Protein 3W0T (pdb70)

Radius of gyration: 29.98 Å; Cα contacts (8 Å, |Δi|>4): 1644; chains: 4; bounding box: 52×79×79 Å

Secondary st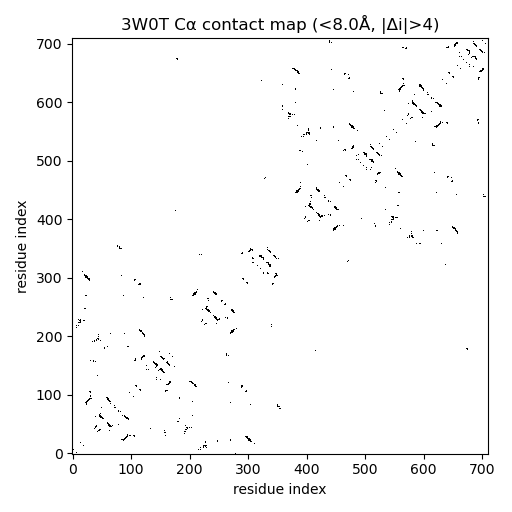ructure (DSSP, 8-state):
----HHHHHHT--PPPGGGTT-EEEEEEEE-S-HHHHHHIIIIIT--EEEEEEEEGGGTEEEEEEES--GGGS-SSHHHHHHHHTTSSSEEEEEEETTGGG-TT---B-SSSSSPBEEEEEEE-S-HHHHHHHHHHTT--EEE-TTSSSSTT-EEEE-TT--EEEEE-GGGSGGG-/-PPPP--S--HHHHHHT--PPPGGGTT-EEEEEEEE-S-HHHHHHIIIIIT--EEEEEEEETTTTEEEEEEES--GGGS-SSHHHHHHHHTTSSSEEEEEEETTGGG-TT---B-SSSSSPBEEEEEEE-S-HHHHHHHHHHTT--EEE-TTSSSSTT-EEEE-TT--EEEEE-GGGSGGG-/-PPPHHHHHHT--PPPGGGTT-EEEEEEEE-S-HHHHHHIIIIIT--EEEEEEEEGGGTEEEEEEES--GGGS-SSHHHHHHHHTTSSSEEEEEEETTGGG-TT-----SSSSSPBEEEEEEE-S-HHHHHHHHHHTT-EEEE-TTSSSSTT-EEEE-TT--EEEEE-GGGSGGG-/----HHHHHHT--PPPGGGTT-EEEEEEEE-S-HHHHHHIIIIIT--EEEEEEEETTTTEEEEEEES--GGGS-SSHHHHHHHHTTSSSEEEEEEETTGGG-TT---B-SSSSSP-EEEEEEE-S-HHHHHHHHHHTT--EEE-TTSSSSTT-EEEE-TT--EEEEE-GGGSGGG-

Organism: Homo sapiens (NCBI:txid9606)

GO terms:
  GO:0008270 zinc ion binding (F, IDA)
  GO:0004462 lactoylglutathione lyase activity (F, IDA)
  GO:0004462 lactoylglutathione lyase activity (F, TAS)
  GO:0005829 cytosol (C, IDA)
  GO:0005829 cytosol (C, TAS)
  GO:0005515 protein binding (F, IPI)
  GO:0005654 nucleoplasm (C, IDA)
  GO:0005886 plasma membrane (C, IDA)
  GO:0043066 negative regulation of apoptotic process (P, IDA)
  GO:0005737 cytoplasm (C, TAS)
  GO:0043066 negative regulation of apoptotic process (P, TAS)
  GO:0070062 extracellular exosome (C, HDA)
  GO:0043066 negative regulation of apoptotic process (P, IMP)

Nearest PDB structures (foldseek):
  7wsz-assembly1_B  TM=1.000E+00  e=6.003E-38  Homo sapiens
  7wsz-assembly1_A  TM=9.994E-01  e=1.479E-37  Homo sapiens
  1bh5-assembly1_B  TM=9.667E-01  e=7.282E-38  Homo sapiens
  4kyh-assembly1_A  TM=9.873E-01  e=1.256E-35  Mus musculus
  4x2a-assembly1_A  TM=9.880E-01  e=4.127E-33  Mus musculus

Foldseek 3Di:
DDDDPVRVVVVDDDDDPVCVPPAAQEDEDEDLDVVQQVCCCCVLVNWDFQDKADDVVQQKIKTKTGNDDNVVQDDDDVVSCVVNRPDHDIYIYMYRPPSNVDVVDADDQQPDPPHDDAAAEDADQALVVSVVVCVVVVWAWPARQCPPDHHRKTWTAGPRGHIYIYHHVVRVVVSD/DDDPDDDDDDPVRVVVPDDPDDVVCVLPAAQEDEDEDLDVVQQVCCCCVLVNWDFQDKADDVVQQKIKTKTGRDDPVPQDPDPVVSVVVNRSDHDIYIYMYRPPSNVDPPDADDQQPDPVHDDAAAEDADQALVVSVVSCVVVVWAWPARQCPDLHHQKTWTAGPRGHIYIYHHVVPRVVSD/DDDDPVRVVVVDDDDDPVCVPPAAQEDEDEDLDVVQQVCCCCVLVNWDFQDKAADVPQQKIKTKTGNDDPVPQDDDDVVSVVVNRPDHDIYIYMYRPPSNVDPVDADDQQPDPPHDDAAAEDADQALVVSVVVCVVVVWAWPARQCPPDHHRKTWTAGPRGHTYIYHHVVRVVVSD/DDDDPVRVVVPDDDDDVVCVLPAAQEDEDEDLDVVQQVCCCCVLVNWDFQDKADDVVQQKIKTKTGNDDPVPQDDDDVVSVVVNRPDHDIYIYMYRPPSNVDPVDADDQQPDVVHDDAAAEDADQALQVSVVVCVVVVWAWPARQCDDLNHQKTWTAGPRRHIYIYHHVVPRVVSD

B-factor: mean 21.92, std 10.99, range [8.89, 92.95]

CATH classification: 3.10.180.10

Structure (mmCIF, N/CA/C/O backbone):
data_3W0T
#
_entry.id   3W0T
#
_cell.length_a   66.570
_cell.length_b   81.030
_cell.length_c   68.620
_cell.angle_alpha   90.000
_cell.angle_beta   90.130
_cell.angle_gamma   90.000
#
_symmetry.space_group_name_H-M   'P 1 21 1'
#
loop_
_entity.id
_entity.type
_entity.pdbx_description
1 polymer 'Lactoylglutathione lyase'
2 non-polymer 'ZINC ION'
3 non-polymer N-[3-(1-hydroxy-6-oxo-4-phenyl-1,6-dihydropyridin-2-yl)phenyl]methanesulfonamide
4 non-polymer '4-(2-HYDROXYETHYL)-1-PIPERAZINE ETHANESULFONIC ACID'
5 water water
#
loop_
_atom_site.group_PDB
_atom_site.id
_atom_site.type_symbol
_atom_site.label_atom_id
_atom_site.label_alt_id
_atom_site.label_comp_id
_atom_site.label_asym_id
_atom_site.label_entity_id
_atom_site.label_seq_id
_atom_site.pdbx_PDB_ins_code
_atom_site.Cartn_x
_atom_site.Cartn_y
_atom_site.Cartn_z
_atom_site.occupancy
_atom_site.B_iso_or_equiv
_atom_site.auth_seq_id
_atom_site.auth_comp_id
_atom_site.auth_asym_id
_atom_site.auth_atom_id
_atom_site.pdbx_PDB_model_num
ATOM 1 N N . GLY A 1 12 ? 20.136 -4.689 57.569 1.00 34.01 8 GLY A N 1
ATOM 2 C CA . GLY A 1 12 ? 20.393 -3.314 57.162 1.00 32.14 8 GLY A CA 1
ATOM 3 C C . GLY A 1 12 ? 21.121 -3.218 55.841 1.00 33.11 8 GLY A C 1
ATOM 4 O O . GLY A 1 12 ? 21.417 -4.229 55.202 1.00 35.32 8 GLY A O 1
ATOM 5 N N . GLY A 1 13 ? 21.408 -2.012 55.420 1.00 25.56 9 GLY A N 1
ATOM 6 C CA . GLY A 1 13 ? 22.098 -1.832 54.149 1.00 23.21 9 GLY A CA 1
ATOM 7 C C . GLY A 1 13 ? 23.598 -1.750 54.330 1.00 24.93 9 GLY A C 1
ATOM 8 O O . GLY A 1 13 ? 24.106 -1.820 55.455 1.00 26.07 9 GLY A O 1
ATOM 9 N N . LEU A 1 14 ? 24.321 -1.581 53.236 1.00 17.45 10 LEU A N 1
ATOM 10 C CA . LEU A 1 14 ? 25.777 -1.405 53.353 1.00 15.53 10 LEU A CA 1
ATOM 11 C C . LEU A 1 14 ? 26.082 0.000 53.803 1.00 16.80 10 LEU A C 1
ATOM 12 O O . LEU A 1 14 ? 25.378 0.934 53.409 1.00 17.31 10 LEU A O 1
ATOM 17 N N . THR A 1 15 ? 27.189 0.193 54.552 1.00 14.44 11 THR A N 1
ATOM 18 C CA . THR A 1 15 ? 27.648 1.538 54.864 1.00 14.61 11 THR A CA 1
ATOM 19 C C . THR A 1 15 ? 28.354 2.061 53.596 1.00 17.67 11 THR A C 1
ATOM 20 O O . THR A 1 15 ? 28.685 1.270 52.681 1.00 15.78 11 THR A O 1
ATOM 24 N N . ASP A 1 16 ? 28.589 3.368 53.530 1.00 15.98 12 ASP A N 1
ATOM 25 C CA . ASP A 1 16 ? 29.280 3.925 52.360 1.00 17.11 12 ASP A CA 1
ATOM 26 C C . ASP A 1 16 ? 30.666 3.279 52.210 1.00 18.89 12 ASP A C 1
ATOM 27 O O . ASP A 1 16 ? 31.063 2.941 51.106 1.00 18.61 12 ASP A O 1
ATOM 32 N N . GLU A 1 17 ? 31.379 3.080 53.332 1.00 16.50 13 GLU A N 1
ATOM 33 C CA . GLU A 1 17 ? 32.705 2.463 53.313 1.00 16.74 13 GLU A CA 1
ATOM 34 C C . GLU A 1 17 ? 32.651 1.012 52.884 1.00 16.46 13 GLU A C 1
ATOM 35 O O . GLU A 1 17 ? 33.548 0.572 52.150 1.00 15.33 13 GLU A O 1
ATOM 41 N N . ALA A 1 18 ? 31.652 0.240 53.341 1.00 14.81 14 ALA A N 1
ATOM 42 C CA . ALA A 1 18 ? 31.559 -1.173 52.974 1.00 14.12 14 ALA A CA 1
ATOM 43 C C . ALA A 1 18 ? 31.316 -1.329 51.457 1.00 16.22 14 ALA A C 1
ATOM 44 O O . ALA A 1 18 ? 31.878 -2.238 50.818 1.00 15.88 14 ALA A O 1
ATOM 46 N N . ALA A 1 19 ? 30.488 -0.428 50.893 1.00 14.51 15 ALA A N 1
ATOM 47 C CA . ALA A 1 19 ? 30.204 -0.437 49.456 1.00 13.82 15 ALA A CA 1
ATOM 48 C C . ALA A 1 19 ? 31.476 -0.064 48.692 1.00 14.70 15 ALA A C 1
ATOM 49 O O . ALA A 1 19 ? 31.826 -0.758 47.724 1.00 14.55 15 ALA A O 1
ATOM 51 N N . LEU A 1 20 ? 32.201 1.006 49.125 1.00 13.80 16 LEU A N 1
ATOM 52 C CA A LEU A 1 20 ? 33.424 1.427 48.441 0.50 14.54 16 LEU A CA 1
ATOM 53 C CA B LEU A 1 20 ? 33.406 1.420 48.424 0.50 14.11 16 LEU A CA 1
ATOM 54 C C . LEU A 1 20 ? 34.460 0.308 48.426 1.00 15.82 16 LEU A C 1
ATOM 55 O O . LEU A 1 20 ? 35.155 0.116 47.418 1.00 15.85 16 LEU A O 1
ATOM 64 N N . SER A 1 21 ? 34.532 -0.478 49.506 1.00 14.01 17 SER A N 1
ATOM 65 C CA . SER A 1 21 ? 35.491 -1.594 49.589 1.00 13.37 17 SER A CA 1
ATOM 66 C C . SER A 1 21 ? 35.219 -2.704 48.594 1.00 17.38 17 SER A C 1
ATOM 67 O O . SER A 1 21 ? 36.126 -3.493 48.274 1.00 17.37 17 SER A O 1
ATOM 70 N N . CYS A 1 22 ? 33.991 -2.756 48.066 1.00 13.37 18 CYS A N 1
ATOM 71 C CA . CYS A 1 22 ? 33.610 -3.751 47.072 1.00 13.97 18 CYS A CA 1
ATOM 72 C C . CYS A 1 22 ? 33.913 -3.302 45.654 1.00 17.17 18 CYS A C 1
ATOM 73 O O . CYS A 1 22 ? 33.765 -4.106 44.729 1.00 17.88 18 CYS A O 1
ATOM 76 N N . CYS A 1 23 ? 34.247 -2.030 45.480 1.00 14.31 19 CYS A N 1
ATOM 77 C CA . CYS A 1 23 ? 34.538 -1.419 44.178 1.00 14.64 19 CYS A CA 1
ATOM 78 C C . CYS A 1 23 ? 36.003 -1.504 43.845 1.00 17.82 19 CYS A C 1
ATOM 79 O O . CYS A 1 23 ? 36.867 -1.334 44.718 1.00 19.59 19 CYS A O 1
ATOM 82 N N . SER A 1 24 ? 36.288 -1.725 42.576 1.00 15.30 20 SER A N 1
ATOM 83 C CA . SER A 1 24 ? 37.641 -1.714 42.022 1.00 14.96 20 SER A CA 1
ATOM 84 C C . SER A 1 24 ? 37.787 -0.625 40.986 1.00 18.12 20 SER A C 1
ATOM 85 O O . SER A 1 24 ? 36.820 -0.253 40.315 1.00 16.17 20 SER A O 1
ATOM 88 N N . ASP A 1 25 ? 39.011 -0.150 40.815 1.00 16.49 21 ASP A N 1
ATOM 89 C CA . ASP A 1 25 ? 39.366 0.804 39.782 1.00 16.77 21 ASP A CA 1
ATOM 90 C C . ASP A 1 25 ? 39.208 0.128 38.427 1.00 18.47 21 ASP A C 1
ATOM 91 O O . ASP A 1 25 ? 39.258 -1.107 38.329 1.00 17.23 21 ASP A O 1
ATOM 96 N N . ALA A 1 26 ? 38.947 0.942 37.392 1.00 18.67 22 ALA A N 1
ATOM 97 C CA . ALA A 1 26 ? 38.721 0.415 36.050 1.00 18.01 22 ALA A CA 1
ATOM 98 C C . ALA A 1 26 ? 39.986 -0.115 35.406 1.00 19.73 22 ALA A C 1
ATOM 99 O O . ALA A 1 26 ? 40.965 0.634 35.242 1.00 20.81 22 ALA A O 1
ATOM 101 N N . ASP A 1 27 ? 39.956 -1.367 35.003 1.00 16.32 23 ASP A N 1
ATOM 102 C CA . ASP A 1 27 ? 41.076 -1.991 34.297 1.00 15.64 23 ASP A CA 1
ATOM 103 C C . ASP A 1 27 ? 41.295 -1.232 32.975 1.00 19.19 23 ASP A C 1
ATOM 104 O O . ASP A 1 27 ? 40.310 -0.874 32.324 1.00 18.09 23 ASP A O 1
ATOM 109 N N . PRO A 1 28 ? 42.549 -0.940 32.552 1.00 17.33 24 PRO A N 1
ATOM 110 C CA . PRO A 1 28 ? 42.751 -0.143 31.331 1.00 17.66 24 PRO A CA 1
ATOM 111 C C . PRO A 1 28 ? 42.127 -0.732 30.073 1.00 20.71 24 PRO A C 1
ATOM 112 O O . PRO A 1 28 ? 41.778 0.038 29.160 1.00 21.21 24 PRO A O 1
ATOM 116 N N . SER A 1 29 ? 41.951 -2.066 30.032 1.00 17.14 25 SER A N 1
ATOM 117 C CA . SER A 1 29 ? 41.333 -2.755 28.886 1.00 18.26 25 SER A CA 1
ATOM 118 C C . SER A 1 29 ? 39.847 -2.379 28.736 1.00 20.70 25 SER A C 1
ATOM 119 O O . SER A 1 29 ? 39.269 -2.624 27.673 1.00 19.08 25 SER A O 1
ATOM 122 N N . THR A 1 30 ? 39.236 -1.792 29.790 1.00 16.13 26 THR A N 1
ATOM 123 C CA . THR A 1 30 ? 37.816 -1.385 29.708 1.00 14.79 26 THR A CA 1
ATOM 124 C C . THR A 1 30 ? 37.628 0.130 29.487 1.00 17.80 26 THR A C 1
ATOM 125 O O . THR A 1 30 ? 36.496 0.613 29.509 1.00 16.62 26 THR A O 1
ATOM 129 N N . LYS A 1 31 ? 38.710 0.898 29.315 1.00 17.37 27 LYS A N 1
ATOM 130 C CA . LYS A 1 31 ? 38.640 2.364 29.268 1.00 16.26 27 LYS A CA 1
ATOM 131 C C . LYS A 1 31 ? 37.721 3.013 28.225 1.00 20.34 27 LYS A C 1
ATOM 132 O O . LYS A 1 31 ? 37.307 4.156 28.424 1.00 20.40 27 LYS A O 1
ATOM 138 N N . ASP A 1 32 ? 37.421 2.283 27.123 1.00 15.47 28 ASP A N 1
ATOM 139 C CA . ASP A 1 32 ? 36.549 2.792 26.052 1.00 16.63 28 ASP A CA 1
ATOM 140 C C . ASP A 1 32 ? 35.183 2.105 26.005 1.00 16.07 28 ASP A C 1
ATOM 141 O O . ASP A 1 32 ? 34.377 2.351 25.083 1.00 15.75 28 ASP A O 1
ATOM 146 N N . PHE A 1 33 ? 34.915 1.223 26.977 1.00 13.31 29 PHE A N 1
ATOM 147 C CA . PHE A 1 33 ? 33.613 0.549 27.028 1.00 11.46 29 PHE A CA 1
ATOM 148 C C . PHE A 1 33 ? 32.535 1.602 27.276 1.00 12.65 29 PHE A C 1
ATOM 149 O O . PHE A 1 33 ? 32.739 2.600 27.965 1.00 12.72 29 PHE A O 1
ATOM 157 N N . LEU A 1 34 ? 31.362 1.353 26.683 1.00 11.62 30 LEU A N 1
ATOM 158 C CA . LEU A 1 34 ? 30.239 2.254 26.919 1.00 13.15 30 LEU A CA 1
ATOM 159 C C . LEU A 1 34 ? 28.934 1.468 27.067 1.00 12.20 30 LEU A C 1
ATOM 160 O O . LEU A 1 34 ? 28.803 0.386 26.480 1.00 11.63 30 LEU A O 1
ATOM 165 N N . LEU A 1 35 ? 28.006 2.008 27.871 1.00 11.24 31 LEU A N 1
ATOM 166 C CA . LEU A 1 35 ? 26.708 1.389 28.068 1.00 10.87 31 LEU A CA 1
ATOM 167 C C . LEU A 1 35 ? 25.831 1.829 26.890 1.00 13.31 31 LEU A C 1
ATOM 168 O O . LEU A 1 35 ? 25.361 2.975 26.802 1.00 13.93 31 LEU A O 1
ATOM 173 N N . GLN A 1 36 ? 25.640 0.894 25.968 1.00 11.09 32 GLN A N 1
ATOM 174 C CA . GLN A 1 36 ? 25.072 1.168 24.673 1.00 10.61 32 GLN A CA 1
ATOM 175 C C . GLN A 1 36 ? 23.585 0.987 24.548 1.00 12.19 32 GLN A C 1
ATOM 176 O O . GLN A 1 36 ? 22.936 1.743 23.804 1.00 11.61 32 GLN A O 1
ATOM 182 N N . GLN A 1 37 ? 23.039 -0.043 25.203 1.00 10.42 33 GLN A N 1
ATOM 183 C CA . GLN A 1 37 ? 21.638 -0.349 24.989 1.00 10.48 33 GLN A CA 1
ATOM 184 C C . GLN A 1 37 ? 20.991 -1.015 26.199 1.00 12.80 33 GLN A C 1
ATOM 185 O O . GLN A 1 37 ? 21.681 -1.613 27.050 1.00 10.72 33 GLN A O 1
ATOM 191 N N . THR A 1 38 ? 19.670 -0.844 26.273 1.00 11.16 34 THR A N 1
ATOM 192 C CA . THR A 1 38 ? 18.788 -1.571 27.179 1.00 9.76 34 THR A CA 1
ATOM 193 C C . THR A 1 38 ? 17.754 -2.213 26.255 1.00 11.13 34 THR A C 1
ATOM 194 O O . THR A 1 38 ? 17.128 -1.491 25.469 1.00 11.66 34 THR A O 1
ATOM 198 N N . MET A 1 39 ? 17.558 -3.546 26.355 1.00 10.26 35 MET A N 1
ATOM 199 C CA . MET A 1 39 ? 16.618 -4.247 25.484 1.00 10.19 35 MET A CA 1
ATOM 200 C C . MET A 1 39 ? 15.319 -4.605 26.215 1.00 12.18 35 MET A C 1
ATOM 201 O O . MET A 1 39 ? 15.369 -5.221 27.293 1.00 11.88 35 MET A O 1
ATOM 206 N N . LEU A 1 40 ? 14.174 -4.285 25.574 1.00 10.76 36 LEU A N 1
ATOM 207 C CA . LEU A 1 40 ? 12.856 -4.654 26.082 1.00 10.95 36 LEU A CA 1
ATOM 208 C C . LEU A 1 40 ? 12.124 -5.326 24.926 1.00 12.14 36 LEU A C 1
ATOM 209 O O . LEU A 1 40 ? 12.168 -4.838 23.785 1.00 11.40 36 LEU A O 1
ATOM 214 N N . ARG A 1 41 ? 11.395 -6.409 25.230 1.00 11.83 37 ARG A N 1
ATOM 215 C CA . ARG A 1 41 ? 10.586 -7.032 24.192 1.00 11.79 37 ARG A CA 1
ATOM 216 C C . ARG A 1 41 ? 9.251 -6.313 24.091 1.00 13.47 37 ARG A C 1
ATOM 217 O O . ARG A 1 41 ? 8.617 -5.997 25.113 1.00 12.82 37 ARG A O 1
ATOM 225 N N . VAL A 1 42 ? 8.792 -6.067 22.850 1.00 12.54 38 VAL A N 1
ATOM 226 C CA . VAL A 1 42 ? 7.550 -5.357 22.604 1.00 11.48 38 VAL A CA 1
ATOM 227 C C . VAL A 1 42 ? 6.554 -6.218 21.818 1.00 14.62 38 VAL A C 1
ATOM 228 O O . VAL A 1 42 ? 6.944 -6.850 20.830 1.00 14.61 38 VAL A O 1
ATOM 232 N N . LYS A 1 43 ? 5.311 -6.247 22.271 1.00 13.33 39 LYS A N 1
ATOM 233 C CA . LYS A 1 43 ? 4.284 -7.071 21.622 1.00 14.60 39 LYS A CA 1
ATOM 234 C C . LYS A 1 43 ? 3.952 -6.543 20.213 1.00 17.51 39 LYS A C 1
ATOM 235 O O . LYS A 1 43 ? 3.792 -7.343 19.285 1.00 16.96 39 LYS A O 1
ATOM 241 N N . ASP A 1 44 ? 3.812 -5.220 20.068 1.00 15.18 40 ASP A N 1
ATOM 242 C CA . ASP A 1 44 ? 3.417 -4.614 18.804 1.00 16.65 40 ASP A CA 1
ATOM 243 C C . ASP A 1 44 ? 4.296 -3.409 18.542 1.00 16.70 40 ASP A C 1
ATOM 244 O O . ASP A 1 44 ? 4.132 -2.377 19.183 1.00 15.90 40 ASP A O 1
ATOM 249 N N . PRO A 1 45 ? 5.145 -3.495 17.525 1.00 14.92 41 PRO A N 1
ATOM 250 C CA . PRO A 1 45 ? 6.076 -2.390 17.280 1.00 15.06 41 PRO A CA 1
ATOM 251 C C . PRO A 1 45 ? 5.390 -1.125 16.788 1.00 16.52 41 PRO A C 1
ATOM 252 O O . PRO A 1 45 ? 5.907 -0.037 16.986 1.00 14.95 41 PRO A O 1
ATOM 256 N N . LYS A 1 46 ? 4.221 -1.252 16.144 1.00 14.17 42 LYS A N 1
ATOM 257 C CA . LYS A 1 46 ? 3.522 -0.057 15.686 1.00 12.49 42 LYS A CA 1
ATOM 258 C C . LYS A 1 46 ? 3.164 0.856 16.873 1.00 14.96 42 LYS A C 1
ATOM 259 O O . LYS A 1 46 ? 3.382 2.070 16.813 1.00 15.34 42 LYS A O 1
ATOM 265 N N . LYS A 1 47 ? 2.633 0.263 17.947 1.00 13.52 43 LYS A N 1
ATOM 266 C CA . LYS A 1 47 ? 2.233 1.008 19.143 1.00 13.35 43 LYS A CA 1
ATOM 267 C C . LYS A 1 47 ? 3.472 1.564 19.852 1.00 13.12 43 LYS A C 1
ATOM 268 O O . LYS A 1 47 ? 3.468 2.706 20.316 1.00 12.59 43 LYS A O 1
ATOM 274 N N . SER A 1 48 ? 4.515 0.715 19.972 1.00 12.17 44 SER A N 1
ATOM 275 C CA . SER A 1 48 ? 5.730 1.105 20.697 1.00 11.15 44 SER A CA 1
ATOM 276 C C . SER A 1 48 ? 6.449 2.227 19.968 1.00 13.20 44 SER A C 1
ATOM 277 O O . SER A 1 48 ? 6.887 3.181 20.604 1.00 12.53 44 SER A O 1
ATOM 280 N N . LEU A 1 49 ? 6.572 2.135 18.614 1.00 11.72 45 LEU A N 1
ATOM 281 C CA . LEU A 1 49 ? 7.264 3.198 17.872 1.00 12.13 45 LEU A CA 1
ATOM 282 C C . LEU A 1 49 ? 6.514 4.532 18.041 1.00 12.70 45 LEU A C 1
ATOM 283 O O . LEU A 1 49 ? 7.133 5.593 18.214 1.00 11.87 45 LEU A O 1
ATOM 288 N N . ASP A 1 50 ? 5.173 4.498 17.961 1.00 11.41 46 ASP A N 1
ATOM 289 C CA . ASP A 1 50 ? 4.420 5.725 18.147 1.00 11.19 46 ASP A CA 1
ATOM 290 C C . ASP A 1 50 ? 4.665 6.320 19.551 1.00 12.71 46 ASP A C 1
ATOM 291 O O . ASP A 1 50 ? 4.908 7.521 19.706 1.00 12.49 46 ASP A O 1
ATOM 296 N N . PHE A 1 51 ? 4.651 5.455 20.586 1.00 11.78 47 PHE A N 1
ATOM 297 C CA . PHE A 1 51 ? 4.863 5.971 21.939 1.00 10.95 47 PHE A CA 1
ATOM 298 C C . PHE A 1 51 ? 6.253 6.590 22.115 1.00 12.34 47 PHE A C 1
ATOM 299 O O . PHE A 1 51 ? 6.380 7.741 22.562 1.00 11.79 47 PHE A O 1
ATOM 307 N N . TYR A 1 52 ? 7.294 5.819 21.781 1.00 10.82 48 TYR A N 1
ATOM 308 C CA . TYR A 1 52 ? 8.663 6.325 21.997 1.00 9.86 48 TYR A CA 1
ATOM 309 C C . TYR A 1 52 ? 9.026 7.540 21.183 1.00 11.88 48 TYR A C 1
ATOM 310 O O . TYR A 1 52 ? 9.809 8.358 21.651 1.00 12.54 48 TYR A O 1
ATOM 319 N N . THR A 1 53 ? 8.465 7.680 19.974 1.00 10.58 49 THR A N 1
ATOM 320 C CA . THR A 1 53 ? 8.782 8.838 19.123 1.00 10.73 49 THR A CA 1
ATOM 321 C C . THR A 1 53 ? 7.845 10.023 19.397 1.00 13.75 49 THR A C 1
ATOM 322 O O . THR A 1 53 ? 8.303 11.107 19.771 1.00 14.32 49 THR A O 1
ATOM 326 N N . ARG A 1 54 ? 6.536 9.818 19.255 1.00 13.53 50 ARG A N 1
ATOM 327 C CA . ARG A 1 54 ? 5.599 10.912 19.427 1.00 13.70 50 ARG A CA 1
ATOM 328 C C . ARG A 1 54 ? 5.458 11.356 20.853 1.00 14.16 50 ARG A C 1
ATOM 329 O O . ARG A 1 54 ? 5.420 12.561 21.104 1.00 15.15 50 ARG A O 1
ATOM 337 N N . VAL A 1 55 ? 5.313 10.411 21.795 1.00 12.98 51 VAL A N 1
ATOM 338 C CA . VAL A 1 55 ? 5.135 10.822 23.177 1.00 12.88 51 VAL A CA 1
ATOM 339 C C . VAL A 1 55 ? 6.473 11.216 23.835 1.00 13.71 51 VAL A C 1
ATOM 340 O O . VAL A 1 55 ? 6.589 12.317 24.400 1.00 13.71 51 VAL A O 1
ATOM 344 N N . LEU A 1 56 ? 7.490 10.331 23.758 1.00 12.05 52 LEU A N 1
ATOM 345 C CA . LEU A 1 56 ? 8.761 10.590 24.461 1.00 12.00 52 LEU A CA 1
ATOM 346 C C . LEU A 1 56 ? 9.810 11.376 23.707 1.00 14.32 52 LEU A C 1
ATOM 347 O O . LEU A 1 56 ? 10.792 11.808 24.315 1.00 13.91 52 LEU A O 1
ATOM 352 N N . GLY A 1 57 ? 9.640 11.543 22.415 1.00 12.18 53 GLY A N 1
ATOM 353 C CA . GLY A 1 57 ? 10.601 12.344 21.670 1.00 12.17 53 GLY A CA 1
ATOM 354 C C . GLY A 1 57 ? 11.888 11.662 21.248 1.00 12.49 53 GLY A C 1
ATOM 355 O O . GLY A 1 57 ? 12.851 12.344 20.873 1.00 11.96 53 GLY A O 1
ATOM 356 N N . MET A 1 58 ? 11.924 10.330 21.313 1.00 10.97 54 MET A N 1
ATOM 357 C CA . MET A 1 58 ? 13.074 9.608 20.830 1.00 9.59 54 MET A CA 1
ATOM 358 C C . MET A 1 58 ? 13.011 9.485 19.302 1.00 11.80 54 MET A C 1
ATOM 359 O O . MET A 1 58 ? 11.973 9.753 18.693 1.00 12.36 54 MET A O 1
ATOM 364 N N . THR A 1 59 ? 14.110 9.057 18.704 1.00 10.77 55 THR A N 1
ATOM 365 C CA . THR A 1 59 ? 14.220 8.891 17.253 1.00 10.50 55 THR A CA 1
ATOM 366 C C . THR A 1 59 ? 14.547 7.423 16.950 1.00 10.85 55 THR A C 1
ATOM 367 O O . THR A 1 59 ? 15.382 6.811 17.625 1.00 11.01 55 THR A O 1
ATOM 371 N N . LEU A 1 60 ? 13.893 6.860 15.937 1.00 10.47 56 LEU A N 1
ATOM 372 C CA . LEU A 1 60 ? 14.226 5.535 15.471 1.00 10.48 56 LEU A CA 1
ATOM 373 C C . LEU A 1 60 ? 15.509 5.705 14.654 1.00 14.02 56 LEU A C 1
ATOM 374 O O . LEU A 1 60 ? 15.489 6.296 13.566 1.00 14.56 56 LEU A O 1
ATOM 379 N N . ILE A 1 61 ? 16.625 5.225 15.217 1.00 11.39 57 ILE A N 1
ATOM 380 C CA . ILE A 1 61 ? 17.937 5.404 14.569 1.00 11.85 57 ILE A CA 1
ATOM 381 C C . ILE A 1 61 ? 18.382 4.195 13.747 1.00 14.07 57 ILE A C 1
ATOM 382 O O . ILE A 1 61 ? 19.279 4.336 12.908 1.00 15.62 57 ILE A O 1
ATOM 387 N N . GLN A 1 62 ? 17.785 3.018 13.967 1.00 11.87 58 GLN A N 1
ATOM 388 C CA . GLN A 1 62 ? 18.152 1.819 13.214 1.00 13.22 58 GLN A CA 1
ATOM 389 C C . GLN A 1 62 ? 17.096 0.776 13.395 1.00 14.39 58 GLN A C 1
ATOM 390 O O . GLN A 1 62 ? 16.620 0.560 14.505 1.00 13.45 58 GLN A O 1
ATOM 396 N N . LYS A 1 63 ? 16.807 0.046 12.338 1.00 12.92 59 LYS A N 1
ATOM 397 C CA . LYS A 1 63 ? 15.895 -1.073 12.305 1.00 12.80 59 LYS A CA 1
ATOM 398 C C . LYS A 1 63 ? 16.644 -2.218 11.643 1.00 16.60 59 LYS A C 1
ATOM 399 O O . LYS A 1 63 ? 17.272 -2.015 10.595 1.00 16.65 59 LYS A O 1
ATOM 405 N N . CYS A 1 64 ? 16.621 -3.391 12.282 1.00 14.89 60 CYS A N 1
ATOM 406 C CA . CYS A 1 64 ? 17.352 -4.585 11.801 1.00 17.07 60 CYS A CA 1
ATOM 407 C C . CYS A 1 64 ? 16.407 -5.747 11.759 1.00 19.43 60 CYS A C 1
ATOM 408 O O . CYS A 1 64 ? 15.827 -6.100 12.790 1.00 19.20 60 CYS A O 1
ATOM 411 N N . ASP A 1 65 ? 16.229 -6.349 10.571 1.00 17.45 61 ASP A N 1
ATOM 412 C CA . ASP A 1 65 ? 15.330 -7.488 10.452 1.00 17.58 61 ASP A CA 1
ATOM 413 C C . ASP A 1 65 ? 16.138 -8.773 10.332 1.00 19.66 61 ASP A C 1
ATOM 414 O O . ASP A 1 65 ? 17.134 -8.794 9.622 1.00 19.70 61 ASP A O 1
ATOM 419 N N . PHE A 1 66 ? 15.705 -9.822 11.020 1.00 17.43 62 PHE A N 1
ATOM 420 C CA . PHE A 1 66 ? 16.430 -11.090 10.988 1.00 17.49 62 PHE A CA 1
ATOM 421 C C . PHE A 1 66 ? 15.446 -12.167 10.552 1.00 20.44 62 PHE A C 1
ATOM 422 O O . PHE A 1 66 ? 14.889 -12.855 11.401 1.00 19.67 62 PHE A O 1
ATOM 430 N N . PRO A 1 67 ? 15.139 -12.250 9.227 1.00 21.41 63 PRO A N 1
ATOM 431 C CA . PRO A 1 67 ? 14.128 -13.222 8.774 1.00 22.80 63 PRO A CA 1
ATOM 432 C C . PRO A 1 67 ? 14.406 -14.673 9.159 1.00 29.09 63 PRO A C 1
ATOM 433 O O . PRO A 1 67 ? 13.493 -15.343 9.624 1.00 29.47 63 PRO A O 1
ATOM 437 N N . ILE A 1 68 ? 15.679 -15.103 9.096 1.00 27.85 64 ILE A N 1
ATOM 438 C CA . ILE A 1 68 ? 16.087 -16.469 9.473 1.00 28.48 64 ILE A CA 1
ATOM 439 C C . ILE A 1 68 ? 15.668 -16.782 10.927 1.00 32.83 64 ILE A C 1
ATOM 440 O O . ILE A 1 68 ? 15.224 -17.894 11.211 1.00 36.38 64 ILE A O 1
ATOM 445 N N . MET A 1 69 ? 15.706 -15.771 11.812 1.00 26.00 65 MET A N 1
ATOM 446 C CA . MET A 1 69 ? 15.359 -15.921 13.225 1.00 25.14 65 MET A CA 1
ATOM 447 C C . MET A 1 69 ? 13.995 -15.346 13.649 1.00 27.15 65 MET A C 1
ATOM 448 O O . MET A 1 69 ? 13.650 -15.409 14.825 1.00 26.56 65 MET A O 1
ATOM 453 N N . LYS A 1 70 ? 13.212 -14.819 12.683 1.00 21.35 66 LYS A N 1
ATOM 454 C CA . LYS A 1 70 ? 11.857 -14.298 12.887 1.00 20.87 66 LYS A CA 1
ATOM 455 C C . LYS A 1 70 ? 11.712 -13.195 13.956 1.00 20.80 66 LYS A C 1
ATOM 456 O O . LYS A 1 70 ? 10.799 -13.205 14.778 1.00 18.76 66 LYS A O 1
ATOM 462 N N . PHE A 1 71 ? 12.621 -12.215 13.910 1.00 18.09 67 PHE A N 1
ATOM 463 C CA . PHE A 1 71 ? 12.504 -11.054 14.784 1.00 17.47 67 PHE A CA 1
ATOM 464 C C . PHE A 1 71 ? 13.046 -9.818 14.109 1.00 16.90 67 PHE A C 1
ATOM 465 O O . PHE A 1 71 ? 13.852 -9.910 13.176 1.00 16.27 67 PHE A O 1
ATOM 473 N N . SER A 1 72 ? 12.664 -8.659 14.668 1.00 14.09 68 SER A N 1
ATOM 474 C CA . SER A 1 72 ? 13.180 -7.375 14.252 1.00 14.16 68 SER A CA 1
ATOM 475 C C . SER A 1 72 ? 13.636 -6.654 15.501 1.00 14.66 68 SER A C 1
ATOM 476 O O . SER A 1 72 ? 13.042 -6.811 16.584 1.00 15.09 68 SER A O 1
ATOM 479 N N . LEU A 1 73 ? 14.667 -5.837 15.338 1.00 12.85 69 LEU A N 1
ATOM 480 C CA . LEU A 1 73 ? 15.175 -4.965 16.393 1.00 12.16 69 LEU A CA 1
ATOM 481 C C . LEU A 1 73 ? 14.964 -3.522 15.989 1.00 12.92 69 LEU A C 1
ATOM 482 O O . LEU A 1 73 ? 15.304 -3.151 14.872 1.00 13.32 69 LEU A O 1
ATOM 487 N N . TYR A 1 74 ? 14.437 -2.698 16.923 1.00 12.10 70 TYR A N 1
ATOM 488 C CA . TYR A 1 74 ? 14.250 -1.266 16.708 1.00 11.46 70 TYR A CA 1
ATOM 489 C C . TYR A 1 74 ? 15.115 -0.529 17.719 1.00 11.00 70 TYR A C 1
ATOM 490 O O . TYR A 1 74 ? 14.912 -0.729 18.919 1.00 12.47 70 TYR A O 1
ATOM 499 N N . PHE A 1 75 ? 16.031 0.328 17.247 1.00 10.39 71 PHE A N 1
ATOM 500 C CA . PHE A 1 75 ? 16.909 1.095 18.131 1.00 10.44 71 PHE A CA 1
ATOM 501 C C . PHE A 1 75 ? 16.406 2.526 18.208 1.00 11.72 71 PHE A C 1
ATOM 502 O O . PHE A 1 75 ? 16.338 3.214 17.187 1.00 12.52 71 PHE A O 1
ATOM 510 N N . LEU A 1 76 ? 16.015 2.927 19.406 1.00 11.59 72 LEU A N 1
ATOM 511 C CA . LEU A 1 76 ? 15.475 4.261 19.695 1.00 11.43 72 LEU A CA 1
ATOM 512 C C . LEU A 1 76 ? 16.509 5.021 20.509 1.00 13.47 72 LEU A C 1
ATOM 513 O O . LEU A 1 76 ? 17.149 4.442 21.401 1.00 12.68 72 LEU A O 1
ATOM 518 N N . ALA A 1 77 ? 16.688 6.328 20.219 1.00 11.36 73 ALA A N 1
ATOM 519 C CA . ALA A 1 77 ? 17.664 7.110 20.996 1.00 10.80 73 ALA A CA 1
ATOM 520 C C . ALA A 1 77 ? 17.309 8.573 20.964 1.00 11.79 73 ALA A C 1
ATOM 521 O O . ALA A 1 77 ? 16.592 9.025 20.054 1.00 11.66 73 ALA A O 1
ATOM 523 N N . TYR A 1 78 ? 17.845 9.329 21.924 1.00 11.15 74 TYR A N 1
ATOM 524 C CA . TYR A 1 78 ? 17.708 10.778 21.863 1.00 11.02 74 TYR A CA 1
ATOM 525 C C . TYR A 1 78 ? 18.889 11.278 21.023 1.00 13.99 74 TYR A C 1
ATOM 526 O O . TYR A 1 78 ? 19.968 11.594 21.541 1.00 13.64 74 TYR A O 1
ATOM 535 N N . GLU A 1 79 ? 18.685 11.253 19.719 1.00 11.76 75 GLU A N 1
ATOM 536 C CA . GLU A 1 79 ? 19.633 11.687 18.699 1.00 13.01 75 GLU A CA 1
ATOM 537 C C . GLU A 1 79 ? 18.883 12.526 17.674 1.00 16.45 75 GLU A C 1
ATOM 538 O O . GLU A 1 79 ? 17.677 12.336 17.449 1.00 17.50 75 GLU A O 1
ATOM 544 N N . ASP A 1 80 ? 19.624 13.386 16.970 1.00 15.93 76 ASP A N 1
ATOM 545 C CA . ASP A 1 80 ? 19.038 14.188 15.908 1.00 16.09 76 ASP A CA 1
ATOM 546 C C . ASP A 1 80 ? 18.887 13.292 14.685 1.00 19.42 76 ASP A C 1
ATOM 547 O O . ASP A 1 80 ? 19.879 12.679 14.239 1.00 18.43 76 ASP A O 1
ATOM 552 N N . LYS A 1 81 ? 17.664 13.222 14.124 1.00 19.53 77 LYS A N 1
ATOM 553 C CA . LYS A 1 81 ? 17.381 12.408 12.946 1.00 19.74 77 LYS A CA 1
ATOM 554 C C . LYS A 1 81 ? 18.321 12.731 11.770 1.00 23.24 77 LYS A C 1
ATOM 555 O O . LYS A 1 81 ? 18.639 11.846 10.977 1.00 21.78 77 LYS A O 1
ATOM 561 N N . ASN A 1 82 ? 18.801 13.988 11.694 1.00 19.79 78 ASN A N 1
ATOM 562 C CA . ASN A 1 82 ? 19.714 14.410 10.633 1.00 20.22 78 ASN A CA 1
ATOM 563 C C . ASN A 1 82 ? 21.146 13.859 10.785 1.00 24.43 78 ASN A C 1
ATOM 564 O O . ASN A 1 82 ? 21.950 13.981 9.856 1.00 24.11 78 ASN A O 1
ATOM 569 N N . ASP A 1 83 ? 21.466 13.234 11.934 1.00 20.94 79 ASP A N 1
ATOM 570 C CA . ASP A 1 83 ? 22.787 12.642 12.156 1.00 20.41 79 ASP A CA 1
ATOM 571 C C . ASP A 1 83 ? 22.791 11.180 11.709 1.00 22.71 79 ASP A C 1
ATOM 572 O O . ASP A 1 83 ? 23.856 10.548 11.698 1.00 24.41 79 ASP A O 1
ATOM 577 N N . ILE A 1 84 ? 21.616 10.624 11.363 1.00 19.05 80 ILE A N 1
ATOM 578 C CA . ILE A 1 84 ? 21.548 9.230 10.927 1.00 17.83 80 ILE A CA 1
ATOM 579 C C . ILE A 1 84 ? 22.236 9.122 9.553 1.00 22.81 80 ILE A C 1
ATOM 580 O O . ILE A 1 84 ? 21.790 9.796 8.622 1.00 22.30 80 ILE A O 1
ATOM 585 N N . PRO A 1 85 ? 23.272 8.270 9.391 1.00 19.27 81 PRO A N 1
ATOM 586 C CA . PRO A 1 85 ? 23.919 8.145 8.063 1.00 20.14 81 PRO A CA 1
ATOM 587 C C . PRO A 1 85 ? 22.990 7.636 6.973 1.00 26.62 81 PRO A C 1
ATOM 588 O O . PRO A 1 85 ? 21.997 6.959 7.248 1.00 24.39 81 PRO A O 1
ATOM 592 N N . LYS A 1 86 ? 23.334 7.941 5.715 1.00 29.53 82 LYS A N 1
ATOM 593 C CA . LYS A 1 86 ? 22.548 7.488 4.564 1.00 31.30 82 LYS A CA 1
ATOM 594 C C . LYS A 1 86 ? 22.836 6.014 4.210 1.00 37.16 82 LYS A C 1
ATOM 595 O O . LYS A 1 86 ? 21.898 5.247 3.984 1.00 37.54 82 LYS A O 1
ATOM 598 N N . GLU A 1 87 ? 24.127 5.618 4.181 1.00 33.41 83 GLU A N 1
ATOM 599 C CA . GLU A 1 87 ? 24.560 4.272 3.802 1.00 33.13 83 GLU A CA 1
ATOM 600 C C . GLU A 1 87 ? 24.316 3.209 4.891 1.00 36.63 83 GLU A C 1
ATOM 601 O O . GLU A 1 87 ? 24.591 3.469 6.059 1.00 35.18 83 GLU A O 1
ATOM 607 N N . LYS A 1 88 ? 23.843 2.002 4.476 1.00 32.47 84 LYS A N 1
ATOM 608 C CA . LYS A 1 88 ? 23.485 0.824 5.286 1.00 32.35 84 LYS A CA 1
ATOM 609 C C . LYS A 1 88 ? 24.461 0.400 6.392 1.00 34.15 84 LYS A C 1
ATOM 610 O O . LYS A 1 88 ? 24.069 0.310 7.562 1.00 32.38 84 LYS A O 1
ATOM 616 N N . ASP A 1 89 ? 25.697 0.028 6.008 1.00 30.00 85 ASP A N 1
ATOM 617 C CA . ASP A 1 89 ? 26.744 -0.443 6.917 1.00 28.77 85 ASP A CA 1
ATOM 618 C C . ASP A 1 89 ? 27.219 0.674 7.846 1.00 29.80 85 ASP A C 1
ATOM 619 O O . ASP A 1 89 ? 27.448 0.430 9.061 1.00 27.05 85 ASP A O 1
ATOM 624 N N . GLU A 1 90 ? 27.327 1.912 7.283 1.00 26.19 86 GLU A N 1
ATOM 625 C CA . GLU A 1 90 ? 27.689 3.121 8.031 1.00 23.96 86 GLU A CA 1
ATOM 626 C C . GLU A 1 90 ? 26.602 3.389 9.074 1.00 21.30 86 GLU A C 1
ATOM 627 O O . GLU A 1 90 ? 26.911 3.839 10.177 1.00 18.94 86 GLU A O 1
ATOM 633 N N . LYS A 1 91 ? 25.333 3.098 8.715 1.00 19.01 87 LYS A N 1
ATOM 634 C CA . LYS A 1 91 ? 24.201 3.285 9.627 1.00 18.21 87 LYS A CA 1
ATOM 635 C C . LYS A 1 91 ? 24.351 2.440 10.881 1.00 18.70 87 LYS A C 1
ATOM 636 O O . LYS A 1 91 ? 24.184 2.962 11.982 1.00 16.67 87 LYS A O 1
ATOM 642 N N . ILE A 1 92 ? 24.598 1.135 10.722 1.00 16.79 88 ILE A N 1
ATOM 643 C CA . ILE A 1 92 ? 24.710 0.197 11.847 1.00 17.25 88 ILE A CA 1
ATOM 644 C C . ILE A 1 92 ? 25.860 0.583 12.764 1.00 18.74 88 ILE A C 1
ATOM 645 O O . ILE A 1 92 ? 25.668 0.655 13.976 1.00 16.68 88 ILE A O 1
ATOM 650 N N . ALA A 1 93 ? 27.047 0.873 12.205 1.00 16.10 89 ALA A N 1
ATOM 651 C CA . ALA A 1 93 ? 28.204 1.257 13.005 1.00 16.41 89 ALA A CA 1
ATOM 652 C C . ALA A 1 93 ? 27.938 2.503 13.855 1.00 18.30 89 ALA A C 1
ATOM 653 O O . ALA A 1 93 ? 28.380 2.566 15.001 1.00 19.51 89 ALA A O 1
ATOM 655 N N . TRP A 1 94 ? 27.214 3.494 13.293 1.00 14.76 90 TRP A N 1
ATOM 656 C CA . TRP A 1 94 ? 26.895 4.728 14.003 1.00 14.16 90 TRP A CA 1
ATOM 657 C C . TRP A 1 94 ? 25.829 4.452 15.078 1.00 14.28 90 TRP A C 1
ATOM 658 O O . TRP A 1 94 ? 26.025 4.821 16.249 1.00 14.61 90 TRP A O 1
ATOM 669 N N . ALA A 1 95 ? 24.740 3.759 14.693 1.00 12.88 91 ALA A N 1
ATOM 670 C CA . ALA A 1 95 ? 23.642 3.540 15.634 1.00 13.45 91 ALA A CA 1
ATOM 671 C C . ALA A 1 95 ? 24.071 2.682 16.821 1.00 15.12 91 ALA A C 1
ATOM 672 O O . ALA A 1 95 ? 23.777 3.035 17.965 1.00 14.35 91 ALA A O 1
ATOM 674 N N . LEU A 1 96 ? 24.856 1.616 16.556 1.00 12.90 92 LEU A N 1
ATOM 675 C CA . LEU A 1 96 ? 25.280 0.712 17.601 1.00 13.21 92 LEU A CA 1
ATOM 676 C C . LEU A 1 96 ? 26.457 1.238 18.433 1.00 14.50 92 LEU A C 1
ATOM 677 O O . LEU A 1 96 ? 26.907 0.550 19.370 1.00 13.52 92 LEU A O 1
ATOM 682 N N . SER A 1 97 ? 26.946 2.455 18.107 1.00 13.62 93 SER A N 1
ATOM 683 C CA . SER A 1 97 ? 27.960 3.128 18.893 1.00 13.39 93 SER A CA 1
ATOM 684 C C . SER A 1 97 ? 27.383 4.334 19.650 1.00 15.56 93 SER A C 1
ATOM 685 O O . SER A 1 97 ? 28.139 5.073 20.289 1.00 16.41 93 SER A O 1
ATOM 688 N N . ARG A 1 98 ? 26.037 4.545 19.570 1.00 14.06 94 ARG A N 1
ATOM 689 C CA . ARG A 1 98 ? 25.443 5.629 20.363 1.00 13.53 94 ARG A CA 1
ATOM 690 C C . ARG A 1 98 ? 25.266 5.119 21.775 1.00 15.68 94 ARG A C 1
ATOM 691 O O . ARG A 1 98 ? 24.913 3.950 21.957 1.00 14.35 94 ARG A O 1
ATOM 699 N N . LYS A 1 99 ? 25.514 5.983 22.771 1.00 13.56 95 LYS A N 1
ATOM 700 C CA . LYS A 1 99 ? 25.288 5.636 24.171 1.00 13.55 95 LYS A CA 1
ATOM 701 C C . LYS A 1 99 ? 23.784 5.714 24.439 1.00 13.99 95 LYS A C 1
ATOM 702 O O . LYS A 1 99 ? 23.052 6.475 23.780 1.00 13.38 95 LYS A O 1
ATOM 708 N N . ALA A 1 100 ? 23.318 4.977 25.438 1.00 12.99 96 ALA A N 1
ATOM 709 C CA . ALA A 1 100 ? 21.965 5.163 25.926 1.00 12.27 96 ALA A CA 1
ATOM 710 C C . ALA A 1 100 ? 20.854 4.919 24.910 1.00 13.15 96 ALA A C 1
ATOM 711 O O . ALA A 1 100 ? 19.894 5.708 24.817 1.00 12.76 96 ALA A O 1
ATOM 713 N N . THR A 1 101 ? 20.951 3.814 24.180 1.00 10.64 97 THR A N 1
ATOM 714 C CA . THR A 1 101 ? 19.850 3.515 23.244 1.00 10.27 97 THR A CA 1
ATOM 715 C C . THR A 1 101 ? 18.876 2.537 23.895 1.00 12.17 97 THR A C 1
ATOM 716 O O . THR A 1 101 ? 19.220 1.823 24.859 1.00 11.00 97 THR A O 1
ATOM 720 N N . LEU A 1 102 ? 17.676 2.498 23.328 1.00 10.63 98 LEU A N 1
ATOM 721 C CA . LEU A 1 102 ? 16.675 1.563 23.777 1.00 11.23 98 LEU A CA 1
ATOM 722 C C . LEU A 1 102 ? 16.427 0.624 22.609 1.00 13.39 98 LEU A C 1
ATOM 723 O O . LEU A 1 102 ? 16.079 1.078 21.501 1.00 14.86 98 LEU A O 1
ATOM 728 N N . GLU A 1 103 ? 16.643 -0.666 22.842 1.00 11.96 99 GLU A N 1
ATOM 729 C CA . GLU A 1 103 ? 16.464 -1.694 21.827 1.00 12.01 99 GLU A CA 1
ATOM 730 C C . GLU A 1 103 ? 15.111 -2.371 22.072 1.00 13.35 99 GLU A C 1
ATOM 731 O O . GLU A 1 103 ? 14.905 -2.970 23.133 1.00 13.92 99 GLU A O 1
ATOM 737 N N . LEU A 1 104 ? 14.200 -2.246 21.118 1.00 10.99 100 LEU A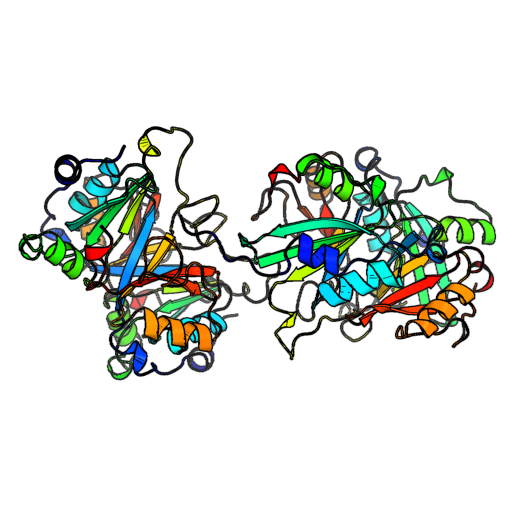 N 1
ATOM 738 C CA . LEU A 1 104 ? 12.893 -2.878 21.203 1.00 11.15 100 LEU A CA 1
ATOM 739 C C . LEU A 1 104 ? 12.891 -4.117 20.311 1.00 14.27 100 LEU A C 1
ATOM 740 O O . LEU A 1 104 ? 13.170 -4.012 19.127 1.00 13.15 100 LEU A O 1
ATOM 745 N N . THR A 1 105 ? 12.675 -5.280 20.921 1.00 12.41 101 THR A N 1
ATOM 746 C CA . THR A 1 105 ? 12.671 -6.549 20.197 1.00 12.53 101 THR A CA 1
ATOM 747 C C . THR A 1 105 ? 11.250 -6.965 19.859 1.00 14.05 101 THR A C 1
ATOM 748 O O . THR A 1 105 ? 10.426 -7.149 20.768 1.00 13.88 101 THR A O 1
ATOM 752 N N . HIS A 1 106 ? 10.983 -7.133 18.559 1.00 14.45 102 HIS A N 1
ATOM 753 C CA . HIS A 1 106 ? 9.697 -7.620 18.097 1.00 14.70 102 HIS A CA 1
ATOM 754 C C . HIS A 1 106 ? 9.907 -9.069 17.608 1.00 15.59 102 HIS A C 1
ATOM 755 O O . HIS A 1 106 ? 10.521 -9.296 16.574 1.00 15.94 102 HIS A O 1
ATOM 762 N N . ASN A 1 107 ? 9.393 -10.041 18.366 1.00 15.41 103 ASN A N 1
ATOM 763 C CA . ASN A 1 107 ? 9.362 -11.445 17.946 1.00 15.50 103 ASN A CA 1
ATOM 764 C C . ASN A 1 107 ? 8.099 -11.539 17.090 1.00 19.56 103 ASN A C 1
ATOM 765 O O . ASN A 1 107 ? 6.984 -11.331 17.566 1.00 19.05 103 ASN A O 1
ATOM 770 N N . TRP A 1 108 ? 8.292 -11.797 15.794 1.00 18.73 104 TRP A N 1
ATOM 771 C CA . TRP A 1 108 ? 7.176 -11.772 14.850 1.00 19.18 104 TRP A CA 1
ATOM 772 C C . TRP A 1 108 ? 6.012 -12.637 15.277 1.00 22.83 104 TRP A C 1
ATOM 773 O O . TRP A 1 108 ? 6.236 -13.768 15.731 1.00 23.55 104 TRP A O 1
ATOM 784 N N . GLY A 1 109 ? 4.809 -12.083 15.143 1.00 21.29 105 GLY A N 1
ATOM 785 C CA . GLY A 1 109 ? 3.565 -12.777 15.462 1.00 21.96 105 GLY A CA 1
ATOM 786 C C . GLY A 1 109 ? 2.973 -12.512 16.837 1.00 26.52 105 GLY A C 1
ATOM 787 O O . GLY A 1 109 ? 1.807 -12.853 17.066 1.00 26.36 105 GLY A O 1
ATOM 788 N N . THR A 1 110 ? 3.739 -11.890 17.781 1.00 21.60 106 THR A N 1
ATOM 789 C CA . THR A 1 110 ? 3.169 -11.607 19.109 1.00 19.82 106 THR A CA 1
ATOM 790 C C . THR A 1 110 ? 1.939 -10.685 19.046 1.00 23.07 106 THR A C 1
ATOM 791 O O . THR A 1 110 ? 1.034 -10.827 19.874 1.00 23.76 106 THR A O 1
ATOM 795 N N . GLU A 1 111 ? 1.911 -9.750 18.068 1.00 21.49 107 GLU A N 1
ATOM 796 C CA . GLU A 1 111 ? 0.830 -8.772 17.894 1.00 22.30 107 GLU A CA 1
ATOM 797 C C . GLU A 1 111 ? -0.503 -9.438 17.513 1.00 30.55 107 GLU A C 1
ATOM 798 O O . GLU A 1 111 ? -1.561 -8.859 17.730 1.00 31.91 107 GLU A O 1
ATOM 804 N N . ASP A 1 112 ? -0.432 -10.672 16.998 1.00 28.76 108 ASP A N 1
ATOM 805 C CA . ASP A 1 112 ? -1.615 -11.430 16.584 1.00 30.27 108 ASP A CA 1
ATOM 806 C C . ASP A 1 112 ? -2.043 -12.508 17.588 1.00 35.93 108 ASP A C 1
ATOM 807 O O . ASP A 1 112 ? -3.052 -13.182 17.366 1.00 35.57 108 ASP A O 1
ATOM 812 N N . ASP A 1 113 ? -1.297 -12.653 18.700 1.00 31.57 109 ASP A N 1
ATOM 813 C CA . ASP A 1 113 ? -1.608 -13.628 19.743 1.00 31.02 109 ASP A CA 1
ATOM 814 C C . ASP A 1 113 ? -2.309 -12.891 20.888 1.00 33.59 109 ASP A C 1
ATOM 815 O O . ASP A 1 113 ? -1.635 -12.282 21.719 1.00 30.87 109 ASP A O 1
ATOM 820 N N . GLU A 1 114 ? -3.668 -12.934 20.930 1.00 31.58 110 GLU A N 1
ATOM 821 C CA . GLU A 1 114 ? -4.462 -12.208 21.937 1.00 31.97 110 GLU A CA 1
ATOM 822 C C . GLU A 1 114 ? -4.218 -12.547 23.419 1.00 35.62 110 GLU A C 1
ATOM 823 O O . GLU A 1 114 ? -4.565 -11.746 24.290 1.00 37.64 110 GLU A O 1
ATOM 829 N N . THR A 1 115 ? -3.627 -13.710 23.698 1.00 31.29 111 THR A N 1
ATOM 830 C CA . THR A 1 115 ? -3.341 -14.122 25.073 1.00 31.05 111 THR A CA 1
ATOM 831 C C . THR A 1 115 ? -1.928 -13.730 25.521 1.00 32.70 111 THR A C 1
ATOM 832 O O . THR A 1 115 ? -1.661 -13.727 26.723 1.00 31.79 111 THR A O 1
ATOM 836 N N . GLN A 1 116 ? -1.039 -13.418 24.552 1.00 26.45 112 GLN A N 1
ATOM 837 C CA . GLN A 1 116 ? 0.355 -13.054 24.792 1.00 24.75 112 GLN A CA 1
ATOM 838 C C . GLN A 1 116 ? 0.496 -11.638 25.329 1.00 23.87 112 GLN A C 1
ATOM 839 O O . GLN A 1 116 ? -0.166 -10.711 24.867 1.00 23.13 112 GLN A O 1
ATOM 845 N N . SER A 1 117 ? 1.426 -11.481 26.280 1.00 21.65 113 SER A N 1
ATOM 846 C CA . SER A 1 117 ? 1.846 -10.180 26.817 1.00 20.64 113 SER A CA 1
ATOM 847 C C . SER A 1 117 ? 3.186 -10.354 27.507 1.00 22.87 113 SER A C 1
ATOM 848 O O . SER A 1 117 ? 3.509 -11.451 27.986 1.00 23.31 113 SER A O 1
ATOM 851 N N . TYR A 1 118 ? 3.989 -9.278 27.538 1.00 16.36 114 TYR A N 1
ATOM 852 C CA . TYR A 1 118 ? 5.271 -9.357 28.213 1.00 14.67 114 TYR A CA 1
ATOM 853 C C . TYR A 1 118 ? 5.106 -8.898 29.642 1.00 17.21 114 TYR A C 1
ATOM 854 O O . TYR A 1 118 ? 4.084 -8.308 30.001 1.00 18.76 114 TYR A O 1
ATOM 863 N N . HIS A 1 119 ? 6.090 -9.249 30.479 1.00 15.19 115 HIS A N 1
ATOM 864 C CA . HIS A 1 119 ? 6.045 -8.951 31.905 1.00 14.86 115 HIS A CA 1
ATOM 865 C C . HIS A 1 119 ? 6.960 -7.765 32.203 1.00 16.34 115 HIS A C 1
ATOM 866 O O . HIS A 1 119 ? 8.101 -7.759 31.736 1.00 16.96 115 HIS A O 1
ATOM 873 N N . ASN A 1 120 ? 6.462 -6.773 32.968 1.00 13.68 116 ASN A N 1
ATOM 874 C CA . ASN A 1 120 ? 7.233 -5.542 33.225 1.00 13.16 116 ASN A CA 1
ATOM 875 C C . ASN A 1 120 ? 8.245 -5.614 34.360 1.00 15.30 116 ASN A C 1
ATOM 876 O O . ASN A 1 120 ? 8.970 -4.641 34.591 1.00 13.42 116 ASN A O 1
ATOM 881 N N . GLY A 1 121 ? 8.327 -6.753 35.053 1.00 13.83 117 GLY A N 1
ATOM 882 C CA . GLY A 1 121 ? 9.312 -6.906 36.123 1.00 13.45 117 GLY A CA 1
ATOM 883 C C . GLY A 1 121 ? 8.923 -6.327 37.473 1.00 15.04 117 GLY A C 1
ATOM 884 O O . GLY A 1 121 ? 9.679 -6.496 38.435 1.00 15.24 117 GLY A O 1
ATOM 885 N N . ASN A 1 122 ? 7.756 -5.649 37.582 1.00 14.34 118 ASN A N 1
ATOM 886 C CA . ASN A 1 122 ? 7.299 -4.991 38.805 1.00 14.88 118 ASN A CA 1
ATOM 887 C C . ASN A 1 122 ? 6.273 -5.744 39.642 1.00 20.57 118 ASN A C 1
ATOM 888 O O . ASN A 1 122 ? 5.739 -5.185 40.600 1.00 21.56 118 ASN A O 1
ATOM 893 N N . SER A 1 123 ? 5.996 -6.988 39.257 1.00 17.38 119 SER A N 1
ATOM 894 C CA . SER A 1 123 ? 5.173 -7.914 40.033 1.00 16.14 119 SER A CA 1
ATOM 895 C C . SER A 1 123 ? 5.891 -9.275 39.967 1.00 19.28 119 SER A C 1
ATOM 896 O O . SER A 1 123 ? 6.820 -9.458 39.171 1.00 18.13 119 SER A O 1
ATOM 899 N N . ASP A 1 124 ? 5.485 -10.244 40.798 1.00 18.37 120 ASP A N 1
ATOM 900 C CA . ASP A 1 124 ? 6.154 -11.543 40.828 1.00 18.98 120 ASP A CA 1
ATOM 901 C C . ASP A 1 124 ? 6.169 -12.218 39.451 1.00 20.89 120 ASP A C 1
ATOM 902 O O . ASP A 1 124 ? 5.111 -12.321 38.832 1.00 22.28 120 ASP A O 1
ATOM 907 N N . PRO A 1 125 ? 7.329 -12.671 38.927 1.00 18.34 121 PRO A N 1
ATOM 908 C CA . PRO A 1 125 ? 8.683 -12.557 39.481 1.00 18.26 121 PRO A CA 1
ATOM 909 C C . PRO A 1 125 ? 9.348 -11.225 39.076 1.00 19.24 121 PRO A C 1
ATOM 910 O O . PRO A 1 125 ? 9.338 -10.826 37.898 1.00 18.95 121 PRO A O 1
ATOM 914 N N . ARG A 1 126 ? 9.885 -10.522 40.073 1.00 14.92 122 ARG A N 1
ATOM 915 C CA . ARG A 1 126 ? 10.516 -9.212 39.859 1.00 14.65 122 ARG A CA 1
ATOM 916 C C . ARG A 1 126 ? 11.982 -9.336 39.405 1.00 15.72 122 ARG A C 1
ATOM 917 O O . ARG A 1 126 ? 12.650 -10.330 39.671 1.00 15.42 122 ARG A O 1
ATOM 925 N N . GLY A 1 127 ? 12.466 -8.305 38.717 1.00 14.32 123 GLY A N 1
ATOM 926 C CA . GLY A 1 127 ? 13.860 -8.218 38.304 1.00 13.73 123 GLY A CA 1
ATOM 927 C C . GLY A 1 127 ? 14.112 -6.819 37.802 1.00 13.81 123 GLY A C 1
ATOM 928 O O . GLY A 1 127 ? 14.305 -5.890 38.589 1.00 13.26 123 GLY A O 1
ATOM 929 N N . PHE A 1 128 ? 14.063 -6.648 36.475 1.00 12.68 124 PHE A N 1
ATOM 930 C CA . PHE A 1 128 ? 14.123 -5.322 35.877 1.00 12.82 124 PHE A CA 1
ATOM 931 C C . PHE A 1 128 ? 12.990 -4.470 36.472 1.00 13.42 124 PHE A C 1
ATOM 932 O O . PHE A 1 128 ? 11.887 -4.979 36.730 1.00 13.95 124 PHE A O 1
ATOM 940 N N . GLY A 1 129 ? 13.225 -3.181 36.638 1.00 12.36 125 GLY A N 1
ATOM 941 C CA . GLY A 1 129 ? 12.184 -2.312 37.168 1.00 13.02 125 GLY A CA 1
ATOM 942 C C . GLY A 1 129 ? 11.695 -1.257 36.196 1.00 13.92 125 GLY A C 1
ATOM 943 O O . GLY A 1 129 ? 10.490 -1.085 36.004 1.00 14.13 125 GLY A O 1
ATOM 944 N N . HIS A 1 130 ? 12.621 -0.472 35.652 1.00 11.02 126 HIS A N 1
ATOM 945 C CA . HIS A 1 130 ? 12.228 0.624 34.773 1.00 10.56 126 HIS A CA 1
ATOM 946 C C . HIS A 1 130 ? 13.399 1.173 34.000 1.00 12.07 126 HIS A C 1
ATOM 947 O O . HIS A 1 130 ? 14.557 0.897 34.355 1.00 12.42 126 HIS A O 1
ATOM 954 N N . ILE A 1 131 ? 13.085 1.992 32.997 1.00 10.22 127 ILE A N 1
ATOM 955 C CA . ILE A 1 131 ? 14.053 2.898 32.428 1.00 9.98 127 ILE A CA 1
ATOM 956 C C . ILE A 1 131 ? 13.640 4.275 32.978 1.00 11.69 127 ILE A C 1
ATOM 957 O O . ILE A 1 131 ? 12.537 4.433 33.523 1.00 13.00 127 ILE A O 1
ATOM 962 N N . GLY A 1 132 ? 14.550 5.249 32.918 1.00 10.05 128 GLY A N 1
ATOM 963 C CA . GLY A 1 132 ? 14.264 6.593 33.411 1.00 10.08 128 GLY A CA 1
ATOM 964 C C . GLY A 1 132 ? 14.762 7.672 32.479 1.00 10.39 128 GLY A C 1
ATOM 965 O O . GLY A 1 132 ? 15.844 7.545 31.895 1.00 11.08 128 GLY A O 1
ATOM 966 N N . ILE A 1 133 ? 13.925 8.697 32.296 1.00 9.43 129 ILE A N 1
ATOM 967 C CA . ILE A 1 133 ? 14.231 9.844 31.451 1.00 9.77 129 ILE A CA 1
ATOM 968 C C . ILE A 1 133 ? 14.398 11.057 32.340 1.00 12.02 129 ILE A C 1
ATOM 969 O O . ILE A 1 133 ? 13.510 11.354 33.159 1.00 12.16 129 ILE A O 1
ATOM 974 N N . ALA A 1 134 ? 15.539 11.736 32.172 1.00 11.21 130 ALA A N 1
ATOM 975 C CA . ALA A 1 134 ? 15.810 12.993 32.871 1.00 11.46 130 ALA A CA 1
ATOM 976 C C . ALA A 1 134 ? 15.252 14.115 32.004 1.00 11.65 130 ALA A C 1
ATOM 977 O O . ALA A 1 134 ? 15.525 14.203 30.786 1.00 12.27 130 ALA A O 1
ATOM 979 N N . VAL A 1 135 ? 14.468 14.986 32.651 1.00 10.87 131 VAL A N 1
ATOM 980 C CA . VAL A 1 135 ? 13.775 16.082 31.968 1.00 11.99 131 VAL A CA 1
ATOM 981 C C . VAL A 1 135 ? 14.017 17.403 32.710 1.00 15.85 131 VAL A C 1
ATOM 982 O O . VAL A 1 135 ? 14.289 17.386 33.897 1.00 15.88 131 VAL A O 1
ATOM 986 N N . PRO A 1 136 ? 13.883 18.557 32.020 1.00 14.56 132 PRO A N 1
ATOM 987 C CA . PRO A 1 136 ? 14.099 19.834 32.736 1.00 15.49 132 PRO A CA 1
ATOM 988 C C . PRO A 1 136 ? 12.953 20.246 33.656 1.00 18.30 132 PRO A C 1
ATOM 989 O O . PRO A 1 136 ? 13.168 21.069 34.558 1.00 17.83 132 PRO A O 1
ATOM 993 N N . ASP A 1 137 ? 11.738 19.715 33.426 1.00 14.84 133 ASP A N 1
ATOM 994 C CA . ASP A 1 137 ? 10.587 20.084 34.253 1.00 15.50 133 ASP A CA 1
ATOM 995 C C . ASP A 1 137 ? 9.616 18.909 34.266 1.00 14.93 133 ASP A C 1
ATOM 996 O O . ASP A 1 137 ? 8.913 18.667 33.271 1.00 15.20 133 ASP A O 1
ATOM 1001 N N . VAL A 1 138 ? 9.571 18.202 35.401 1.00 14.23 134 VAL A N 1
ATOM 1002 C CA . VAL A 1 138 ? 8.714 17.015 35.519 1.00 13.17 134 VAL A CA 1
ATOM 1003 C C . VAL A 1 138 ? 7.254 17.383 35.368 1.00 15.63 134 VAL A C 1
ATOM 1004 O O . VAL A 1 138 ? 6.463 16.630 34.790 1.00 13.32 134 VAL A O 1
ATOM 1008 N N . TYR A 1 139 ? 6.872 18.540 35.946 1.00 13.96 135 TYR A N 1
ATOM 1009 C CA . TYR A 1 139 ? 5.458 18.918 35.909 1.00 14.30 135 TYR A CA 1
ATOM 1010 C C . TYR A 1 139 ? 4.949 19.273 34.521 1.00 16.87 135 TYR A C 1
ATOM 1011 O O . TYR A 1 139 ? 3.862 18.816 34.158 1.00 17.37 135 TYR A O 1
ATOM 1020 N N . SER A 1 140 ? 5.740 20.011 33.719 1.00 14.91 136 SER A N 1
ATOM 1021 C CA . SER A 1 140 ? 5.270 20.361 32.388 1.00 15.13 136 SER A CA 1
ATOM 1022 C C . SER A 1 140 ? 5.328 19.150 31.487 1.00 16.32 136 SER A C 1
ATOM 1023 O O . SER A 1 140 ? 4.442 18.976 30.659 1.00 16.74 136 SER A O 1
ATOM 1026 N N . ALA A 1 141 ? 6.349 18.277 31.692 1.00 14.10 137 ALA A N 1
ATOM 1027 C CA . ALA A 1 141 ? 6.393 17.059 30.880 1.00 14.11 137 ALA A CA 1
ATOM 1028 C C . ALA A 1 141 ? 5.162 16.194 31.140 1.00 15.36 137 ALA A C 1
ATOM 1029 O O . ALA A 1 141 ? 4.551 15.686 30.199 1.00 14.61 137 ALA A O 1
ATOM 1031 N N . CYS A 1 142 ? 4.804 16.029 32.427 1.00 14.63 138 CYS A N 1
ATOM 1032 C CA . CYS A 1 142 ? 3.659 15.212 32.795 1.00 13.66 138 CYS A CA 1
ATOM 1033 C C . CYS A 1 142 ? 2.318 15.851 32.433 1.00 15.78 138 CYS A C 1
ATOM 1034 O O . CYS A 1 142 ? 1.382 15.117 32.106 1.00 15.54 138 CYS A O 1
ATOM 1037 N N . LYS A 1 143 ? 2.241 17.199 32.403 1.00 14.31 139 LYS A N 1
ATOM 1038 C CA . LYS A 1 143 ? 1.007 17.854 31.933 1.00 15.35 139 LYS A CA 1
ATOM 1039 C C . LYS A 1 143 ? 0.785 17.473 30.450 1.00 17.39 139 LYS A C 1
ATOM 1040 O O . LYS A 1 143 ? -0.324 17.084 30.070 1.00 17.58 139 LYS A O 1
ATOM 1046 N N . ARG A 1 144 ? 1.878 17.474 29.654 1.00 15.69 140 ARG A N 1
ATOM 1047 C CA . ARG A 1 144 ? 1.769 17.075 28.252 1.00 15.26 140 ARG A CA 1
ATOM 1048 C C . ARG A 1 144 ? 1.415 15.578 28.135 1.00 16.09 140 ARG A C 1
ATOM 1049 O O . ARG A 1 144 ? 0.534 15.207 27.360 1.00 15.35 140 ARG A O 1
ATOM 1057 N N . PHE A 1 145 ? 2.040 14.717 28.959 1.00 13.78 141 PHE A N 1
ATOM 1058 C CA . PHE A 1 145 ? 1.693 13.291 28.899 1.00 13.38 141 PHE A CA 1
ATOM 1059 C C . PHE A 1 145 ? 0.216 13.061 29.197 1.00 15.99 141 PHE A C 1
ATOM 1060 O O . PHE A 1 145 ? -0.408 12.245 28.534 1.00 16.20 141 PHE A O 1
ATOM 1068 N N . GLU A 1 146 ? -0.336 13.780 30.199 1.00 17.24 142 GLU A N 1
ATOM 1069 C CA . GLU A 1 146 ? -1.766 13.669 30.550 1.00 17.55 142 GLU A CA 1
ATOM 1070 C C . GLU A 1 146 ? -2.644 14.024 29.337 1.00 19.85 142 GLU A C 1
ATOM 1071 O O . GLU A 1 146 ? -3.537 13.250 28.966 1.00 20.36 142 GLU A O 1
ATOM 1077 N N . GLU A 1 147 ? -2.323 15.153 28.681 1.00 17.38 143 GLU A N 1
ATOM 1078 C CA . GLU A 1 147 ? -3.032 15.621 27.47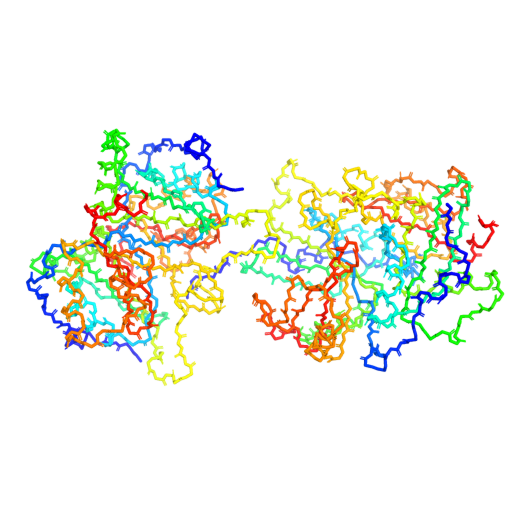0 1.00 18.03 143 GLU A CA 1
ATOM 1079 C C . GLU A 1 147 ? -2.987 14.573 26.378 1.00 21.21 143 GLU A C 1
ATOM 1080 O O . GLU A 1 147 ? -3.960 14.413 25.638 1.00 21.81 143 GLU A O 1
ATOM 1086 N N . LEU A 1 148 ? -1.882 13.808 26.315 1.00 15.68 144 LEU A N 1
ATOM 1087 C CA . LEU A 1 148 ? -1.743 12.746 25.329 1.00 14.93 144 LEU A CA 1
ATOM 1088 C C . LEU A 1 148 ? -2.361 11.410 25.712 1.00 16.33 144 LEU A C 1
ATOM 1089 O O . LEU A 1 148 ? -2.300 10.466 24.928 1.00 17.85 144 LEU A O 1
ATOM 1094 N N . GLY A 1 149 ? -2.959 11.336 26.902 1.00 16.22 145 GLY A N 1
ATOM 1095 C CA . GLY A 1 149 ? -3.611 10.112 27.362 1.00 16.17 145 GLY A CA 1
ATOM 1096 C C . GLY A 1 149 ? -2.681 9.022 27.868 1.00 17.85 145 GLY A C 1
ATOM 1097 O O . GLY A 1 149 ? -3.065 7.848 27.932 1.00 18.74 145 GLY A O 1
ATOM 1098 N N . VAL A 1 150 ? -1.448 9.404 28.263 1.00 14.68 146 VAL A N 1
ATOM 1099 C CA . VAL A 1 150 ? -0.480 8.444 28.776 1.00 14.08 146 VAL A CA 1
ATOM 1100 C C . VAL A 1 150 ? -0.956 7.863 30.117 1.00 14.70 146 VAL A C 1
ATOM 1101 O O . VAL A 1 150 ? -1.528 8.592 30.946 1.00 14.75 146 VAL A O 1
ATOM 1105 N N . LYS A 1 151 ? -0.691 6.571 30.328 1.00 13.52 147 LYS A N 1
ATOM 1106 C CA . LYS A 1 151 ? -1.040 5.904 31.578 1.00 12.90 147 LYS A CA 1
ATOM 1107 C C . LYS A 1 151 ? 0.047 6.172 32.638 1.00 14.45 147 LYS A C 1
ATOM 1108 O O . LYS A 1 151 ? 1.245 6.013 32.368 1.00 13.38 147 LYS A O 1
ATOM 1114 N N . PHE A 1 152 ? -0.389 6.559 33.849 1.00 13.20 148 PHE A N 1
ATOM 1115 C CA . PHE A 1 152 ? 0.539 6.833 34.925 1.00 12.43 148 PHE A CA 1
ATOM 1116 C C . PHE A 1 152 ? 0.498 5.782 35.993 1.00 14.61 148 PHE A C 1
ATOM 1117 O O . PHE A 1 152 ? -0.587 5.418 36.471 1.00 14.69 148 PHE A O 1
ATOM 1125 N N . VAL A 1 153 ? 1.683 5.336 36.428 1.00 11.16 149 VAL A N 1
ATOM 1126 C CA . VAL A 1 153 ? 1.843 4.517 37.631 1.00 12.01 149 VAL A CA 1
ATOM 1127 C C . VAL A 1 153 ? 1.907 5.450 38.862 1.00 13.71 149 VAL A C 1
ATOM 1128 O O . VAL A 1 153 ? 1.385 5.094 39.936 1.00 14.06 149 VAL A O 1
ATOM 1132 N N . LYS A 1 154 ? 2.558 6.626 38.721 1.00 11.31 150 LYS A N 1
ATOM 1133 C CA . LYS A 1 154 ? 2.709 7.600 39.785 1.00 11.78 150 LYS A CA 1
ATOM 1134 C C . LYS A 1 154 ? 2.739 8.971 39.168 1.00 14.46 150 LYS A C 1
ATOM 1135 O O . LYS A 1 154 ? 3.612 9.279 38.333 1.00 13.23 150 LYS A O 1
ATOM 1141 N N . LYS A 1 155 ? 1.784 9.823 39.570 1.00 13.37 151 LYS A N 1
ATOM 1142 C CA . LYS A 1 155 ? 1.803 11.215 39.130 1.00 12.86 151 LYS A CA 1
ATOM 1143 C C . LYS A 1 155 ? 2.849 11.978 39.963 1.00 14.36 151 LYS A C 1
ATOM 1144 O O . LYS A 1 155 ? 3.212 11.513 41.052 1.00 14.98 151 LYS A O 1
ATOM 1150 N N . PRO A 1 156 ? 3.397 13.113 39.454 1.00 13.47 152 PRO A N 1
ATOM 1151 C CA . PRO A 1 156 ? 4.488 13.799 40.175 1.00 14.20 152 PRO A CA 1
ATOM 1152 C C . PRO A 1 156 ? 4.251 14.033 41.645 1.00 18.13 152 PRO A C 1
ATOM 1153 O O . PRO A 1 156 ? 5.179 13.809 42.405 1.00 19.99 152 PRO A O 1
ATOM 1157 N N . ASP A 1 157 ? 3.028 14.429 42.041 1.00 17.23 153 ASP A N 1
ATOM 1158 C CA . ASP A 1 157 ? 2.769 14.722 43.447 1.00 18.26 153 ASP A CA 1
ATOM 1159 C C . ASP A 1 157 ? 2.003 13.649 44.184 1.00 21.17 153 ASP A C 1
ATOM 1160 O O . ASP A 1 157 ? 1.503 13.890 45.296 1.00 21.41 153 ASP A O 1
ATOM 1165 N N . ASP A 1 158 ? 1.953 12.437 43.616 1.00 16.92 154 ASP A N 1
ATOM 1166 C CA . ASP A 1 158 ? 1.328 11.328 44.328 1.00 15.38 154 ASP A CA 1
ATOM 1167 C C . ASP A 1 158 ? 2.332 10.679 45.278 1.00 18.37 154 ASP A C 1
ATOM 1168 O O . ASP A 1 158 ? 3.496 10.421 44.921 1.00 18.27 154 ASP A O 1
ATOM 1173 N N . GLY A 1 159 ? 1.870 10.340 46.468 1.00 16.71 155 GLY A N 1
ATOM 1174 C CA . GLY A 1 159 ? 2.759 9.650 47.392 1.00 16.89 155 GLY A CA 1
ATOM 1175 C C . GLY A 1 159 ? 3.833 10.509 48.029 1.00 19.40 155 GLY A C 1
ATOM 1176 O O . GLY A 1 159 ? 3.764 11.732 48.041 1.00 19.00 155 GLY A O 1
ATOM 1177 N N . LYS A 1 160 ? 4.848 9.851 48.557 1.00 16.82 156 LYS A N 1
ATOM 1178 C CA . LYS A 1 160 ? 5.865 10.523 49.356 1.00 17.68 156 LYS A CA 1
ATOM 1179 C C . LYS A 1 160 ? 6.790 11.457 48.583 1.00 21.41 156 LYS A C 1
ATOM 1180 O O . LYS A 1 160 ? 7.049 12.584 49.022 1.00 21.09 156 LYS A O 1
ATOM 1186 N N . MET A 1 161 ? 7.308 10.977 47.450 1.00 18.51 157 MET A N 1
ATOM 1187 C CA . MET A 1 161 ? 8.306 11.729 46.693 1.00 17.50 157 MET A CA 1
ATOM 1188 C C . MET A 1 161 ? 7.699 12.663 45.670 1.00 20.08 157 MET A C 1
ATOM 1189 O O . MET A 1 161 ? 7.259 12.226 44.604 1.00 19.21 157 MET A O 1
ATOM 1194 N N . LYS A 1 162 ? 7.657 13.956 46.007 1.00 18.07 158 LYS A N 1
ATOM 1195 C CA . LYS A 1 162 ? 7.077 14.963 45.137 1.00 17.99 158 LYS A CA 1
ATOM 1196 C C . LYS A 1 162 ? 8.006 15.331 44.007 1.00 22.07 158 LYS A C 1
ATOM 1197 O O . LYS A 1 162 ? 9.218 15.439 44.203 1.00 25.19 158 LYS A O 1
ATOM 1203 N N . GLY A 1 163 ? 7.434 15.537 42.832 1.00 17.28 159 GLY A N 1
ATOM 1204 C CA . GLY A 1 163 ? 8.221 15.939 41.672 1.00 15.94 159 GLY A CA 1
ATOM 1205 C C . GLY A 1 163 ? 8.921 14.825 40.920 1.00 18.08 159 GLY A C 1
ATOM 1206 O O . GLY A 1 163 ? 9.856 15.097 40.158 1.00 17.43 159 GLY A O 1
ATOM 1207 N N . LEU A 1 164 ? 8.432 13.583 41.074 1.00 16.33 160 LEU A N 1
ATOM 1208 C CA . LEU A 1 164 ? 8.985 12.373 40.449 1.00 16.34 160 LEU A CA 1
ATOM 1209 C C . LEU A 1 164 ? 7.812 11.551 39.956 1.00 16.65 160 LEU A C 1
ATOM 1210 O O . LEU A 1 164 ? 6.863 11.340 40.715 1.00 16.21 160 LEU A O 1
ATOM 1215 N N . ALA A 1 165 ? 7.841 11.095 38.688 1.00 12.81 161 ALA A N 1
ATOM 1216 C CA . ALA A 1 165 ? 6.698 10.359 38.153 1.00 12.52 161 ALA A CA 1
ATOM 1217 C C . ALA A 1 165 ? 7.100 9.043 37.511 1.00 13.74 161 ALA A C 1
ATOM 1218 O O . ALA A 1 165 ? 8.280 8.845 37.190 1.00 12.42 161 ALA A O 1
ATOM 1220 N N . PHE A 1 166 ? 6.108 8.139 37.330 1.00 11.13 162 PHE A N 1
ATOM 1221 C CA . PHE A 1 166 ? 6.294 6.903 36.592 1.00 11.05 162 PHE A CA 1
ATOM 1222 C C . PHE A 1 166 ? 5.150 6.813 35.619 1.00 13.80 162 PHE A C 1
ATOM 1223 O O . PHE A 1 166 ? 3.970 6.921 36.029 1.00 12.23 162 PHE A O 1
ATOM 1231 N N . ILE A 1 167 ? 5.482 6.667 34.333 1.00 11.01 163 ILE A N 1
ATOM 1232 C CA . ILE A 1 167 ? 4.478 6.447 33.288 1.00 10.47 163 ILE A CA 1
ATOM 1233 C C . ILE A 1 167 ? 4.697 5.050 32.765 1.00 11.84 163 ILE A C 1
ATOM 1234 O O . ILE A 1 167 ? 5.646 4.363 33.178 1.00 12.70 163 ILE A O 1
ATOM 1239 N N . GLN A 1 168 ? 3.808 4.592 31.885 1.00 11.77 164 GLN A N 1
ATOM 1240 C CA . GLN A 1 168 ? 3.981 3.288 31.261 1.00 13.21 164 GLN A CA 1
ATOM 1241 C C . GLN A 1 168 ? 3.954 3.395 29.765 1.00 13.49 164 GLN A C 1
ATOM 1242 O O . GLN A 1 168 ? 3.218 4.213 29.221 1.00 14.20 164 GLN A O 1
ATOM 1248 N N . ASP A 1 169 ? 4.709 2.533 29.099 1.00 11.89 165 ASP A N 1
ATOM 1249 C CA . ASP A 1 169 ? 4.672 2.417 27.660 1.00 11.52 165 ASP A CA 1
ATOM 1250 C C . ASP A 1 169 ? 3.541 1.415 27.268 1.00 14.06 165 ASP A C 1
ATOM 1251 O O . ASP A 1 169 ? 2.851 0.865 28.141 1.00 13.98 165 ASP A O 1
ATOM 1256 N N . PRO A 1 170 ? 3.343 1.160 25.968 1.00 12.54 166 PRO A N 1
ATOM 1257 C CA . PRO A 1 170 ? 2.229 0.273 25.556 1.00 12.82 166 PRO A CA 1
ATOM 1258 C C . PRO A 1 170 ? 2.287 -1.157 26.072 1.00 16.66 166 PRO A C 1
ATOM 1259 O O . PRO A 1 170 ? 1.220 -1.774 26.202 1.00 19.62 166 PRO A O 1
ATOM 1263 N N . ASP A 1 171 ? 3.487 -1.697 26.367 1.00 13.06 167 ASP A N 1
ATOM 1264 C CA . ASP A 1 171 ? 3.624 -3.024 26.951 1.00 13.07 167 ASP A CA 1
ATOM 1265 C C . ASP A 1 171 ? 3.491 -3.000 28.483 1.00 15.61 167 ASP A C 1
ATOM 1266 O O . ASP A 1 171 ? 3.489 -4.057 29.108 1.00 16.81 167 ASP A O 1
ATOM 1271 N N . GLY A 1 172 ? 3.391 -1.801 29.067 1.00 11.36 168 GLY A N 1
ATOM 1272 C CA . GLY A 1 172 ? 3.269 -1.677 30.513 1.00 12.41 168 GLY A CA 1
ATOM 1273 C C . GLY A 1 172 ? 4.603 -1.505 31.206 1.00 13.78 168 GLY A C 1
ATOM 1274 O O . GLY A 1 172 ? 4.640 -1.521 32.441 1.00 12.69 168 GLY A O 1
ATOM 1275 N N . TYR A 1 173 ? 5.718 -1.371 30.439 1.00 10.94 169 TYR A N 1
ATOM 1276 C CA . TYR A 1 173 ? 7.005 -1.128 31.113 1.00 10.96 169 TYR A CA 1
ATOM 1277 C C . TYR A 1 173 ? 6.947 0.243 31.780 1.00 11.91 169 TYR A C 1
ATOM 1278 O O . TYR A 1 173 ? 6.395 1.189 31.236 1.00 12.34 169 TYR A O 1
ATOM 1287 N N . TRP A 1 174 ? 7.521 0.329 32.966 1.00 10.42 170 TRP A N 1
ATOM 1288 C CA . TRP A 1 174 ? 7.552 1.577 33.725 1.00 11.27 170 TRP A CA 1
ATOM 1289 C C . TRP A 1 174 ? 8.705 2.454 33.256 1.00 12.39 170 TRP A C 1
ATOM 1290 O O . TRP A 1 174 ? 9.830 1.978 32.997 1.00 11.68 170 TRP A O 1
ATOM 1301 N N . ILE A 1 175 ? 8.397 3.755 33.165 1.00 10.81 171 ILE A N 1
ATOM 1302 C CA . ILE A 1 175 ? 9.363 4.779 32.754 1.00 10.15 171 ILE A CA 1
ATOM 1303 C C . ILE A 1 175 ? 9.331 5.879 33.804 1.00 12.04 171 ILE A C 1
ATOM 1304 O O . ILE A 1 175 ? 8.315 6.563 33.973 1.00 11.10 171 ILE A O 1
ATOM 1309 N N . GLU A 1 176 ? 10.468 6.041 34.492 1.00 10.30 172 GLU A N 1
ATOM 1310 C CA . GLU A 1 176 ? 10.570 7.113 35.462 1.00 10.16 172 GLU A CA 1
ATOM 1311 C C . GLU A 1 176 ? 10.799 8.442 34.764 1.00 10.64 172 GLU A C 1
ATOM 1312 O O . GLU A 1 176 ? 11.530 8.499 33.757 1.00 10.65 172 GLU A O 1
ATOM 1318 N N . ILE A 1 177 ? 10.196 9.517 35.303 1.00 10.36 173 ILE A N 1
ATOM 1319 C CA . ILE A 1 177 ? 10.345 10.871 34.769 1.00 10.87 173 ILE A CA 1
ATOM 1320 C C . ILE A 1 177 ? 10.914 11.672 35.926 1.00 12.51 173 ILE A C 1
ATOM 1321 O O . ILE A 1 177 ? 10.240 11.828 36.942 1.00 11.96 173 ILE A O 1
ATOM 1326 N N . LEU A 1 178 ? 12.158 12.114 35.796 1.00 12.20 174 LEU A N 1
ATOM 1327 C CA . LEU A 1 178 ? 12.857 12.758 36.900 1.00 12.53 174 LEU A CA 1
ATOM 1328 C C . LEU A 1 178 ? 13.560 13.997 36.447 1.00 12.27 174 LEU A C 1
ATOM 1329 O O . LEU A 1 178 ? 13.974 14.099 35.300 1.00 11.97 174 LEU A O 1
ATOM 1334 N N . ASN A 1 179 ? 13.720 14.942 37.378 1.00 13.36 175 ASN A N 1
ATOM 1335 C CA . ASN A 1 179 ? 14.507 16.146 37.140 1.00 11.91 175 ASN A CA 1
ATOM 1336 C C . ASN A 1 179 ? 15.733 16.022 38.074 1.00 15.22 175 ASN A C 1
ATOM 1337 O O . ASN A 1 179 ? 15.568 16.084 39.311 1.00 14.94 175 ASN A O 1
ATOM 1342 N N . PRO A 1 180 ? 16.943 15.815 37.503 1.00 13.74 176 PRO A N 1
ATOM 1343 C CA . PRO A 1 180 ? 18.137 15.643 38.352 1.00 14.43 176 PRO A CA 1
ATOM 1344 C C . PRO A 1 180 ? 18.408 16.741 39.379 1.00 18.51 176 PRO A C 1
ATOM 1345 O O . PRO A 1 180 ? 19.042 16.464 40.391 1.00 17.06 176 PRO A O 1
ATOM 1349 N N . ASN A 1 181 ? 17.900 17.944 39.134 1.00 16.33 177 ASN A N 1
ATOM 1350 C CA . ASN A 1 181 ? 18.138 19.092 40.032 1.00 18.13 177 ASN A CA 1
ATOM 1351 C C . ASN A 1 181 ? 17.167 19.152 41.190 1.00 23.12 177 ASN A C 1
ATOM 1352 O O . ASN A 1 181 ? 17.332 20.015 42.068 1.00 23.38 177 ASN A O 1
ATOM 1357 N N . LYS A 1 182 ? 16.133 18.283 41.189 1.00 19.50 178 LYS A N 1
ATOM 1358 C CA . LYS A 1 182 ? 15.094 18.248 42.234 1.00 19.29 178 LYS A CA 1
ATOM 1359 C C . LYS A 1 182 ? 15.083 16.937 43.028 1.00 23.69 178 LYS A C 1
ATOM 1360 O O . LYS A 1 182 ? 14.139 16.655 43.783 1.00 24.45 178 LYS A O 1
ATOM 1366 N N . MET A 1 183 ? 16.137 16.145 42.885 1.00 20.11 179 MET A N 1
ATOM 1367 C CA . MET A 1 183 ? 16.249 14.847 43.536 1.00 19.96 179 MET A CA 1
ATOM 1368 C C . MET A 1 183 ? 16.889 14.900 44.927 1.00 25.26 179 MET A C 1
ATOM 1369 O O . MET A 1 183 ? 16.436 14.182 45.813 1.00 23.92 179 MET A O 1
ATOM 1374 N N . ALA A 1 184 ? 17.909 15.766 45.139 1.00 25.32 180 ALA A N 1
ATOM 1375 C CA . ALA A 1 184 ? 18.616 15.874 46.424 1.00 26.01 180 ALA A CA 1
ATOM 1376 C C . ALA A 1 184 ? 17.702 16.162 47.609 1.00 32.07 180 ALA A C 1
ATOM 1377 O O . ALA A 1 184 ? 17.939 15.633 48.700 1.00 32.54 180 ALA A O 1
ATOM 1379 N N . THR A 1 185 ? 16.647 16.966 47.386 1.00 29.00 181 THR A N 1
ATOM 1380 C CA . THR A 1 185 ? 15.658 17.304 48.409 1.00 30.05 181 THR A CA 1
ATOM 1381 C C . THR A 1 185 ? 14.868 16.079 48.930 1.00 34.38 181 THR A C 1
ATOM 1382 O O . THR A 1 185 ? 14.372 16.129 50.058 1.00 34.49 181 THR A O 1
ATOM 1386 N N . LEU A 1 186 ? 14.767 14.991 48.119 1.00 30.27 182 LEU A N 1
ATOM 1387 C CA . LEU A 1 186 ? 14.056 13.757 48.482 1.00 30.46 182 LEU A CA 1
ATOM 1388 C C . LEU A 1 186 ? 14.817 12.887 49.495 1.00 37.86 182 LEU A C 1
ATOM 1389 O O . LEU A 1 186 ? 14.265 11.905 50.001 1.00 37.25 182 LEU A O 1
ATOM 1394 N N . MET A 1 187 ? 16.071 13.267 49.804 1.00 36.98 183 MET A N 1
ATOM 1395 C CA . MET A 1 187 ? 16.942 12.593 50.769 1.00 44.57 183 MET A CA 1
ATOM 1396 C C . MET A 1 187 ? 16.820 13.268 52.144 1.00 64.01 183 MET A C 1
ATOM 1397 O O . MET A 1 187 ? 16.904 14.518 52.214 1.00 65.03 183 MET A O 1
ATOM 1403 N N . GLU B 1 6 ? 16.484 -19.723 -5.603 1.00 39.94 2 GLU B N 1
ATOM 1404 C CA . GLU B 1 6 ? 15.958 -20.432 -4.443 1.00 38.66 2 GLU B CA 1
ATOM 1405 C C . GLU B 1 6 ? 14.860 -19.616 -3.735 1.00 39.92 2 GLU B C 1
ATOM 1406 O O . GLU B 1 6 ? 14.980 -18.387 -3.670 1.00 39.58 2 GLU B O 1
ATOM 1408 N N . PRO B 1 7 ? 13.798 -20.260 -3.177 1.00 33.48 3 PRO B N 1
ATOM 1409 C CA . PRO B 1 7 ? 12.777 -19.484 -2.447 1.00 32.58 3 PRO B CA 1
ATOM 1410 C C . PRO B 1 7 ? 13.422 -18.828 -1.231 1.00 35.78 3 PRO B C 1
ATOM 1411 O O . PRO B 1 7 ? 14.411 -19.349 -0.710 1.00 33.49 3 PRO B O 1
ATOM 1415 N N . GLN B 1 8 ? 12.922 -17.653 -0.838 1.00 34.84 4 GLN B N 1
ATOM 1416 C CA . GLN B 1 8 ? 13.495 -16.891 0.275 1.00 35.47 4 GLN B CA 1
ATOM 1417 C C . GLN B 1 8 ? 12.737 -17.108 1.591 1.00 38.75 4 GLN B C 1
ATOM 1418 O O . GLN B 1 8 ? 11.535 -17.348 1.535 1.00 38.48 4 GLN B O 1
ATOM 1424 N N . PRO B 1 9 ? 13.382 -16.993 2.786 1.00 35.72 5 PRO B N 1
ATOM 1425 C CA . PRO B 1 9 ? 12.622 -17.154 4.040 1.00 35.65 5 PRO B CA 1
ATOM 1426 C C . PRO B 1 9 ? 11.492 -16.118 4.156 1.00 38.28 5 PRO B C 1
ATOM 1427 O O . PRO B 1 9 ? 11.637 -15.008 3.625 1.00 37.25 5 PRO B O 1
ATOM 1431 N N . PRO B 1 10 ? 10.354 -16.481 4.800 1.00 34.41 6 PRO B N 1
ATOM 1432 C CA . PRO B 1 10 ? 9.222 -15.531 4.924 1.00 34.35 6 PRO B CA 1
ATOM 1433 C C . PRO B 1 10 ? 9.585 -14.171 5.540 1.00 37.15 6 PRO B C 1
ATOM 1434 O O . PRO B 1 10 ? 10.476 -14.108 6.389 1.00 35.14 6 PRO B O 1
ATOM 1438 N N . SER B 1 11 ? 8.902 -13.088 5.100 1.00 34.53 7 SER B N 1
ATOM 1439 C CA . SER B 1 11 ? 9.134 -11.721 5.593 1.00 35.02 7 SER B CA 1
ATOM 1440 C C . SER B 1 11 ? 7.977 -11.149 6.457 1.00 37.80 7 SER B C 1
ATOM 1441 O O . SER B 1 11 ? 7.085 -10.459 5.950 1.00 39.71 7 SER B O 1
ATOM 1444 N N . GLY B 1 12 ? 8.020 -11.449 7.748 1.00 30.92 8 GLY B N 1
ATOM 1445 C CA . GLY B 1 12 ? 7.056 -10.993 8.739 1.00 28.73 8 GLY B CA 1
ATOM 1446 C C . GLY B 1 12 ? 7.454 -9.649 9.322 1.00 29.16 8 GLY B C 1
ATOM 1447 O O . GLY B 1 12 ? 8.341 -8.965 8.795 1.00 28.60 8 GLY B O 1
ATOM 1448 N N . GLY B 1 13 ? 6.774 -9.260 10.386 1.00 25.11 9 GLY B N 1
ATOM 1449 C CA . GLY B 1 13 ? 7.034 -7.979 11.034 1.00 24.20 9 GLY B CA 1
ATOM 1450 C C . GLY B 1 13 ? 6.760 -6.793 10.130 1.00 25.64 9 GLY B C 1
ATOM 1451 O O . GLY B 1 13 ? 5.970 -6.887 9.178 1.00 26.64 9 GLY B O 1
ATOM 1452 N N . LEU B 1 14 ? 7.419 -5.662 10.402 1.00 18.13 10 LEU B N 1
ATOM 1453 C CA . LEU B 1 14 ? 7.166 -4.448 9.626 1.00 16.49 10 LEU B CA 1
ATOM 1454 C C . LEU B 1 14 ? 8.237 -4.225 8.588 1.00 18.46 10 LEU B C 1
ATOM 1455 O O . LEU B 1 14 ? 9.406 -4.558 8.821 1.00 18.31 10 LEU B O 1
ATOM 1460 N N . THR B 1 15 ? 7.874 -3.557 7.473 1.00 17.34 11 THR B N 1
ATOM 1461 C CA . THR B 1 15 ? 8.858 -3.112 6.494 1.00 17.16 11 THR B CA 1
ATOM 1462 C C . THR B 1 15 ? 9.485 -1.841 7.095 1.00 21.02 11 THR B C 1
ATOM 1463 O O . THR B 1 15 ? 8.912 -1.262 8.039 1.00 18.73 11 THR B O 1
ATOM 1467 N N . ASP B 1 16 ? 10.616 -1.385 6.549 1.00 19.71 12 ASP B N 1
ATOM 1468 C CA . ASP B 1 16 ? 11.270 -0.164 7.035 1.00 19.76 12 ASP B CA 1
ATOM 1469 C C . ASP B 1 16 ? 10.324 1.027 6.884 1.00 22.71 12 ASP B C 1
ATOM 1470 O O . ASP B 1 16 ? 10.219 1.848 7.794 1.00 20.16 12 ASP B O 1
ATOM 1475 N N . GLU B 1 17 ? 9.614 1.107 5.739 1.00 19.64 13 GLU B N 1
ATOM 1476 C CA . GLU B 1 17 ? 8.685 2.203 5.458 1.00 19.14 13 GLU B CA 1
ATOM 1477 C C . GLU B 1 17 ? 7.462 2.166 6.410 1.00 20.25 13 GLU B C 1
ATOM 1478 O O . GLU B 1 17 ? 7.019 3.232 6.855 1.00 18.65 13 GLU B O 1
ATOM 1484 N N . ALA B 1 18 ? 6.945 0.967 6.747 1.00 18.00 14 ALA B N 1
ATOM 1485 C CA . ALA B 1 18 ? 5.798 0.848 7.663 1.00 17.31 14 ALA B CA 1
ATOM 1486 C C . ALA B 1 18 ? 6.221 1.256 9.080 1.00 16.60 14 ALA B C 1
ATOM 1487 O O . ALA B 1 18 ? 5.467 1.900 9.802 1.00 15.38 14 ALA B O 1
ATOM 1489 N N . ALA B 1 19 ? 7.441 0.908 9.460 1.00 14.61 15 ALA B N 1
ATOM 1490 C CA . ALA B 1 19 ? 7.933 1.315 10.765 1.00 13.96 15 ALA B CA 1
ATOM 1491 C C . ALA B 1 19 ? 8.039 2.850 10.801 1.00 15.17 15 ALA B C 1
ATOM 1492 O O . ALA B 1 19 ? 7.583 3.461 11.767 1.00 13.54 15 ALA B O 1
ATOM 1494 N N . LEU B 1 20 ? 8.575 3.481 9.751 1.00 14.47 16 LEU B N 1
ATOM 1495 C CA . LEU B 1 20 ? 8.693 4.928 9.724 1.00 14.76 16 LEU B CA 1
ATOM 1496 C C . LEU B 1 20 ? 7.311 5.601 9.691 1.00 15.33 16 LEU B C 1
ATOM 1497 O O . LEU B 1 20 ? 7.172 6.700 10.246 1.00 14.74 16 LEU B O 1
ATOM 1502 N N . SER B 1 21 ? 6.269 4.907 9.145 1.00 14.18 17 SER B N 1
ATOM 1503 C CA . SER B 1 21 ? 4.904 5.460 9.149 1.00 13.78 17 SER B CA 1
ATOM 1504 C C . SER B 1 21 ? 4.346 5.597 10.555 1.00 14.22 17 SER B C 1
ATOM 1505 O O . SER B 1 21 ? 3.397 6.352 10.758 1.00 13.84 17 SER B O 1
ATOM 1508 N N . CYS B 1 22 ? 4.952 4.885 11.529 1.00 13.62 18 CYS B N 1
ATOM 1509 C CA . CYS B 1 22 ? 4.539 4.955 12.933 1.00 11.92 18 CYS B CA 1
ATOM 1510 C C . CYS B 1 22 ? 5.383 5.939 13.729 1.00 14.03 18 CYS B C 1
ATOM 1511 O O . CYS B 1 22 ? 5.125 6.085 14.934 1.00 14.62 18 CYS B O 1
ATOM 1514 N N . CYS B 1 23 ? 6.395 6.566 13.097 1.00 12.03 19 CYS B N 1
ATOM 1515 C CA . CYS B 1 23 ? 7.302 7.452 13.823 1.00 12.81 19 CYS B CA 1
ATOM 1516 C C . CYS B 1 23 ? 6.940 8.891 13.594 1.00 14.86 19 CYS B C 1
ATOM 1517 O O . CYS B 1 23 ? 6.682 9.286 12.444 1.00 15.64 19 CYS B O 1
ATOM 1520 N N . SER B 1 24 ? 6.921 9.676 14.665 1.00 12.81 20 SER B N 1
ATOM 1521 C CA . SER B 1 24 ? 6.675 11.109 14.573 1.00 12.38 20 SER B CA 1
ATOM 1522 C C . SER B 1 24 ? 7.951 11.866 14.967 1.00 15.66 20 SER B C 1
ATOM 1523 O O . SER B 1 24 ? 8.715 11.407 15.828 1.00 16.68 20 SER B O 1
ATOM 1526 N N . ASP B 1 25 ? 8.170 13.038 14.377 1.00 15.50 21 ASP B N 1
ATOM 1527 C CA . ASP B 1 25 ? 9.306 13.896 14.730 1.00 16.07 21 ASP B CA 1
ATOM 1528 C C . ASP B 1 25 ? 9.227 14.254 16.203 1.00 17.95 21 ASP B C 1
ATOM 1529 O O . ASP B 1 25 ? 8.129 14.356 16.772 1.00 18.68 21 ASP B O 1
ATOM 1534 N N . ALA B 1 26 ? 10.398 14.388 16.825 1.00 18.74 22 ALA B N 1
ATOM 1535 C CA . ALA B 1 26 ? 10.482 14.708 18.235 1.00 19.95 22 ALA B CA 1
ATOM 1536 C C . ALA B 1 26 ? 9.860 16.082 18.508 1.00 22.93 22 ALA B C 1
ATOM 1537 O O . ALA B 1 26 ? 10.243 17.065 17.860 1.00 22.04 22 ALA B O 1
ATOM 1539 N N . ASP B 1 27 ? 8.883 16.139 19.418 1.00 18.09 23 ASP B N 1
ATOM 1540 C CA . ASP B 1 27 ? 8.224 17.383 19.825 1.00 17.31 23 ASP B CA 1
ATOM 1541 C C . ASP B 1 27 ? 9.282 18.305 20.465 1.00 19.77 23 ASP B C 1
ATOM 1542 O O . ASP B 1 27 ? 10.084 17.863 21.280 1.00 17.96 23 ASP B O 1
ATOM 1547 N N . PRO B 1 28 ? 9.329 19.586 20.083 1.00 17.90 24 PRO B N 1
ATOM 1548 C CA . PRO B 1 28 ? 10.346 20.487 20.644 1.00 18.05 24 PRO B CA 1
ATOM 1549 C C . PRO B 1 28 ? 10.391 20.590 22.175 1.00 20.03 24 PRO B C 1
ATOM 1550 O O . PRO B 1 28 ? 11.449 20.902 22.737 1.00 20.91 24 PRO B O 1
ATOM 1554 N N . SER B 1 29 ? 9.273 20.299 22.881 1.00 16.65 25 SER B N 1
ATOM 1555 C CA . SER B 1 29 ? 9.300 20.360 24.343 1.00 17.22 25 SER B CA 1
ATOM 1556 C C . SER B 1 29 ? 10.138 19.224 24.957 1.00 20.78 25 SER B C 1
ATOM 1557 O O . SER B 1 29 ? 10.461 19.255 26.150 1.00 20.57 25 SER B O 1
ATOM 1560 N N . THR B 1 30 ? 10.458 18.205 24.140 1.00 16.29 26 THR B N 1
ATOM 1561 C CA . THR B 1 30 ? 11.270 17.077 24.611 1.00 15.18 26 THR B CA 1
ATOM 1562 C C . THR B 1 30 ? 12.754 17.217 24.237 1.00 16.34 26 THR B C 1
ATOM 1563 O O . THR B 1 30 ? 13.514 16.275 24.471 1.00 15.77 26 THR B O 1
ATOM 1567 N N . LYS B 1 31 ? 13.178 18.378 23.657 1.00 14.36 27 LYS B N 1
ATOM 1568 C CA . LYS B 1 31 ? 14.545 18.605 23.126 1.00 16.07 27 LYS B CA 1
ATOM 1569 C C . LYS B 1 31 ? 15.726 18.321 24.065 1.00 19.59 27 LYS B C 1
ATOM 1570 O O . LYS B 1 31 ? 16.829 18.030 23.570 1.00 19.27 27 LYS B O 1
ATOM 1576 N N . ASP B 1 32 ? 15.516 18.447 25.395 1.00 15.02 28 ASP B N 1
ATOM 1577 C CA . ASP B 1 32 ? 16.573 18.213 26.384 1.00 16.39 28 ASP B CA 1
ATOM 1578 C C . ASP B 1 32 ? 16.417 16.896 27.150 1.00 15.93 28 ASP B C 1
ATOM 1579 O O . ASP B 1 32 ? 17.185 16.620 28.069 1.00 16.31 28 ASP B O 1
ATOM 1584 N N . PHE B 1 33 ? 15.447 16.072 26.760 1.00 12.79 29 PHE B N 1
ATOM 1585 C CA . PHE B 1 33 ? 15.252 14.784 27.430 1.00 11.51 29 PHE B CA 1
ATOM 1586 C C . PHE B 1 33 ? 16.430 13.865 27.167 1.00 12.08 29 PHE B C 1
ATOM 1587 O O . PHE B 1 33 ? 17.018 13.891 26.070 1.00 12.88 29 PHE B O 1
ATOM 1595 N N . LEU B 1 34 ? 16.769 13.044 28.154 1.00 11.56 30 LEU B N 1
ATOM 1596 C CA . LEU B 1 34 ? 17.822 12.057 27.974 1.00 13.14 30 LEU B CA 1
ATOM 1597 C C . LEU B 1 34 ? 17.482 10.775 28.668 1.00 12.56 30 LEU B C 1
ATOM 1598 O O . LEU B 1 34 ? 16.765 10.775 29.673 1.00 11.19 30 LEU B O 1
ATOM 1603 N N . LEU B 1 35 ? 18.012 9.666 28.117 1.00 11.42 31 LEU B N 1
ATOM 1604 C CA . LEU B 1 35 ? 17.773 8.337 28.663 1.00 12.42 31 LEU B CA 1
ATOM 1605 C C . LEU B 1 35 ? 18.857 8.140 29.731 1.00 13.23 31 LEU B C 1
ATOM 1606 O O . LEU B 1 35 ? 20.038 7.862 29.438 1.00 12.92 31 LEU B O 1
ATOM 1611 N N . GLN B 1 36 ? 18.429 8.304 30.984 1.00 10.75 32 GLN B N 1
ATOM 1612 C CA . GLN B 1 36 ? 19.331 8.432 32.110 1.00 10.68 32 GLN B CA 1
ATOM 1613 C C . GLN B 1 36 ? 19.687 7.139 32.818 1.00 12.67 32 GLN B C 1
ATOM 1614 O O . GLN B 1 36 ? 20.829 6.988 33.306 1.00 12.06 32 GLN B O 1
ATOM 1620 N N . GLN B 1 37 ? 18.709 6.222 32.962 1.00 10.66 33 GLN B N 1
ATOM 1621 C CA . GLN B 1 37 ? 18.943 5.037 33.784 1.00 10.68 33 GLN B CA 1
ATOM 1622 C C . GLN B 1 37 ? 18.146 3.835 33.325 1.00 11.30 33 GLN B C 1
ATOM 1623 O O . GLN B 1 37 ? 17.098 3.965 32.673 1.00 10.75 33 GLN B O 1
ATOM 1629 N N . THR B 1 38 ? 18.659 2.667 33.696 1.00 10.22 34 THR B N 1
ATOM 1630 C CA . THR B 1 38 ? 18.011 1.372 33.566 1.00 8.89 34 THR B CA 1
ATOM 1631 C C . THR B 1 38 ? 18.117 0.769 34.965 1.00 11.07 34 THR B C 1
ATOM 1632 O O . THR B 1 38 ? 19.228 0.682 35.498 1.00 10.78 34 THR B O 1
ATOM 1636 N N . MET B 1 39 ? 16.985 0.379 35.575 1.00 10.37 35 MET B N 1
ATOM 1637 C CA . MET B 1 39 ? 16.974 -0.144 36.936 1.00 10.25 35 MET B CA 1
ATOM 1638 C C . MET B 1 39 ? 16.857 -1.652 36.947 1.00 10.4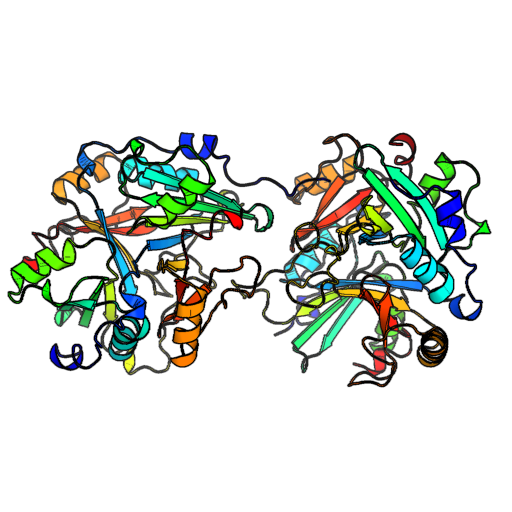3 35 MET B C 1
ATOM 1639 O O . MET B 1 39 ? 15.959 -2.203 36.294 1.00 12.03 35 MET B O 1
ATOM 1644 N N . LEU B 1 40 ? 17.737 -2.296 37.750 1.00 11.38 36 LEU B N 1
ATOM 1645 C CA . LEU B 1 40 ? 17.720 -3.749 37.940 1.00 11.66 36 LEU B CA 1
ATOM 1646 C C . LEU B 1 40 ? 17.778 -4.011 39.425 1.00 12.72 36 LEU B C 1
ATOM 1647 O O . LEU B 1 40 ? 18.588 -3.408 40.125 1.00 12.19 36 LEU B O 1
ATOM 1652 N N . ARG B 1 41 ? 16.969 -4.965 39.903 1.00 11.06 37 ARG B N 1
ATOM 1653 C CA . ARG B 1 41 ? 17.070 -5.334 41.322 1.00 11.54 37 ARG B CA 1
ATOM 1654 C C . ARG B 1 41 ? 18.217 -6.337 41.502 1.00 12.20 37 ARG B C 1
ATOM 1655 O O . ARG B 1 41 ? 18.344 -7.280 40.717 1.00 12.03 37 ARG B O 1
ATOM 1663 N N . VAL B 1 42 ? 19.034 -6.150 42.559 1.00 12.18 38 VAL B N 1
ATOM 1664 C CA . VAL B 1 42 ? 20.168 -7.022 42.810 1.00 12.29 38 VAL B CA 1
ATOM 1665 C C . VAL B 1 42 ? 20.059 -7.664 44.208 1.00 14.54 38 VAL B C 1
ATOM 1666 O O . VAL B 1 42 ? 19.726 -6.982 45.173 1.00 13.60 38 VAL B O 1
ATOM 1670 N N . LYS B 1 43 ? 20.335 -8.966 44.279 1.00 13.50 39 LYS B N 1
ATOM 1671 C CA . LYS B 1 43 ? 20.247 -9.735 45.516 1.00 12.77 39 LYS B CA 1
ATOM 1672 C C . LYS B 1 43 ? 21.355 -9.322 46.526 1.00 15.87 39 LYS B C 1
ATOM 1673 O O . LYS B 1 43 ? 21.068 -9.207 47.709 1.00 15.36 39 LYS B O 1
ATOM 1679 N N . ASP B 1 44 ? 22.610 -9.144 46.064 1.00 16.23 40 ASP B N 1
ATOM 1680 C CA . ASP B 1 44 ? 23.723 -8.833 46.958 1.00 15.60 40 ASP B CA 1
ATOM 1681 C C . ASP B 1 44 ? 24.539 -7.723 46.321 1.00 14.80 40 ASP B C 1
ATOM 1682 O O . ASP B 1 44 ? 25.246 -7.960 45.330 1.00 13.83 40 ASP B O 1
ATOM 1687 N N . PRO B 1 45 ? 24.473 -6.512 46.887 1.00 13.85 41 PRO B N 1
ATOM 1688 C CA . PRO B 1 45 ? 25.158 -5.378 46.271 1.00 14.60 41 PRO B CA 1
ATOM 1689 C C . PRO B 1 45 ? 26.668 -5.510 46.328 1.00 16.22 41 PRO B C 1
ATOM 1690 O O . PRO B 1 45 ? 27.358 -4.953 45.484 1.00 14.39 41 PRO B O 1
ATOM 1694 N N . LYS B 1 46 ? 27.196 -6.252 47.311 1.00 15.02 42 LYS B N 1
ATOM 1695 C CA . LYS B 1 46 ? 28.648 -6.471 47.384 1.00 14.20 42 LYS B CA 1
ATOM 1696 C C . LYS B 1 46 ? 29.148 -7.225 46.141 1.00 14.94 42 LYS B C 1
ATOM 1697 O O . LYS B 1 46 ? 30.170 -6.835 45.564 1.00 15.04 42 LYS B O 1
ATOM 1703 N N . LYS B 1 47 ? 28.416 -8.255 45.694 1.00 13.63 43 LYS B N 1
ATOM 1704 C CA . LYS B 1 47 ? 28.811 -9.030 44.516 1.00 13.56 43 LYS B CA 1
ATOM 1705 C C . LYS B 1 47 ? 28.585 -8.199 43.261 1.00 15.27 43 LYS B C 1
ATOM 1706 O O . LYS B 1 47 ? 29.438 -8.189 42.355 1.00 14.44 43 LYS B O 1
ATOM 1712 N N . SER B 1 48 ? 27.439 -7.508 43.184 1.00 13.11 44 SER B N 1
ATOM 1713 C CA . SER B 1 48 ? 27.138 -6.683 42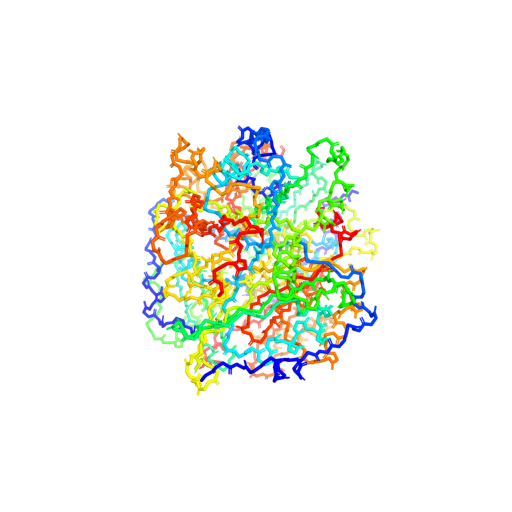.013 1.00 12.71 44 SER B CA 1
ATOM 1714 C C . SER B 1 48 ? 28.144 -5.548 41.849 1.00 13.55 44 SER B C 1
ATOM 1715 O O . SER B 1 48 ? 28.610 -5.324 40.730 1.00 13.67 44 SER B O 1
ATOM 1718 N N . LEU B 1 49 ? 28.520 -4.852 42.950 1.00 12.18 45 LEU B N 1
ATOM 1719 C CA . LEU B 1 49 ? 29.492 -3.764 42.824 1.00 12.48 45 LEU B CA 1
ATOM 1720 C C . LEU B 1 49 ? 30.849 -4.300 42.354 1.00 14.48 45 LEU B C 1
ATOM 1721 O O . LEU B 1 49 ? 31.497 -3.684 41.518 1.00 13.00 45 LEU B O 1
ATOM 1726 N N . ASP B 1 50 ? 31.260 -5.462 42.860 1.00 13.13 46 ASP B N 1
ATOM 1727 C CA . ASP B 1 50 ? 32.531 -6.056 42.430 1.00 12.95 46 ASP B CA 1
ATOM 1728 C C . ASP B 1 50 ? 32.457 -6.396 40.943 1.00 14.34 46 ASP B C 1
ATOM 1729 O O . ASP B 1 50 ? 33.389 -6.095 40.204 1.00 14.30 46 ASP B O 1
ATOM 1734 N N . PHE B 1 51 ? 31.337 -6.967 40.485 1.00 13.71 47 PHE B N 1
ATOM 1735 C CA . PHE B 1 51 ? 31.216 -7.300 39.077 1.00 12.78 47 PHE B CA 1
ATOM 1736 C C . PHE B 1 51 ? 31.250 -6.073 38.177 1.00 13.42 47 PHE B C 1
ATOM 1737 O O . PHE B 1 51 ? 32.069 -5.994 37.240 1.00 13.37 47 PHE B O 1
ATOM 1745 N N . TYR B 1 52 ? 30.377 -5.107 38.430 1.00 11.69 48 TYR B N 1
ATOM 1746 C CA . TYR B 1 52 ? 30.283 -3.970 37.512 1.00 11.47 48 TYR B CA 1
ATOM 1747 C C . TYR B 1 52 ? 31.512 -3.088 37.500 1.00 13.52 48 TYR B C 1
ATOM 1748 O O . TYR B 1 52 ? 31.828 -2.510 36.460 1.00 13.46 48 TYR B O 1
ATOM 1757 N N . THR B 1 53 ? 32.247 -3.019 38.637 1.00 13.11 49 THR B N 1
ATOM 1758 C CA . THR B 1 53 ? 33.444 -2.182 38.675 1.00 13.20 49 THR B CA 1
ATOM 1759 C C . THR B 1 53 ? 34.692 -2.934 38.255 1.00 14.63 49 THR B C 1
ATOM 1760 O O . THR B 1 53 ? 35.400 -2.483 37.352 1.00 13.98 49 THR B O 1
ATOM 1764 N N . ARG B 1 54 ? 34.961 -4.081 38.860 1.00 13.15 50 ARG B N 1
ATOM 1765 C CA . ARG B 1 54 ? 36.181 -4.826 38.534 1.00 12.90 50 ARG B CA 1
ATOM 1766 C C . ARG B 1 54 ? 36.112 -5.523 37.185 1.00 16.08 50 ARG B C 1
ATOM 1767 O O . ARG B 1 54 ? 37.074 -5.415 36.405 1.00 16.28 50 ARG B O 1
ATOM 1775 N N . VAL B 1 55 ? 34.985 -6.193 36.875 1.00 13.25 51 VAL B N 1
ATOM 1776 C CA . VAL B 1 55 ? 34.880 -6.922 35.622 1.00 13.00 51 VAL B CA 1
ATOM 1777 C C . VAL B 1 55 ? 34.583 -5.967 34.480 1.00 13.43 51 VAL B C 1
ATOM 1778 O O . VAL B 1 55 ? 35.300 -5.985 33.459 1.00 14.54 51 VAL B O 1
ATOM 1782 N N . LEU B 1 56 ? 33.565 -5.108 34.643 1.00 12.78 52 LEU B N 1
ATOM 1783 C CA . LEU B 1 56 ? 33.165 -4.251 33.529 1.00 12.46 52 LEU B CA 1
ATOM 1784 C C . LEU B 1 56 ? 33.775 -2.883 33.450 1.00 15.05 52 LEU B C 1
ATOM 1785 O O . LEU B 1 56 ? 33.614 -2.206 32.426 1.00 14.70 52 LEU B O 1
ATOM 1790 N N . GLY B 1 57 ? 34.440 -2.449 34.515 1.00 12.43 53 GLY B N 1
ATOM 1791 C CA . GLY B 1 57 ? 35.092 -1.155 34.505 1.00 13.12 53 GLY B CA 1
ATOM 1792 C C . GLY B 1 57 ? 34.176 0.037 34.676 1.00 14.16 53 GLY B C 1
ATOM 1793 O O . GLY B 1 57 ? 34.560 1.172 34.357 1.00 13.49 53 GLY B O 1
ATOM 1794 N N . MET B 1 58 ? 32.967 -0.189 35.230 1.00 12.68 54 MET B N 1
ATOM 1795 C CA . MET B 1 58 ? 32.119 0.944 35.526 1.00 11.79 54 MET B CA 1
ATOM 1796 C C . MET B 1 58 ? 32.536 1.543 36.871 1.00 13.48 54 MET B C 1
ATOM 1797 O O . MET B 1 58 ? 33.347 0.957 37.622 1.00 13.25 54 MET B O 1
ATOM 1802 N N . THR B 1 59 ? 31.974 2.699 37.180 1.00 11.74 55 THR B N 1
ATOM 1803 C CA . THR B 1 59 ? 32.265 3.420 38.418 1.00 11.47 55 THR B CA 1
ATOM 1804 C C . THR B 1 59 ? 30.965 3.598 39.209 1.00 12.64 55 THR B C 1
ATOM 1805 O O . THR B 1 59 ? 29.925 3.952 38.623 1.00 12.00 55 THR B O 1
ATOM 1809 N N . LEU B 1 60 ? 31.031 3.415 40.541 1.00 12.37 56 LEU B N 1
ATOM 1810 C CA . LEU B 1 60 ? 29.918 3.707 41.444 1.00 12.48 56 LEU B CA 1
ATOM 1811 C C . LEU B 1 60 ? 29.888 5.226 41.611 1.00 14.77 56 LEU B C 1
ATOM 1812 O O . LEU B 1 60 ? 30.774 5.809 42.263 1.00 14.67 56 LEU B O 1
ATOM 1817 N N . ILE B 1 61 ? 28.941 5.882 40.950 1.00 12.84 57 ILE B N 1
ATOM 1818 C CA . ILE B 1 61 ? 28.814 7.326 40.986 1.00 12.13 57 ILE B CA 1
ATOM 1819 C C . ILE B 1 61 ? 27.923 7.891 42.070 1.00 14.79 57 ILE B C 1
ATOM 1820 O O . ILE B 1 61 ? 28.039 9.073 42.391 1.00 15.97 57 ILE B O 1
ATOM 1825 N N . GLN B 1 62 ? 27.000 7.075 42.636 1.00 12.47 58 GLN B N 1
ATOM 1826 C CA . GLN B 1 62 ? 26.101 7.549 43.666 1.00 12.15 58 GLN B CA 1
ATOM 1827 C C . GLN B 1 62 ? 25.526 6.364 44.394 1.00 14.44 58 GLN B C 1
ATOM 1828 O O . GLN B 1 62 ? 25.086 5.407 43.758 1.00 13.74 58 GLN B O 1
ATOM 1834 N N . LYS B 1 63 ? 25.490 6.455 45.721 1.00 13.47 59 LYS B N 1
ATOM 1835 C CA . LYS B 1 63 ? 24.872 5.476 46.599 1.00 12.33 59 LYS B CA 1
ATOM 1836 C C . LYS B 1 63 ? 23.806 6.220 47.405 1.00 15.74 59 LYS B C 1
ATOM 1837 O O . LYS B 1 63 ? 24.133 7.239 48.020 1.00 17.06 59 LYS B O 1
ATOM 1843 N N . CYS B 1 64 ? 22.549 5.742 47.380 1.00 14.91 60 CYS B N 1
ATOM 1844 C CA . CYS B 1 64 ? 21.389 6.340 48.088 1.00 16.20 60 CYS B CA 1
ATOM 1845 C C . CYS B 1 64 ? 20.798 5.317 49.019 1.00 18.04 60 CYS B C 1
ATOM 1846 O O . CYS B 1 64 ? 20.521 4.195 48.590 1.00 18.38 60 CYS B O 1
ATOM 1849 N N . ASP B 1 65 ? 20.550 5.696 50.285 1.00 15.71 61 ASP B N 1
ATOM 1850 C CA . ASP B 1 65 ? 19.957 4.778 51.240 1.00 15.35 61 ASP B CA 1
ATOM 1851 C C . ASP B 1 65 ? 18.641 5.324 51.723 1.00 16.90 61 ASP B C 1
ATOM 1852 O O . ASP B 1 65 ? 18.546 6.515 51.969 1.00 17.39 61 ASP B O 1
ATOM 1857 N N . PHE B 1 66 ? 17.631 4.461 51.789 1.00 16.03 62 PHE B N 1
ATOM 1858 C CA . PHE B 1 66 ? 16.290 4.868 52.221 1.00 17.02 62 PHE B CA 1
ATOM 1859 C C . PHE B 1 66 ? 15.864 3.947 53.359 1.00 19.40 62 PHE B C 1
ATOM 1860 O O . PHE B 1 66 ? 15.216 2.913 53.121 1.00 18.67 62 PHE B O 1
ATOM 1868 N N . PRO B 1 67 ? 16.330 4.243 54.605 1.00 20.89 63 PRO B N 1
ATOM 1869 C CA . PRO B 1 67 ? 16.065 3.322 55.729 1.00 21.54 63 PRO B CA 1
ATOM 1870 C C . PRO B 1 67 ? 14.600 2.992 56.016 1.00 23.00 63 PRO B C 1
ATOM 1871 O O . PRO B 1 67 ? 14.290 1.829 56.301 1.00 21.32 63 PRO B O 1
ATOM 1875 N N . ILE B 1 68 ? 13.690 3.975 55.867 1.00 21.80 64 ILE B N 1
ATOM 1876 C CA . ILE B 1 68 ? 12.250 3.723 56.113 1.00 23.09 64 ILE B CA 1
ATOM 1877 C C . ILE B 1 68 ? 11.695 2.663 55.140 1.00 24.65 64 ILE B C 1
ATOM 1878 O O . ILE B 1 68 ? 10.900 1.793 55.506 1.00 23.14 64 ILE B O 1
ATOM 1883 N N . MET B 1 69 ? 12.177 2.705 53.885 1.00 20.35 65 MET B N 1
ATOM 1884 C CA . MET B 1 69 ? 11.731 1.793 52.854 1.00 21.57 65 MET B CA 1
ATOM 1885 C C . MET B 1 69 ? 12.609 0.540 52.734 1.00 20.57 65 MET B C 1
ATOM 1886 O O . MET B 1 69 ? 12.273 -0.383 51.976 1.00 21.78 65 MET B O 1
ATOM 1891 N N . LYS B 1 70 ? 13.696 0.477 53.529 1.00 17.49 66 LYS B N 1
ATOM 1892 C CA . LYS B 1 70 ? 14.575 -0.690 53.580 1.00 16.30 66 LYS B CA 1
ATOM 1893 C C . LYS B 1 70 ? 15.179 -1.057 52.219 1.00 16.08 66 LYS B C 1
ATOM 1894 O O . LYS B 1 70 ? 15.147 -2.218 51.804 1.00 16.63 66 LYS B O 1
ATOM 1900 N N . PHE B 1 71 ? 15.729 -0.057 51.541 1.00 15.08 67 PHE B N 1
ATOM 1901 C CA . PHE B 1 71 ? 16.434 -0.295 50.284 1.00 13.91 67 PHE B CA 1
ATOM 1902 C C . PHE B 1 71 ? 17.520 0.731 50.072 1.00 15.75 67 PHE B C 1
ATOM 1903 O O . PHE B 1 71 ? 17.481 1.829 50.634 1.00 16.08 67 PHE B O 1
ATOM 1911 N N . SER B 1 72 ? 18.458 0.380 49.173 1.00 12.26 68 SER B N 1
ATOM 1912 C CA . SER B 1 72 ? 19.523 1.255 48.722 1.00 11.82 68 SER B CA 1
ATOM 1913 C C . SER B 1 72 ? 19.554 1.246 47.216 1.00 13.72 68 SER B C 1
ATOM 1914 O O . SER B 1 72 ? 19.223 0.232 46.600 1.00 14.14 68 SER B O 1
ATOM 1917 N N . LEU B 1 73 ? 20.054 2.352 46.644 1.00 12.30 69 LEU B N 1
ATOM 1918 C CA . LEU B 1 73 ? 20.273 2.448 45.195 1.00 12.17 69 LEU B CA 1
ATOM 1919 C C . LEU B 1 73 ? 21.752 2.689 44.948 1.00 14.26 69 LEU B C 1
ATOM 1920 O O . LEU B 1 73 ? 22.379 3.501 45.628 1.00 14.15 69 LEU B O 1
ATOM 1925 N N . TYR B 1 74 ? 22.294 1.958 43.976 1.00 12.20 70 TYR B N 1
ATOM 1926 C CA . TYR B 1 74 ? 23.688 2.075 43.548 1.00 11.40 70 TYR B CA 1
ATOM 1927 C C . TYR B 1 74 ? 23.677 2.438 42.083 1.00 12.47 70 TYR B C 1
ATOM 1928 O O . TYR B 1 74 ? 23.209 1.645 41.250 1.00 12.61 70 TYR B O 1
ATOM 1937 N N . PHE B 1 75 ? 24.162 3.654 41.757 1.00 11.02 71 PHE B N 1
ATOM 1938 C CA . PHE B 1 75 ? 24.212 4.128 40.375 1.00 10.91 71 PHE B CA 1
ATOM 1939 C C . PHE B 1 75 ? 25.575 3.890 39.825 1.00 13.11 71 PHE B C 1
ATOM 1940 O O . PHE B 1 75 ? 26.551 4.403 40.398 1.00 12.78 71 PHE B O 1
ATOM 1948 N N . LEU B 1 76 ? 25.663 3.070 38.752 1.00 11.58 72 LEU B N 1
ATOM 1949 C CA . LEU B 1 76 ? 26.897 2.688 38.049 1.00 10.87 72 LEU B CA 1
ATOM 1950 C C . LEU B 1 76 ? 26.939 3.330 36.690 1.00 12.67 72 LEU B C 1
ATOM 1951 O O . LEU B 1 76 ? 25.925 3.376 35.985 1.00 12.11 72 LEU B O 1
ATOM 1956 N N . ALA B 1 77 ? 28.108 3.802 36.287 1.00 11.95 73 ALA B N 1
ATOM 1957 C CA . ALA B 1 77 ? 28.228 4.438 34.979 1.00 11.93 73 ALA B CA 1
ATOM 1958 C C . ALA B 1 77 ? 29.673 4.404 34.518 1.00 14.54 73 ALA B C 1
ATOM 1959 O O . ALA B 1 77 ? 30.602 4.245 35.346 1.00 13.18 73 ALA B O 1
ATOM 1961 N N . TYR B 1 78 ? 29.865 4.607 33.202 1.00 11.90 74 TYR B N 1
ATOM 1962 C CA . TYR B 1 78 ? 31.186 4.750 32.631 1.00 12.30 74 TYR B CA 1
ATOM 1963 C C . TYR B 1 78 ? 31.549 6.236 32.722 1.00 12.90 74 TYR B C 1
ATOM 1964 O O . TYR B 1 78 ? 31.261 7.043 31.827 1.00 14.74 74 TYR B O 1
ATOM 1973 N N . GLU B 1 79 ? 32.051 6.598 33.898 1.00 14.73 75 GLU B N 1
ATOM 1974 C CA . GLU B 1 79 ? 32.428 7.962 34.218 1.00 15.50 75 GLU B CA 1
ATOM 1975 C C . GLU B 1 79 ? 33.758 7.915 34.930 1.00 19.27 75 GLU B C 1
ATOM 1976 O O . GLU B 1 79 ? 34.058 6.940 35.620 1.00 18.45 75 GLU B O 1
ATOM 1982 N N . ASP B 1 80 ? 34.533 8.994 34.804 1.00 19.01 76 ASP B N 1
ATOM 1983 C CA . ASP B 1 80 ? 35.814 9.096 35.501 1.00 19.70 76 ASP B CA 1
ATOM 1984 C C . ASP B 1 80 ? 35.509 9.348 36.994 1.00 21.70 76 ASP B C 1
ATOM 1985 O O . ASP B 1 80 ? 34.779 10.294 37.316 1.00 19.58 76 ASP B O 1
ATOM 1990 N N . LYS B 1 81 ? 36.075 8.521 37.908 1.00 19.97 77 LYS B N 1
ATOM 1991 C CA . LYS B 1 81 ? 35.847 8.692 39.352 1.00 19.55 77 LYS B CA 1
ATOM 1992 C C . LYS B 1 81 ? 36.258 10.101 39.853 1.00 24.49 77 LYS B C 1
ATOM 1993 O O . LYS B 1 81 ? 35.665 10.607 40.812 1.00 24.19 77 LYS B O 1
ATOM 1999 N N . ASN B 1 82 ? 37.229 10.747 39.163 1.00 22.68 78 ASN B N 1
ATOM 2000 C CA . ASN B 1 82 ? 37.693 12.092 39.531 1.00 23.96 78 ASN B CA 1
ATOM 2001 C C . ASN B 1 82 ? 36.663 13.191 39.229 1.00 26.55 78 ASN B C 1
ATOM 2002 O O . ASN B 1 82 ? 36.788 14.304 39.729 1.00 26.58 78 ASN B O 1
ATOM 2007 N N . ASP B 1 83 ? 35.599 12.858 38.456 1.00 21.39 79 ASP B N 1
ATOM 2008 C CA . ASP B 1 83 ? 34.525 13.796 38.147 1.00 20.37 79 ASP B CA 1
ATOM 2009 C C . ASP B 1 83 ? 33.384 13.722 39.176 1.00 22.01 79 ASP B C 1
ATOM 2010 O O . ASP B 1 83 ? 32.448 14.519 39.087 1.00 23.22 79 ASP B O 1
ATOM 2015 N N . ILE B 1 84 ? 33.457 12.779 40.126 1.00 17.79 80 ILE B N 1
ATOM 2016 C CA . ILE B 1 84 ? 32.404 12.637 41.131 1.00 17.67 80 ILE B CA 1
ATOM 2017 C C . ILE B 1 84 ? 32.492 13.801 42.138 1.00 22.74 80 ILE B C 1
ATOM 2018 O O . ILE B 1 84 ? 33.492 13.869 42.865 1.00 20.53 80 ILE B O 1
ATOM 2023 N N . PRO B 1 85 ? 31.468 14.686 42.273 1.00 19.80 81 PRO B N 1
ATOM 2024 C CA . PRO B 1 85 ? 31.554 15.737 43.305 1.00 19.05 81 PRO B CA 1
ATOM 2025 C C . PRO B 1 85 ? 31.500 15.144 44.702 1.00 22.88 81 PRO B C 1
ATOM 2026 O O . PRO B 1 85 ? 30.871 14.104 44.904 1.00 21.20 81 PRO B O 1
ATOM 2030 N N . LYS B 1 86 ? 32.151 15.800 45.668 1.00 19.08 82 LYS B N 1
ATOM 2031 C CA . LYS B 1 86 ? 32.165 15.330 47.052 1.00 19.32 82 LYS B CA 1
ATOM 2032 C C . LYS B 1 86 ? 30.911 15.766 47.792 1.00 24.03 82 LYS B C 1
ATOM 2033 O O . LYS B 1 86 ? 30.396 15.001 48.622 1.00 24.59 82 LYS B O 1
ATOM 2039 N N . GLU B 1 87 ? 30.418 16.998 47.514 1.00 20.84 83 GLU B N 1
ATOM 2040 C CA . GLU B 1 87 ? 29.271 17.556 48.210 1.00 20.48 83 GLU B CA 1
ATOM 2041 C C . GLU B 1 87 ? 28.003 16.823 47.787 1.00 23.37 83 GLU B C 1
ATOM 2042 O O . GLU B 1 87 ? 27.755 16.690 46.594 1.00 21.52 83 GLU B O 1
ATOM 2048 N N . LYS B 1 88 ? 27.231 16.348 48.783 1.00 21.95 84 LYS B N 1
ATOM 2049 C CA . LYS B 1 88 ? 26.018 15.535 48.660 1.00 23.05 84 LYS B CA 1
ATOM 2050 C C . LYS B 1 88 ? 25.021 16.023 47.593 1.00 26.53 84 LYS B C 1
ATOM 2051 O O . LYS B 1 88 ? 24.645 15.233 46.718 1.00 26.31 84 LYS B O 1
ATOM 2056 N N . ASP B 1 89 ? 24.574 17.291 47.661 1.00 23.22 85 ASP B N 1
ATOM 2057 C CA . ASP B 1 89 ? 23.575 17.833 46.717 1.00 22.68 85 ASP B CA 1
ATOM 2058 C C . ASP B 1 89 ? 24.119 17.947 45.302 1.00 24.21 85 ASP B C 1
ATOM 2059 O O . ASP B 1 89 ? 23.432 17.599 44.332 1.00 22.57 85 ASP B O 1
ATOM 2064 N N . GLU B 1 90 ? 25.365 18.408 45.183 1.00 20.22 86 GLU B N 1
ATOM 2065 C CA . GLU B 1 90 ? 26.022 18.539 43.888 1.00 19.17 86 GLU B CA 1
ATOM 2066 C C . GLU B 1 90 ? 26.219 17.156 43.243 1.00 19.89 86 GLU B C 1
ATOM 2067 O O . GLU B 1 90 ? 26.014 17.010 42.028 1.00 18.85 86 GLU B O 1
ATOM 2073 N N . LYS B 1 91 ? 26.645 16.171 44.053 1.00 17.16 87 LYS B N 1
ATOM 2074 C CA . LYS B 1 91 ? 26.874 14.797 43.589 1.00 16.40 87 LYS B CA 1
ATOM 2075 C C . LYS B 1 91 ? 25.581 14.201 43.007 1.00 18.68 87 LYS B C 1
ATOM 2076 O O . LYS B 1 91 ? 25.628 13.601 41.931 1.00 17.52 87 LYS B O 1
ATOM 2082 N N . ILE B 1 92 ? 24.453 14.357 43.710 1.00 16.72 88 ILE B N 1
ATOM 2083 C CA . ILE B 1 92 ? 23.175 13.790 43.228 1.00 15.99 88 ILE B CA 1
ATOM 2084 C C . ILE B 1 92 ? 22.764 14.407 41.898 1.00 17.22 88 ILE B C 1
ATOM 2085 O O . ILE B 1 92 ? 22.404 13.682 40.954 1.00 15.97 88 ILE B O 1
ATOM 2090 N N . ALA B 1 93 ? 22.861 15.743 41.793 1.00 16.18 89 ALA B N 1
ATOM 2091 C CA . ALA B 1 93 ? 22.478 16.440 40.570 1.00 16.48 89 ALA B CA 1
ATOM 2092 C C . ALA B 1 93 ? 23.373 16.045 39.409 1.00 17.68 89 ALA B C 1
ATOM 2093 O O . ALA B 1 93 ? 22.891 15.956 38.284 1.00 16.96 89 ALA B O 1
ATOM 2095 N N . TRP B 1 94 ? 24.677 15.803 39.677 1.00 15.70 90 TRP B N 1
ATOM 2096 C CA . TRP B 1 94 ? 25.615 15.415 38.636 1.00 15.97 90 TRP B CA 1
ATOM 2097 C C . TRP B 1 94 ? 25.346 13.954 38.229 1.00 16.91 90 TRP B C 1
ATOM 2098 O O . TRP B 1 94 ? 25.208 13.682 37.036 1.00 15.76 90 TRP B O 1
ATOM 2109 N N . ALA B 1 95 ? 25.233 13.042 39.210 1.00 15.47 91 ALA B N 1
ATOM 2110 C CA . ALA B 1 95 ? 25.040 11.617 38.916 1.00 14.86 91 ALA B CA 1
ATOM 2111 C C . ALA B 1 95 ? 23.757 11.355 38.182 1.00 15.27 91 ALA B C 1
ATOM 2112 O O . ALA B 1 95 ? 23.755 10.569 37.215 1.00 13.94 91 ALA B O 1
ATOM 2114 N N . LEU B 1 96 ? 22.668 12.001 38.620 1.00 13.93 92 LEU B N 1
ATOM 2115 C CA . LEU B 1 96 ? 21.362 11.759 37.985 1.00 13.50 92 LEU B CA 1
ATOM 2116 C C . LEU B 1 96 ? 21.179 12.492 36.679 1.00 14.49 92 LEU B C 1
ATOM 2117 O O . LEU B 1 96 ? 20.138 12.331 36.041 1.00 14.67 92 LEU B O 1
ATOM 2122 N N . SER B 1 97 ? 22.196 13.271 36.240 1.00 13.34 93 SER B N 1
ATOM 2123 C CA . SER B 1 97 ? 22.151 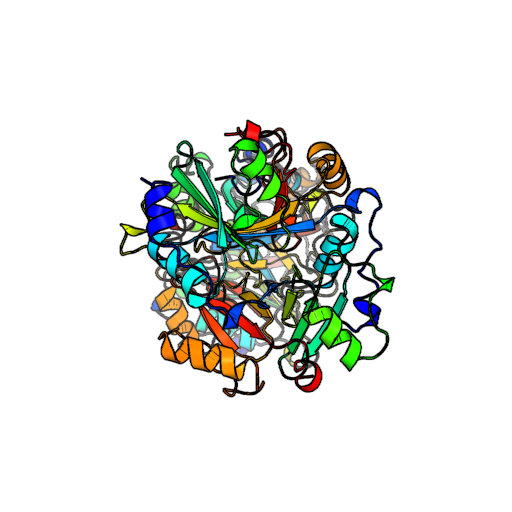13.928 34.946 1.00 13.66 93 SER B CA 1
ATOM 2124 C C . SER B 1 97 ? 23.124 13.255 33.974 1.00 16.04 93 SER B C 1
ATOM 2125 O O . SER B 1 97 ? 23.253 13.692 32.827 1.00 16.84 93 SER B O 1
ATOM 2128 N N . ARG B 1 98 ? 23.760 12.138 34.407 1.00 14.14 94 ARG B N 1
ATOM 2129 C CA . ARG B 1 98 ? 24.625 11.404 33.496 1.00 13.86 94 ARG B CA 1
ATOM 2130 C C . ARG B 1 98 ? 23.743 10.520 32.611 1.00 16.19 94 ARG B C 1
ATOM 2131 O O . ARG B 1 98 ? 22.723 9.978 33.067 1.00 15.43 94 ARG B O 1
ATOM 2139 N N . LYS B 1 99 ? 24.121 10.370 31.337 1.00 14.73 95 LYS B N 1
ATOM 2140 C CA . LYS B 1 99 ? 23.405 9.491 30.424 1.00 13.73 95 LYS B CA 1
ATOM 2141 C C . LYS B 1 99 ? 23.855 8.060 30.720 1.00 13.78 95 LYS B C 1
ATOM 2142 O O . LYS B 1 99 ? 24.978 7.829 31.190 1.00 14.27 95 LYS B O 1
ATOM 2148 N N . ALA B 1 100 ? 23.002 7.077 30.378 1.00 11.13 96 ALA B N 1
ATOM 2149 C CA . ALA B 1 100 ? 23.421 5.688 30.376 1.00 11.94 96 ALA B CA 1
ATOM 2150 C C . ALA B 1 100 ? 23.974 5.197 31.696 1.00 12.90 96 ALA B C 1
ATOM 2151 O O . ALA B 1 100 ? 25.049 4.570 31.754 1.00 14.23 96 ALA B O 1
ATOM 2153 N N . THR B 1 101 ? 23.180 5.389 32.757 1.00 10.85 97 THR B N 1
ATOM 2154 C CA . THR B 1 101 ? 23.540 4.801 34.040 1.00 10.73 97 THR B CA 1
ATOM 2155 C C . THR B 1 101 ? 22.725 3.553 34.326 1.00 12.72 97 THR B C 1
ATOM 2156 O O . THR B 1 101 ? 21.645 3.340 33.743 1.00 11.81 97 THR B O 1
ATOM 2160 N N . LEU B 1 102 ? 23.250 2.743 35.217 1.00 11.60 98 LEU B N 1
ATOM 2161 C CA A LEU B 1 102 ? 22.608 1.539 35.668 0.50 11.84 98 LEU B CA 1
ATOM 2162 C CA B LEU B 1 102 ? 22.582 1.536 35.739 0.50 11.88 98 LEU B CA 1
ATOM 2163 C C . LEU B 1 102 ? 22.244 1.791 37.149 1.00 14.67 98 LEU B C 1
ATOM 2164 O O . LEU B 1 102 ? 23.130 2.173 37.931 1.00 15.55 98 LEU B O 1
ATOM 2173 N N . GLU B 1 103 ? 20.967 1.623 37.510 1.00 11.02 99 GLU B N 1
ATOM 2174 C CA . GLU B 1 103 ? 20.495 1.801 38.883 1.00 11.79 99 GLU B CA 1
ATOM 2175 C C . GLU B 1 103 ? 20.286 0.423 39.463 1.00 13.85 99 GLU B C 1
ATOM 2176 O O . GLU B 1 103 ? 19.395 -0.303 39.005 1.00 14.42 99 GLU B O 1
ATOM 2182 N N . LEU B 1 104 ? 21.099 0.042 40.454 1.00 11.97 100 LEU B N 1
ATOM 2183 C CA . LEU B 1 104 ? 20.965 -1.280 41.053 1.00 11.93 100 LEU B CA 1
ATOM 2184 C C . LEU B 1 104 ? 20.250 -1.133 42.364 1.00 13.96 100 LEU B C 1
ATOM 2185 O O . LEU B 1 104 ? 20.681 -0.357 43.204 1.00 12.84 100 LEU B O 1
ATOM 2190 N N . THR B 1 105 ? 19.100 -1.810 42.492 1.00 11.78 101 THR B N 1
ATOM 2191 C CA . THR B 1 105 ? 18.265 -1.716 43.694 1.00 11.60 101 THR B CA 1
ATOM 2192 C C . THR B 1 105 ? 18.492 -2.863 44.652 1.00 13.17 101 THR B C 1
ATOM 2193 O O . THR B 1 105 ? 18.293 -4.015 44.289 1.00 13.49 101 THR B O 1
ATOM 2197 N N . HIS B 1 106 ? 18.936 -2.534 45.873 1.00 12.34 102 HIS B N 1
ATOM 2198 C CA . HIS B 1 106 ? 19.138 -3.544 46.908 1.00 12.51 102 HIS B CA 1
ATOM 2199 C C . HIS B 1 106 ? 18.008 -3.425 47.944 1.00 15.83 102 HIS B C 1
ATOM 2200 O O . HIS B 1 106 ? 17.990 -2.458 48.701 1.00 14.61 102 HIS B O 1
ATOM 2207 N N . ASN B 1 107 ? 17.087 -4.380 47.931 1.00 13.16 103 ASN B N 1
ATOM 2208 C CA . ASN B 1 107 ? 16.037 -4.514 48.944 1.00 14.13 103 ASN B CA 1
ATOM 2209 C C . ASN B 1 107 ? 16.729 -5.239 50.105 1.00 15.67 103 ASN B C 1
ATOM 2210 O O . ASN B 1 107 ? 17.157 -6.379 49.964 1.00 15.18 103 ASN B O 1
ATOM 2215 N N . TRP B 1 108 ? 16.887 -4.543 51.218 1.00 17.13 104 TRP B N 1
ATOM 2216 C CA . TRP B 1 108 ? 17.646 -5.099 52.339 1.00 17.02 104 TRP B CA 1
ATOM 2217 C C . TRP B 1 108 ? 17.191 -6.466 52.800 1.00 22.12 104 TRP B C 1
ATOM 2218 O O . TRP B 1 108 ? 15.989 -6.714 52.899 1.00 23.40 104 TRP B O 1
ATOM 2229 N N . GLY B 1 109 ? 18.167 -7.329 53.058 1.00 19.20 105 GLY B N 1
ATOM 2230 C CA . GLY B 1 109 ? 17.937 -8.688 53.539 1.00 20.48 105 GLY B CA 1
ATOM 2231 C C . GLY B 1 109 ? 17.954 -9.777 52.493 1.00 23.81 105 GLY B C 1
ATOM 2232 O O . GLY B 1 109 ? 18.040 -10.956 52.845 1.00 24.12 105 GLY B O 1
ATOM 2233 N N . THR B 1 110 ? 17.882 -9.415 51.184 1.00 19.05 106 THR B N 1
ATOM 2234 C CA . THR B 1 110 ? 17.876 -10.455 50.144 1.00 18.61 106 THR B CA 1
ATOM 2235 C C . THR B 1 110 ? 19.153 -11.272 50.089 1.00 23.33 106 THR B C 1
ATOM 2236 O O . THR B 1 110 ? 19.114 -12.432 49.688 1.00 24.18 106 THR B O 1
ATOM 2240 N N . GLU B 1 111 ? 20.281 -10.676 50.476 1.00 21.64 107 GLU B N 1
ATOM 2241 C CA . GLU B 1 111 ? 21.589 -11.344 50.445 1.00 22.36 107 GLU B CA 1
ATOM 2242 C C . GLU B 1 111 ? 21.718 -12.500 51.471 1.00 31.16 107 GLU B C 1
ATOM 2243 O O . GLU B 1 111 ? 22.593 -13.359 51.314 1.00 32.80 107 GLU B O 1
ATOM 2249 N N . ASP B 1 112 ? 20.865 -12.500 52.514 1.00 29.41 108 ASP B N 1
ATOM 2250 C CA . ASP B 1 112 ? 20.860 -13.507 53.593 1.00 31.27 108 ASP B CA 1
ATOM 2251 C C . ASP B 1 112 ? 19.950 -14.716 53.306 1.00 38.90 108 ASP B C 1
ATOM 2252 O O . ASP B 1 112 ? 20.086 -15.759 53.961 1.00 39.97 108 ASP B O 1
ATOM 2257 N N . ASP B 1 113 ? 19.012 -14.568 52.358 1.00 36.12 109 ASP B N 1
ATOM 2258 C CA . ASP B 1 113 ? 18.027 -15.588 51.995 1.00 36.30 109 ASP B CA 1
ATOM 2259 C C . ASP B 1 113 ? 18.515 -16.414 50.808 1.00 40.71 109 ASP B C 1
ATOM 2260 O O . ASP B 1 113 ? 18.494 -15.935 49.673 1.00 38.96 109 ASP B O 1
ATOM 2265 N N . GLU B 1 114 ? 18.943 -17.664 51.071 1.00 39.07 110 GLU B N 1
ATOM 2266 C CA . GLU B 1 114 ? 19.454 -18.572 50.037 1.00 39.77 110 GLU B CA 1
ATOM 2267 C C . GLU B 1 114 ? 18.392 -18.948 48.984 1.00 43.80 110 GLU B C 1
ATOM 2268 O O . GLU B 1 114 ? 18.748 -19.171 47.825 1.00 43.89 110 GLU B O 1
ATOM 2274 N N . THR B 1 115 ? 17.102 -18.997 49.383 1.00 39.94 111 THR B N 1
ATOM 2275 C CA . THR B 1 115 ? 15.997 -19.371 48.488 1.00 39.71 111 THR B CA 1
ATOM 2276 C C . THR B 1 115 ? 15.473 -18.211 47.611 1.00 40.73 111 THR B C 1
ATOM 2277 O O . THR B 1 115 ? 14.565 -18.424 46.799 1.00 40.36 111 THR B O 1
ATOM 2281 N N . GLN B 1 116 ? 16.026 -16.993 47.799 1.00 34.64 112 GLN B N 1
ATOM 2282 C CA . GLN B 1 116 ? 15.634 -15.790 47.056 1.00 33.55 112 GLN B CA 1
ATOM 2283 C C . GLN B 1 116 ? 16.549 -15.547 45.856 1.00 35.95 112 GLN B C 1
ATOM 2284 O O . GLN B 1 116 ? 17.771 -15.677 45.973 1.00 35.14 112 GLN B O 1
ATOM 2290 N N . SER B 1 117 ? 15.942 -15.135 44.715 1.00 31.82 113 SER B N 1
ATOM 2291 C CA . SER B 1 117 ? 16.624 -14.729 43.481 1.00 29.90 113 SER B CA 1
ATOM 2292 C C . SER B 1 117 ? 15.694 -13.908 42.582 1.00 29.79 113 SER B C 1
ATOM 2293 O O . SER B 1 117 ? 14.496 -14.166 42.541 1.00 30.65 113 SER B O 1
ATOM 2296 N N . TYR B 1 118 ? 16.256 -12.947 41.828 1.00 19.50 114 TYR B N 1
ATOM 2297 C CA . TYR B 1 118 ? 15.469 -12.167 40.889 1.00 17.40 114 TYR B CA 1
ATOM 2298 C C . TYR B 1 118 ? 15.376 -12.879 39.546 1.00 19.93 114 TYR B C 1
ATOM 2299 O O . TYR B 1 118 ? 16.121 -13.830 39.280 1.00 21.37 114 TYR B O 1
ATOM 2308 N N . HIS B 1 119 ? 14.439 -12.444 38.709 1.00 15.68 115 HIS B N 1
ATOM 2309 C CA . HIS B 1 119 ? 14.160 -13.009 37.405 1.00 15.63 115 HIS B CA 1
ATOM 2310 C C . HIS B 1 119 ? 14.830 -12.148 36.320 1.00 17.48 115 HIS B C 1
ATOM 2311 O O . HIS B 1 119 ? 14.625 -10.926 36.300 1.00 17.76 115 HIS B O 1
ATOM 2318 N N . ASN B 1 120 ? 15.556 -12.783 35.398 1.00 15.40 116 ASN B N 1
ATOM 2319 C CA . ASN B 1 120 ? 16.303 -12.021 34.397 1.00 13.62 116 ASN B CA 1
ATOM 2320 C C . ASN B 1 120 ? 15.517 -11.606 33.140 1.00 16.05 116 ASN B C 1
ATOM 2321 O O . ASN B 1 120 ? 16.081 -10.966 32.245 1.00 16.93 116 ASN B O 1
ATOM 2326 N N . GLY B 1 121 ? 14.270 -12.036 33.034 1.00 14.49 117 GLY B N 1
ATOM 2327 C CA . GLY B 1 121 ? 13.387 -11.701 31.925 1.00 14.91 117 GLY B CA 1
ATOM 2328 C C . GLY B 1 121 ? 13.592 -12.525 30.666 1.00 15.26 117 GLY B C 1
ATOM 2329 O O . GLY B 1 121 ? 12.890 -12.299 29.685 1.00 16.14 117 GLY B O 1
ATOM 2330 N N . ASN B 1 122 ? 14.509 -13.510 30.696 1.00 14.22 118 ASN B N 1
ATOM 2331 C CA . ASN B 1 122 ? 14.872 -14.359 29.553 1.00 16.03 118 ASN B CA 1
ATOM 2332 C C . ASN B 1 122 ? 14.291 -15.776 29.613 1.00 21.20 118 ASN B C 1
ATOM 2333 O O . ASN B 1 122 ? 14.675 -16.638 28.822 1.00 22.33 118 ASN B O 1
ATOM 2338 N N . SER B 1 123 ? 13.346 -15.990 30.516 1.00 17.71 119 SER B N 1
ATOM 2339 C CA . SER B 1 123 ? 12.568 -17.242 30.602 1.00 18.64 119 SER B CA 1
ATOM 2340 C C . SER B 1 123 ? 11.167 -16.818 31.001 1.00 22.33 119 SER B C 1
ATOM 2341 O O . SER B 1 123 ? 10.967 -15.677 31.447 1.00 19.59 119 SER B O 1
ATOM 2344 N N . ASP B 1 124 ? 10.179 -17.695 30.806 1.00 20.65 120 ASP B N 1
ATOM 2345 C CA . ASP B 1 124 ? 8.808 -17.332 31.122 1.00 20.20 120 ASP B CA 1
ATOM 2346 C C . ASP B 1 124 ? 8.644 -16.874 32.580 1.00 21.82 120 ASP B C 1
ATOM 2347 O O . ASP B 1 124 ? 9.118 -17.554 33.486 1.00 22.69 120 ASP B O 1
ATOM 2352 N N . PRO B 1 125 ? 8.051 -15.680 32.829 1.00 20.11 121 PRO B N 1
ATOM 2353 C CA . PRO B 1 125 ? 7.521 -14.709 31.854 1.00 19.98 121 PRO B CA 1
ATOM 2354 C C . PRO B 1 125 ? 8.609 -13.726 31.361 1.00 20.48 121 PRO B C 1
ATOM 2355 O O . PRO B 1 125 ? 9.327 -13.141 32.178 1.00 19.88 121 PRO B O 1
ATOM 2359 N N . ARG B 1 126 ? 8.724 -13.564 30.037 1.00 17.10 122 ARG B N 1
ATOM 2360 C CA . ARG B 1 126 ? 9.738 -12.701 29.425 1.00 16.33 122 ARG B CA 1
ATOM 2361 C C . ARG B 1 126 ? 9.324 -11.234 29.383 1.00 17.46 122 ARG B C 1
ATOM 2362 O O . ARG B 1 126 ? 8.151 -10.905 29.333 1.00 15.94 122 ARG B O 1
ATOM 2377 N N . GLY B 1 127 ? 10.316 -10.357 29.308 1.00 14.99 123 GLY B N 1
ATOM 2378 C CA . GLY B 1 127 ? 10.066 -8.930 29.135 1.00 14.19 123 GLY B CA 1
ATOM 2379 C C . GLY B 1 127 ? 11.375 -8.243 28.794 1.00 14.10 123 GLY B C 1
ATOM 2380 O O . GLY B 1 127 ? 11.857 -8.299 27.647 1.00 13.46 123 GLY B O 1
ATOM 2381 N N . PHE B 1 128 ? 12.007 -7.684 29.823 1.00 13.66 124 PHE B N 1
ATOM 2382 C CA . PHE B 1 128 ? 13.351 -7.136 29.688 1.00 12.62 124 PHE B CA 1
ATOM 2383 C C . PHE B 1 128 ? 14.266 -8.259 29.188 1.00 14.19 124 PHE B C 1
ATOM 2384 O O . PHE B 1 128 ? 14.099 -9.420 29.598 1.00 14.25 124 PHE B O 1
ATOM 2392 N N . GLY B 1 129 ? 15.258 -7.912 28.362 1.00 12.19 125 GLY B N 1
ATOM 2393 C CA . GLY B 1 129 ? 16.179 -8.927 27.860 1.00 13.77 125 GLY B CA 1
ATOM 2394 C C . GLY B 1 129 ? 17.591 -8.749 28.360 1.00 15.52 125 GLY B C 1
ATOM 2395 O O . GLY B 1 129 ? 18.197 -9.676 28.891 1.00 14.53 125 GLY B O 1
ATOM 2396 N N . HIS B 1 130 ? 18.172 -7.563 28.156 1.00 12.71 126 HIS B N 1
ATOM 2397 C CA . HIS B 1 130 ? 19.567 -7.381 28.507 1.00 12.67 126 HIS B CA 1
ATOM 2398 C C . HIS B 1 130 ? 19.967 -5.941 28.452 1.00 12.91 126 HIS B C 1
ATOM 2399 O O . HIS B 1 130 ? 19.235 -5.097 27.930 1.00 12.95 126 HIS B O 1
ATOM 2406 N N . ILE B 1 131 ? 21.116 -5.651 29.024 1.00 11.38 127 ILE B N 1
ATOM 2407 C CA . ILE B 1 131 ? 21.811 -4.410 28.760 1.00 11.51 127 ILE B CA 1
ATOM 2408 C C . ILE B 1 131 ? 22.952 -4.793 27.807 1.00 14.91 127 ILE B C 1
ATOM 2409 O O . ILE B 1 131 ? 23.230 -5.988 27.642 1.00 15.07 127 ILE B O 1
ATOM 2414 N N . GLY B 1 132 ? 23.566 -3.815 27.147 1.00 11.16 128 GLY B N 1
ATOM 2415 C CA . GLY B 1 132 ? 24.627 -4.135 26.198 1.00 11.75 128 GLY B CA 1
ATOM 2416 C C . GLY B 1 132 ? 25.729 -3.110 26.279 1.00 12.66 128 GLY B C 1
ATOM 2417 O O . GLY B 1 132 ? 25.469 -1.912 26.426 1.00 12.88 128 GLY B O 1
ATOM 2418 N N . ILE B 1 133 ? 26.974 -3.613 26.201 1.00 10.95 129 ILE B N 1
ATOM 2419 C CA A ILE B 1 133 ? 28.153 -2.768 26.268 0.50 10.26 129 ILE B CA 1
ATOM 2420 C CA B ILE B 1 133 ? 28.213 -2.834 26.299 0.50 9.90 129 ILE B CA 1
ATOM 2421 C C . ILE B 1 133 ? 28.929 -2.863 24.956 1.00 12.19 129 ILE B C 1
ATOM 2422 O O . ILE B 1 133 ? 29.207 -3.964 24.463 1.00 12.97 129 ILE B O 1
ATOM 2431 N N . ALA B 1 134 ? 29.232 -1.683 24.385 1.00 11.49 130 ALA B N 1
ATOM 2432 C CA . ALA B 1 134 ? 30.015 -1.614 23.141 1.00 11.00 130 ALA B CA 1
ATOM 2433 C C . ALA B 1 134 ? 31.495 -1.570 23.577 1.00 12.03 130 ALA B C 1
ATOM 2434 O O . ALA B 1 134 ? 31.871 -0.800 24.466 1.00 12.36 130 ALA B O 1
ATOM 2436 N N . VAL B 1 135 ? 32.330 -2.415 22.932 1.00 11.51 131 VAL B N 1
ATOM 2437 C CA . VAL B 1 135 ? 33.738 -2.542 23.287 1.00 11.85 131 VAL B CA 1
ATOM 2438 C C . VAL B 1 135 ? 34.564 -2.447 21.995 1.00 13.33 131 VAL B C 1
ATOM 2439 O O . VAL B 1 135 ? 34.035 -2.741 20.923 1.00 12.92 131 VAL B O 1
ATOM 2443 N N . PRO B 1 136 ? 35.875 -2.167 22.096 1.00 11.82 132 PRO B N 1
ATOM 2444 C CA . PRO B 1 136 ? 36.675 -2.138 20.856 1.00 12.77 132 PRO B CA 1
ATOM 2445 C C . PRO B 1 136 ? 36.949 -3.539 20.313 1.00 16.29 132 PRO B C 1
ATOM 2446 O O . PRO B 1 136 ? 37.187 -3.678 19.116 1.00 17.38 132 PRO B O 1
ATOM 2450 N N . ASP B 1 137 ? 36.979 -4.589 21.168 1.00 14.51 133 ASP B N 1
ATOM 2451 C CA . ASP B 1 137 ? 37.358 -5.933 20.709 1.00 15.14 133 ASP B CA 1
ATOM 2452 C C . ASP B 1 137 ? 36.589 -6.951 21.561 1.00 15.01 133 ASP B C 1
ATOM 2453 O O . ASP B 1 137 ? 36.907 -7.164 22.733 1.00 14.61 133 ASP B O 1
ATOM 2458 N N . VAL B 1 138 ? 35.588 -7.567 20.961 1.00 12.44 134 VAL B N 1
ATOM 2459 C CA . VAL B 1 138 ? 34.785 -8.553 21.693 1.00 11.71 134 VAL B CA 1
ATOM 2460 C C . VAL B 1 138 ? 35.653 -9.753 22.135 1.00 15.66 134 VAL B C 1
ATOM 2461 O O . VAL B 1 138 ? 35.473 -10.276 23.239 1.00 15.65 134 VAL B O 1
ATOM 2465 N N . TYR B 1 139 ? 36.558 -10.206 21.262 1.00 14.81 135 TYR B N 1
ATOM 2466 C CA . TYR B 1 139 ? 37.382 -11.373 21.555 1.00 14.56 135 TYR B CA 1
ATOM 2467 C C . TYR B 1 139 ? 38.343 -11.181 22.720 1.00 17.10 135 TYR B C 1
ATOM 2468 O O . TYR B 1 139 ? 38.368 -12.041 23.610 1.00 16.45 135 TYR B O 1
ATOM 2477 N N . SER B 1 140 ? 39.071 -10.067 22.776 1.00 15.40 136 SER B N 1
ATOM 2478 C CA . SER B 1 140 ? 39.985 -9.851 23.897 1.00 14.62 136 SER B CA 1
ATOM 2479 C C . SER B 1 140 ? 39.192 -9.563 25.166 1.00 17.91 136 SER B C 1
ATOM 2480 O O . SER B 1 140 ? 39.598 -10.009 26.240 1.00 17.84 136 SER B O 1
ATOM 2483 N N . ALA B 1 141 ? 38.041 -8.858 25.057 1.00 15.50 137 ALA B N 1
ATOM 2484 C CA . ALA B 1 141 ? 37.252 -8.604 26.267 1.00 13.95 137 ALA B CA 1
ATOM 2485 C C . ALA B 1 141 ? 36.757 -9.930 26.855 1.00 16.00 137 ALA B C 1
ATOM 2486 O O . ALA B 1 141 ? 36.829 -10.108 28.073 1.00 16.22 137 ALA B O 1
ATOM 2488 N N . CYS B 1 142 ? 36.262 -10.864 26.001 1.00 14.42 138 CYS B N 1
ATOM 2489 C CA . CYS B 1 142 ? 35.757 -12.148 26.479 1.00 14.78 138 CYS B CA 1
ATOM 2490 C C . CYS B 1 142 ? 36.861 -13.066 26.995 1.00 18.45 138 CYS B C 1
ATOM 2491 O O . CYS B 1 142 ? 36.598 -13.845 27.923 1.00 17.69 138 CYS B O 1
ATOM 2494 N N . LYS B 1 143 ? 38.086 -13.002 26.400 1.00 16.40 139 LYS B N 1
ATOM 2495 C CA . LYS B 1 143 ? 39.229 -13.774 26.919 1.00 16.99 139 LYS B CA 1
ATOM 2496 C C . LYS B 1 143 ? 39.480 -13.328 28.386 1.00 19.93 139 LYS B C 1
ATOM 2497 O O . LYS B 1 143 ? 39.635 -14.174 29.284 1.00 19.23 139 LYS B O 1
ATOM 2503 N N . ARG B 1 144 ? 39.453 -12.021 28.631 1.00 16.04 140 ARG B N 1
ATOM 2504 C CA . ARG B 1 144 ? 39.612 -11.492 29.972 1.00 15.72 140 ARG B CA 1
ATOM 2505 C C . ARG B 1 144 ? 38.472 -11.906 30.895 1.00 18.54 140 ARG B C 1
ATOM 2506 O O . ARG B 1 144 ? 38.750 -12.338 32.012 1.00 18.72 140 ARG B O 1
ATOM 2514 N N . PHE B 1 145 ? 37.202 -11.863 30.423 1.00 14.76 141 PHE B N 1
ATOM 2515 C CA . PHE B 1 145 ? 36.081 -12.295 31.264 1.00 14.79 141 PHE B CA 1
ATOM 2516 C C . PHE B 1 145 ? 36.252 -13.759 31.671 1.00 20.28 141 PHE B C 1
ATOM 2517 O O . PHE B 1 145 ? 35.969 -14.084 32.826 1.00 19.08 141 PHE B O 1
ATOM 2525 N N . GLU B 1 146 ? 36.735 -14.618 30.740 1.00 17.74 142 GLU B N 1
ATOM 2526 C CA . GLU B 1 146 ? 36.993 -16.047 30.987 1.00 19.54 142 GLU B CA 1
ATOM 2527 C C . GLU B 1 146 ? 38.022 -16.200 32.092 1.00 24.72 142 GLU B C 1
ATOM 2528 O O . GLU B 1 146 ? 37.778 -16.966 33.032 1.00 25.91 142 GLU B O 1
ATOM 2534 N N . GLU B 1 147 ? 39.137 -15.426 32.026 1.00 20.24 143 GLU B N 1
ATOM 2535 C CA . GLU B 1 147 ? 40.202 -15.448 33.049 1.00 20.41 143 GLU B CA 1
ATOM 2536 C C . GLU B 1 147 ? 39.643 -15.062 34.418 1.00 23.35 143 GLU B C 1
ATOM 2537 O O . GLU B 1 147 ? 40.143 -15.545 35.437 1.00 23.45 143 GLU B O 1
ATOM 2543 N N . LEU B 1 148 ? 38.637 -14.151 34.438 1.00 19.37 144 LEU B N 1
ATOM 2544 C CA . LEU B 1 148 ? 38.020 -13.664 35.664 1.00 18.23 144 LEU B CA 1
ATOM 2545 C C . LEU B 1 148 ? 36.900 -14.545 36.211 1.00 21.52 144 LEU B C 1
ATOM 2546 O O . LEU B 1 148 ? 36.332 -14.228 37.263 1.00 21.95 144 LEU B O 1
ATOM 2551 N N . GLY B 1 149 ? 36.579 -15.627 35.511 1.00 18.78 145 GLY B N 1
ATOM 2552 C CA . GLY B 1 149 ? 35.556 -16.557 35.975 1.00 18.43 145 GLY B CA 1
ATOM 2553 C C . GLY B 1 149 ? 34.129 -16.118 35.716 1.00 22.98 145 GLY B C 1
ATOM 2554 O O . GLY B 1 149 ? 33.189 -16.620 36.344 1.00 23.35 145 GLY B O 1
ATOM 2555 N N . VAL B 1 150 ? 33.949 -15.193 34.761 1.00 18.72 146 VAL B N 1
ATOM 2556 C CA . VAL B 1 150 ? 32.619 -14.713 34.415 1.00 16.57 146 VAL B CA 1
ATOM 2557 C C . VAL B 1 150 ? 31.781 -15.810 33.757 1.00 18.33 146 VAL B C 1
ATOM 2558 O O . VAL B 1 150 ? 32.290 -16.579 32.927 1.00 18.65 146 VAL B O 1
ATOM 2562 N N . LYS B 1 151 ? 30.492 -15.869 34.123 1.00 17.31 147 LYS B N 1
ATOM 2563 C CA . LYS B 1 151 ? 29.576 -16.821 33.528 1.00 16.27 147 LYS B CA 1
ATOM 2564 C C . LYS B 1 151 ? 29.106 -16.307 32.166 1.00 19.93 147 LYS B C 1
ATOM 2565 O O . LYS B 1 151 ? 28.663 -15.136 32.031 1.00 16.84 147 LYS B O 1
ATOM 2568 N N . PHE B 1 152 ? 29.139 -17.201 31.158 1.00 16.86 148 PHE B N 1
ATOM 2569 C CA . PHE B 1 152 ? 28.681 -16.835 29.822 1.00 15.79 148 PHE B CA 1
ATOM 2570 C C . PHE B 1 152 ? 27.353 -17.443 29.469 1.00 19.12 148 PHE B C 1
ATOM 2571 O O . PHE B 1 152 ? 27.055 -18.580 29.862 1.00 20.08 148 PHE B O 1
ATOM 2579 N N . VAL B 1 153 ? 26.570 -16.702 28.668 1.00 16.10 149 VAL B N 1
ATOM 2580 C CA . VAL B 1 153 ? 25.337 -17.153 28.053 1.00 16.05 149 VAL B CA 1
ATOM 2581 C C . VAL B 1 153 ? 25.673 -17.564 26.600 1.00 19.38 149 VAL B C 1
ATOM 2582 O O . VAL B 1 153 ? 25.189 -18.598 26.116 1.00 20.46 149 VAL B O 1
ATOM 2586 N N . LYS B 1 154 ? 26.517 -16.752 25.917 1.00 15.42 150 LYS B N 1
ATOM 2587 C CA . LYS B 1 154 ? 26.916 -17.025 24.556 1.00 14.44 150 LYS B CA 1
ATOM 2588 C C . LYS B 1 154 ? 28.347 -16.536 24.374 1.00 17.47 150 LYS B C 1
ATOM 2589 O O . LYS B 1 154 ? 28.639 -15.337 24.491 1.00 16.35 150 LYS B O 1
ATOM 2595 N N . LYS B 1 155 ? 29.270 -17.474 24.067 1.00 15.64 151 LYS B N 1
ATOM 2596 C CA . LYS B 1 155 ? 30.633 -17.112 23.698 1.00 15.28 151 LYS B CA 1
ATOM 2597 C C . LYS B 1 155 ? 30.599 -16.422 22.295 1.00 17.24 151 LYS B C 1
ATOM 2598 O O . LYS B 1 155 ? 29.674 -16.684 21.512 1.00 16.49 151 LYS B O 1
ATOM 2604 N N . PRO B 1 156 ? 31.567 -15.535 21.981 1.00 15.69 152 PRO B N 1
ATOM 2605 C CA . PRO B 1 156 ? 31.466 -14.763 20.723 1.00 17.32 152 PRO B CA 1
ATOM 2606 C C . PRO B 1 156 ? 31.269 -15.536 19.439 1.00 21.85 152 PRO B C 1
ATOM 2607 O O . PRO B 1 156 ? 30.445 -15.122 18.608 1.00 20.33 152 PRO B O 1
ATOM 2611 N N . ASP B 1 157 ? 31.948 -16.686 19.309 1.00 19.22 153 ASP B N 1
ATOM 2612 C CA . ASP B 1 157 ? 31.832 -17.498 18.090 1.00 20.31 153 ASP B CA 1
ATOM 2613 C C . ASP B 1 157 ? 30.926 -18.712 18.183 1.00 23.87 153 ASP B C 1
ATOM 2614 O O . ASP B 1 157 ? 30.885 -19.524 17.254 1.00 25.19 153 ASP B O 1
ATOM 2619 N N . ASP B 1 158 ? 30.164 -18.825 19.292 1.00 19.93 154 ASP B N 1
ATOM 2620 C CA . ASP B 1 158 ? 29.185 -19.877 19.443 1.00 19.92 154 ASP B CA 1
ATOM 2621 C C . ASP B 1 158 ? 27.848 -19.330 18.972 1.00 25.72 154 ASP B C 1
ATOM 2622 O O . ASP B 1 158 ? 27.590 -18.135 19.125 1.00 23.98 154 ASP B O 1
ATOM 2627 N N . GLY B 1 159 ? 27.003 -20.195 18.437 1.00 24.21 155 GLY B N 1
ATOM 2628 C CA . GLY B 1 159 ? 25.683 -19.765 17.989 1.00 24.42 155 GLY B CA 1
ATOM 2629 C C . GLY B 1 159 ? 25.659 -19.158 16.604 1.00 28.70 155 GLY B C 1
ATOM 2630 O O . GLY B 1 159 ? 26.650 -19.188 15.872 1.00 27.85 155 GLY B O 1
ATOM 2631 N N . LYS B 1 160 ? 24.514 -18.578 16.246 1.00 26.44 156 LYS B N 1
ATOM 2632 C CA . LYS B 1 160 ? 24.264 -18.048 14.907 1.00 26.80 156 LYS B CA 1
ATOM 2633 C C . LYS B 1 160 ? 25.023 -16.783 14.543 1.00 33.76 156 LYS B C 1
ATOM 2634 O O . LYS B 1 160 ? 25.471 -16.653 13.399 1.00 34.76 156 LYS B O 1
ATOM 2640 N N . MET B 1 161 ? 25.139 -15.838 15.487 1.00 29.40 157 MET B N 1
ATOM 2641 C CA . MET B 1 161 ? 25.809 -14.562 15.221 1.00 29.53 157 MET B CA 1
ATOM 2642 C C . MET B 1 161 ? 27.197 -14.494 15.815 1.00 30.44 157 MET B C 1
ATOM 2643 O O . MET B 1 161 ? 27.361 -14.405 17.034 1.00 29.39 157 MET B O 1
ATOM 2648 N N . LYS B 1 162 ? 28.204 -14.575 14.952 1.00 24.32 158 LYS B N 1
ATOM 2649 C CA . LYS B 1 162 ? 29.604 -14.587 15.383 1.00 23.71 158 LYS B CA 1
ATOM 2650 C C . LYS B 1 162 ? 30.070 -13.184 15.758 1.00 26.71 158 LYS B C 1
ATOM 2651 O O . LYS B 1 162 ? 29.606 -12.194 15.185 1.00 29.23 158 LYS B O 1
ATOM 2657 N N . GLY B 1 163 ? 30.975 -13.106 16.722 1.00 20.81 159 GLY B N 1
ATOM 2658 C CA . GLY B 1 163 ? 31.571 -11.842 17.153 1.00 19.52 159 GLY B CA 1
ATOM 2659 C C . GLY B 1 163 ? 30.744 -11.004 18.103 1.00 19.41 159 GLY B C 1
ATOM 2660 O O . GLY B 1 163 ? 31.109 -9.861 18.364 1.00 18.64 159 GLY B O 1
ATOM 2661 N N . LEU B 1 164 ? 29.668 -11.607 18.642 1.00 18.96 160 LEU B N 1
ATOM 2662 C CA A LEU B 1 164 ? 28.744 -11.007 19.611 0.50 18.51 160 LEU B CA 1
ATOM 2663 C CA B LEU B 1 164 ? 28.725 -11.028 19.593 0.50 18.40 160 LEU B CA 1
ATOM 2664 C C . LEU B 1 164 ? 28.636 -11.982 20.797 1.00 19.19 160 LEU B C 1
ATOM 2665 O O . LEU B 1 164 ? 28.439 -13.177 20.599 1.00 18.82 160 LEU B O 1
ATOM 2674 N N . ALA B 1 165 ? 28.765 -11.477 22.036 1.00 14.49 161 ALA B N 1
ATOM 2675 C CA . ALA B 1 165 ? 28.685 -12.354 23.212 1.00 14.58 161 ALA B CA 1
ATOM 2676 C C . ALA B 1 165 ? 27.631 -11.901 24.197 1.00 17.06 161 ALA B C 1
ATOM 2677 O O . ALA B 1 165 ? 27.189 -10.744 24.150 1.00 15.03 161 ALA B O 1
ATOM 2679 N N . PHE B 1 166 ? 27.213 -12.824 25.087 1.00 14.77 162 PHE B N 1
ATOM 2680 C CA . PHE B 1 166 ? 26.350 -12.510 26.211 1.00 14.56 162 PHE B CA 1
ATOM 2681 C C . PHE B 1 166 ? 26.998 -13.107 27.428 1.00 18.27 162 PHE B C 1
ATOM 2682 O O . PHE B 1 166 ? 27.306 -14.301 27.437 1.00 18.10 162 PHE B O 1
ATOM 2690 N N . ILE B 1 167 ? 27.221 -12.291 28.446 1.00 14.20 163 ILE B N 1
ATOM 2691 C CA . ILE B 1 167 ? 27.702 -12.719 29.759 1.00 12.68 163 ILE B CA 1
ATOM 2692 C C . ILE B 1 167 ? 26.554 -12.496 30.735 1.00 15.50 163 ILE B C 1
ATOM 2693 O O . ILE B 1 167 ? 25.488 -11.958 30.351 1.00 14.85 163 ILE B O 1
ATOM 2698 N N . GLN B 1 168 ? 26.768 -12.900 31.982 1.00 14.61 164 GLN B N 1
ATOM 2699 C CA . GLN B 1 168 ? 25.787 -12.681 33.040 1.00 14.10 164 GLN B CA 1
ATOM 2700 C C . GLN B 1 168 ? 26.430 -12.048 34.216 1.00 16.92 164 GLN B C 1
ATOM 2701 O O . GLN B 1 168 ? 27.584 -12.340 34.537 1.00 16.63 164 GLN B O 1
ATOM 2707 N N . ASP B 1 169 ? 25.661 -11.174 34.894 1.00 14.32 165 ASP B N 1
ATOM 2708 C CA . ASP B 1 169 ? 26.101 -10.584 36.126 1.00 13.10 165 ASP B CA 1
ATOM 2709 C C . ASP B 1 169 ? 25.754 -11.533 37.315 1.00 15.80 165 ASP B C 1
ATOM 2710 O O . ASP B 1 169 ? 25.211 -12.634 37.083 1.00 15.35 165 ASP B O 1
ATOM 2715 N N . PRO B 1 170 ? 26.103 -11.161 38.558 1.00 14.99 166 PRO B N 1
ATOM 2716 C CA . PRO B 1 170 ? 25.834 -12.064 39.703 1.00 15.81 166 PRO B CA 1
ATOM 2717 C C . PRO B 1 170 ? 24.380 -12.467 39.897 1.00 18.63 166 PRO B C 1
ATOM 2718 O O . PRO B 1 170 ? 24.138 -13.532 40.463 1.00 20.00 166 PRO B O 1
ATOM 2722 N N . ASP B 1 171 ? 23.409 -11.643 39.459 1.00 14.59 167 ASP B N 1
ATOM 2723 C CA . ASP B 1 171 ? 21.985 -11.970 39.549 1.00 14.54 167 ASP B CA 1
ATOM 2724 C C . ASP B 1 171 ? 21.489 -12.760 38.348 1.00 16.38 167 ASP B C 1
ATOM 2725 O O . ASP B 1 171 ? 20.334 -13.201 38.339 1.00 17.33 167 ASP B O 1
ATOM 2730 N N . GLY B 1 172 ? 22.355 -12.939 37.351 1.00 15.20 168 GLY B N 1
ATOM 2731 C CA . GLY B 1 172 ? 21.981 -13.662 36.147 1.00 14.40 168 GLY B CA 1
ATOM 2732 C C . GLY B 1 172 ? 21.441 -12.778 35.041 1.00 14.90 168 GLY B C 1
ATOM 2733 O O . GLY B 1 172 ? 20.991 -13.294 34.021 1.00 15.26 168 GLY B O 1
ATOM 2734 N N . TYR B 1 173 ? 21.483 -11.438 35.218 1.00 12.08 169 TYR B N 1
ATOM 2735 C CA . TYR B 1 173 ? 21.037 -10.565 34.126 1.00 11.32 169 TYR B CA 1
ATOM 2736 C C . TYR B 1 173 ? 22.022 -10.688 32.973 1.00 12.42 169 TYR B C 1
ATOM 2737 O O . TYR B 1 173 ? 23.227 -10.771 33.186 1.00 13.40 169 TYR B O 1
ATOM 2746 N N . TRP B 1 174 ? 21.480 -10.701 31.766 1.00 12.60 170 TRP B N 1
ATOM 2747 C CA . TRP B 1 174 ? 22.295 -10.831 30.565 1.00 12.65 170 TRP B CA 1
ATOM 2748 C C . TRP B 1 174 ? 22.872 -9.489 30.161 1.00 14.72 170 TRP B C 1
ATOM 2749 O O . TRP B 1 174 ? 22.180 -8.458 30.185 1.00 12.99 170 TRP B O 1
ATOM 2760 N N . ILE B 1 175 ? 24.125 -9.537 29.711 1.00 12.35 171 ILE B N 1
ATOM 2761 C CA . ILE B 1 175 ? 24.859 -8.385 29.241 1.00 10.93 171 ILE B CA 1
ATOM 2762 C C . ILE B 1 175 ? 25.483 -8.713 27.909 1.00 13.10 171 ILE B C 1
ATOM 2763 O O . ILE B 1 175 ? 26.318 -9.608 27.821 1.00 13.29 171 ILE B O 1
ATOM 2768 N N . GLU B 1 176 ? 25.024 -8.030 26.863 1.00 12.51 172 GLU B N 1
ATOM 2769 C CA . GLU B 1 176 ? 25.577 -8.215 25.523 1.00 11.84 172 GLU B CA 1
ATOM 2770 C C . GLU B 1 176 ? 26.904 -7.466 25.433 1.00 13.79 172 GLU B C 1
ATOM 2771 O O . GLU B 1 176 ? 27.067 -6.385 26.012 1.00 12.92 172 GLU B O 1
ATOM 2777 N N . ILE B 1 177 ? 27.867 -8.063 24.708 1.00 12.23 173 ILE B N 1
ATOM 2778 C CA . ILE B 1 177 ? 29.184 -7.518 24.466 1.00 11.89 173 ILE B CA 1
ATOM 2779 C C . ILE B 1 177 ? 29.301 -7.433 22.951 1.00 12.80 173 ILE B C 1
ATOM 2780 O O . ILE B 1 177 ? 29.289 -8.468 22.278 1.00 13.97 173 ILE B O 1
ATOM 2785 N N . LEU B 1 178 ? 29.383 -6.200 22.425 1.00 12.20 174 LEU B N 1
ATOM 2786 C CA . LEU B 1 178 ? 29.350 -6.024 20.964 1.00 12.38 174 LEU B CA 1
ATOM 2787 C C . LEU B 1 178 ? 30.404 -5.028 20.517 1.00 11.99 174 LEU B C 1
ATOM 2788 O O . LEU B 1 178 ? 30.751 -4.116 21.251 1.00 11.66 174 LEU B O 1
ATOM 2793 N N . ASN B 1 179 ? 30.876 -5.196 19.269 1.00 11.83 175 ASN B N 1
ATOM 2794 C CA . ASN B 1 179 ? 31.785 -4.268 18.624 1.00 11.45 175 ASN B CA 1
ATOM 2795 C C . ASN B 1 179 ? 30.950 -3.657 17.466 1.00 13.44 175 ASN B C 1
ATOM 2796 O O . ASN B 1 179 ? 30.724 -4.348 16.469 1.00 13.77 175 ASN B O 1
ATOM 2801 N N . PRO B 1 180 ? 30.501 -2.391 17.613 1.00 12.22 176 PRO B N 1
ATOM 2802 C CA . PRO B 1 180 ? 29.660 -1.757 16.574 1.00 11.46 176 PRO B CA 1
ATOM 2803 C C . PRO B 1 180 ? 30.298 -1.756 15.185 1.00 13.98 176 PRO B C 1
ATOM 2804 O O . PRO B 1 180 ? 29.555 -1.628 14.225 1.00 13.85 176 PRO B O 1
ATOM 2808 N N . ASN B 1 181 ? 31.631 -1.855 15.085 1.00 11.96 177 ASN B N 1
ATOM 2809 C CA . ASN B 1 181 ? 32.303 -1.826 13.775 1.00 12.08 177 ASN B CA 1
ATOM 2810 C C . ASN B 1 181 ? 32.334 -3.169 13.085 1.00 15.06 177 ASN B C 1
ATOM 2811 O O . ASN B 1 181 ? 32.781 -3.250 11.928 1.00 16.48 177 ASN B O 1
ATOM 2816 N N . LYS B 1 182 ? 31.864 -4.231 13.759 1.00 13.94 178 LYS B N 1
ATOM 2817 C CA . LYS B 1 182 ? 31.872 -5.577 13.190 1.00 14.12 178 LYS B CA 1
ATOM 2818 C C . LYS B 1 182 ? 30.490 -6.227 13.296 1.00 22.24 178 LYS B C 1
ATOM 2819 O O . LYS B 1 182 ? 30.386 -7.432 13.580 1.00 24.98 178 LYS B O 1
ATOM 2825 N N . MET B 1 183 ? 29.431 -5.413 13.119 1.00 17.52 179 MET B N 1
ATOM 2826 C CA A MET B 1 183 ? 28.042 -5.877 13.217 0.50 16.44 179 MET B CA 1
ATOM 2827 C CA B MET B 1 183 ? 28.080 -5.950 13.171 0.50 15.73 179 MET B CA 1
ATOM 2828 C C . MET B 1 183 ? 27.370 -5.894 11.848 1.00 19.84 179 MET B C 1
ATOM 2829 O O . MET B 1 183 ? 26.581 -6.794 11.565 1.00 18.97 179 MET B O 1
ATOM 2838 N N . ALA B 1 184 ? 27.698 -4.887 10.992 1.00 17.33 180 ALA B N 1
ATOM 2839 C CA . ALA B 1 184 ? 27.088 -4.783 9.665 1.00 18.60 180 ALA B CA 1
ATOM 2840 C C . ALA B 1 184 ? 27.339 -6.012 8.802 1.00 25.03 180 ALA B C 1
ATOM 2841 O O . ALA B 1 184 ? 26.454 -6.389 8.035 1.00 25.79 180 ALA B O 1
ATOM 2843 N N . THR B 1 185 ? 28.489 -6.682 8.979 1.00 22.83 181 THR B N 1
ATOM 2844 C CA . THR B 1 185 ? 28.813 -7.889 8.199 1.00 25.20 181 THR B CA 1
ATOM 2845 C C . THR B 1 185 ? 27.972 -9.123 8.584 1.00 32.64 181 THR B C 1
ATOM 2846 O O . THR B 1 185 ? 28.026 -10.142 7.883 1.00 33.07 181 THR B O 1
ATOM 2850 N N . LEU B 1 186 ? 27.168 -9.021 9.667 1.00 30.44 182 LEU B N 1
ATOM 2851 C CA . LEU B 1 186 ? 26.284 -10.101 10.141 1.00 30.76 182 LEU B CA 1
ATOM 2852 C C . LEU B 1 186 ? 24.887 -10.052 9.487 1.00 37.44 182 LEU B C 1
ATOM 2853 O O . LEU B 1 186 ? 24.072 -10.955 9.712 1.00 38.25 182 LEU B O 1
ATOM 2858 N N . MET B 1 187 ? 24.615 -9.002 8.682 1.00 34.27 183 MET B N 1
ATOM 2859 C CA . MET B 1 187 ? 23.332 -8.824 7.991 1.00 36.51 183 MET B CA 1
ATOM 2860 C C . MET B 1 187 ? 23.351 -9.523 6.633 1.00 49.29 183 MET B C 1
ATOM 2861 O O . MET B 1 187 ? 24.359 -9.383 5.906 1.00 49.17 183 MET B O 1
ATOM 2867 N N . GLY C 1 12 ? 12.465 -32.623 32.098 1.00 33.13 8 GLY C N 1
ATOM 2868 C CA . GLY C 1 12 ? 12.804 -33.914 31.522 1.00 31.40 8 GLY C CA 1
ATOM 2869 C C . GLY C 1 12 ? 12.069 -34.179 30.228 1.00 31.79 8 GLY C C 1
ATOM 2870 O O . GLY C 1 12 ? 11.764 -33.253 29.466 1.00 32.64 8 GLY C O 1
ATOM 2871 N N . GLY C 1 13 ? 11.784 -35.436 29.981 1.00 24.91 9 GLY C N 1
ATOM 2872 C CA . GLY C 1 13 ? 11.071 -35.790 28.760 1.00 23.84 9 GLY C CA 1
ATOM 2873 C C . GLY C 1 13 ? 9.576 -35.879 28.975 1.00 25.19 9 GLY C C 1
ATOM 2874 O O . GLY C 1 13 ? 9.100 -35.867 30.114 1.00 24.95 9 GLY C O 1
ATOM 2875 N N . LEU C 1 14 ? 8.825 -35.969 27.888 1.00 17.18 10 LEU C N 1
ATOM 2876 C CA . LEU C 1 14 ? 7.374 -36.153 27.957 1.00 15.42 10 LEU C CA 1
ATOM 2877 C C . LEU C 1 14 ? 7.065 -37.572 28.360 1.00 16.49 10 LEU C C 1
ATOM 2878 O O . LEU C 1 14 ? 7.743 -38.514 27.914 1.00 15.73 10 LEU C O 1
ATOM 2883 N N . THR C 1 15 ? 5.983 -37.774 29.138 1.00 14.35 11 THR C N 1
ATOM 2884 C CA . THR C 1 15 ? 5.496 -39.110 29.391 1.00 13.87 11 THR C CA 1
ATOM 2885 C C . THR C 1 15 ? 4.813 -39.608 28.103 1.00 16.95 11 THR C C 1
ATOM 2886 O O . THR C 1 15 ? 4.461 -38.791 27.224 1.00 15.55 11 THR C O 1
ATOM 2890 N N . ASP C 1 16 ? 4.563 -40.919 28.016 1.00 16.73 12 ASP C N 1
ATOM 2891 C CA . ASP C 1 16 ? 3.877 -41.475 26.870 1.00 16.59 12 ASP C CA 1
ATOM 2892 C C . ASP C 1 16 ? 2.498 -40.819 26.733 1.00 19.00 12 ASP C C 1
ATOM 2893 O O . ASP C 1 16 ? 2.111 -40.463 25.624 1.00 16.98 12 ASP C O 1
ATOM 2898 N N . GLU C 1 17 ? 1.755 -40.674 27.860 1.00 16.54 13 GLU C N 1
ATOM 2899 C CA . GLU C 1 17 ? 0.405 -40.071 27.820 1.00 16.83 13 GLU C CA 1
ATOM 2900 C C . GLU C 1 17 ? 0.458 -38.616 27.418 1.00 15.86 13 GLU C C 1
ATOM 2901 O O . GLU C 1 17 ? -0.398 -38.168 26.637 1.00 15.92 13 GLU C O 1
ATOM 2907 N N . ALA C 1 18 ? 1.445 -37.840 27.933 1.00 14.36 14 ALA C N 1
ATOM 2908 C CA . ALA C 1 18 ? 1.558 -36.437 27.564 1.00 13.82 14 ALA C CA 1
ATOM 2909 C C . ALA C 1 18 ? 1.819 -36.276 26.041 1.00 16.09 14 ALA C C 1
ATOM 2910 O O . ALA C 1 18 ? 1.258 -35.371 25.391 1.00 15.13 14 ALA C O 1
ATOM 2912 N N . ALA C 1 19 ? 2.689 -37.156 25.483 1.00 14.21 15 ALA C N 1
ATOM 2913 C CA . ALA C 1 19 ? 2.966 -37.091 24.042 1.00 13.56 15 ALA C CA 1
ATOM 2914 C C . ALA C 1 19 ? 1.704 -37.423 23.245 1.00 15.31 15 ALA C C 1
ATOM 2915 O O . ALA C 1 19 ? 1.351 -36.692 22.309 1.00 14.91 15 ALA C O 1
ATOM 2917 N N . LEU C 1 20 ? 0.992 -38.510 23.631 1.00 12.61 16 LEU C N 1
ATOM 2918 C CA A LEU C 1 20 ? -0.244 -38.890 22.940 0.50 14.50 16 LEU C CA 1
ATOM 2919 C CA B LEU C 1 20 ? -0.217 -38.880 22.905 0.50 14.27 16 LEU C CA 1
ATOM 2920 C C . LEU C 1 20 ? -1.270 -37.750 22.948 1.00 16.57 16 LEU C C 1
ATOM 2921 O O . LEU C 1 20 ? -1.977 -37.537 21.950 1.00 15.48 16 LEU C O 1
ATOM 2930 N N . SER C 1 21 ? -1.363 -37.011 24.083 1.00 12.55 17 SER C N 1
ATOM 2931 C CA . SER C 1 21 ? -2.320 -35.888 24.159 1.00 12.20 17 SER C CA 1
ATOM 2932 C C . SER C 1 21 ? -2.004 -34.734 23.182 1.00 15.65 17 SER C C 1
ATOM 2933 O O . SER C 1 21 ? -2.880 -33.905 22.905 1.00 17.03 17 SER C O 1
ATOM 2936 N N . CYS C 1 22 ? -0.771 -34.688 22.634 1.00 13.03 18 CYS C N 1
ATOM 2937 C CA . CYS C 1 22 ? -0.386 -33.655 21.672 1.00 13.98 18 CYS C CA 1
ATOM 2938 C C . CYS C 1 22 ? -0.703 -34.078 20.259 1.00 15.93 18 CYS C C 1
ATOM 2939 O O . CYS C 1 22 ? -0.508 -33.262 19.354 1.00 17.56 18 CYS C O 1
ATOM 2942 N N . CYS C 1 23 ? -1.088 -35.357 20.070 1.00 13.77 19 CYS C N 1
ATOM 2943 C CA . CYS C 1 23 ? -1.369 -35.945 18.758 1.00 14.21 19 CYS C CA 1
ATOM 2944 C C . CYS C 1 23 ? -2.820 -35.862 18.410 1.00 18.63 19 CYS C C 1
ATOM 2945 O O . CYS C 1 23 ? -3.689 -36.033 19.284 1.00 19.17 19 CYS C O 1
ATOM 2948 N N . SER C 1 24 ? -3.091 -35.673 17.122 1.00 14.16 20 SER C N 1
ATOM 2949 C CA . SER C 1 24 ? -4.433 -35.659 16.586 1.00 13.89 20 SER C CA 1
ATOM 2950 C C . SER C 1 24 ? -4.601 -36.729 15.554 1.00 17.85 20 SER C C 1
ATOM 2951 O O . SER C 1 24 ? -3.658 -37.070 14.829 1.00 17.20 20 SER C O 1
ATOM 2954 N N . ASP C 1 25 ? -5.824 -37.238 15.414 1.00 15.95 21 ASP C N 1
ATOM 2955 C CA . ASP C 1 25 ? -6.136 -38.166 14.350 1.00 16.71 21 ASP C CA 1
ATOM 2956 C C . ASP C 1 25 ? -6.033 -37.416 13.011 1.00 18.76 21 ASP C C 1
ATOM 2957 O O . ASP C 1 25 ? -6.119 -36.173 12.959 1.00 17.98 21 ASP C O 1
ATOM 2962 N N . ALA C 1 26 ? -5.768 -38.179 11.958 1.00 19.07 22 ALA C N 1
ATOM 2963 C CA . ALA C 1 26 ? -5.557 -37.666 10.618 1.00 19.56 22 ALA C CA 1
ATOM 2964 C C . ALA C 1 26 ? -6.804 -37.073 9.994 1.00 19.44 22 ALA C C 1
ATOM 2965 O O . ALA C 1 26 ? -7.807 -37.769 9.874 1.00 20.00 22 ALA C O 1
ATOM 2967 N N . ASP C 1 27 ? -6.739 -35.817 9.572 1.00 17.62 23 ASP C N 1
ATOM 2968 C CA . ASP C 1 27 ? -7.865 -35.176 8.880 1.00 16.81 23 ASP C CA 1
ATOM 2969 C C . ASP C 1 27 ? -8.094 -35.949 7.558 1.00 19.93 23 ASP C C 1
ATOM 2970 O O . ASP C 1 27 ? -7.116 -36.294 6.872 1.00 18.56 23 ASP C O 1
ATOM 2975 N N . PRO C 1 28 ? -9.355 -36.204 7.146 1.00 18.17 24 PRO C N 1
ATOM 2976 C CA . PRO C 1 28 ? -9.561 -36.985 5.913 1.00 18.32 24 PRO C CA 1
ATOM 2977 C C . PRO C 1 28 ? -8.925 -36.398 4.655 1.00 19.46 24 PRO C C 1
ATOM 2978 O O . PRO C 1 28 ? -8.578 -37.162 3.743 1.00 20.58 24 PRO C O 1
ATOM 2982 N N . SER C 1 29 ? -8.716 -35.078 4.623 1.00 17.51 25 SER C N 1
ATOM 2983 C CA . SER C 1 29 ? -8.074 -34.410 3.475 1.00 18.38 25 SER C CA 1
ATOM 2984 C C . SER C 1 29 ? -6.601 -34.816 3.321 1.00 20.72 25 SER C C 1
ATOM 2985 O O . SER C 1 29 ? -6.034 -34.606 2.245 1.00 20.20 25 SER C O 1
ATOM 2988 N N . THR C 1 30 ? -5.996 -35.438 4.354 1.00 17.14 26 THR C N 1
ATOM 2989 C CA . THR C 1 30 ? -4.588 -35.859 4.285 1.00 15.73 26 THR C CA 1
ATOM 2990 C C . THR C 1 30 ? -4.435 -37.367 4.059 1.00 19.74 26 THR C C 1
ATOM 2991 O O . THR C 1 30 ? -3.318 -37.878 4.060 1.00 17.53 26 THR C O 1
ATOM 2995 N N . LYS C 1 31 ? -5.554 -38.112 3.937 1.00 18.86 27 LYS C N 1
ATOM 2996 C CA . LYS C 1 31 ? -5.523 -39.576 3.865 1.00 18.56 27 LYS C CA 1
ATOM 2997 C C . LYS C 1 31 ? -4.587 -40.251 2.847 1.00 19.77 27 LYS C C 1
ATOM 2998 O O . LYS C 1 31 ? -4.201 -41.413 3.070 1.00 21.04 27 LYS C O 1
ATOM 3004 N N . ASP C 1 32 ? -4.278 -39.558 1.719 1.00 16.08 28 ASP C N 1
ATOM 3005 C CA . ASP C 1 32 ? -3.415 -40.086 0.669 1.00 16.19 28 ASP C CA 1
ATOM 3006 C C . ASP C 1 32 ? -2.036 -39.414 0.614 1.00 16.36 28 ASP C C 1
ATOM 3007 O O . ASP C 1 32 ? -1.208 -39.718 -0.264 1.00 16.01 28 ASP C O 1
ATOM 3012 N N . PHE C 1 33 ? -1.766 -38.542 1.588 1.00 14.10 29 PHE C N 1
ATOM 3013 C CA . PHE C 1 33 ? -0.448 -37.889 1.643 1.00 13.14 29 PHE C CA 1
ATOM 3014 C C . PHE C 1 33 ? 0.634 -38.944 1.896 1.00 13.35 29 PHE C C 1
ATOM 3015 O O . PHE C 1 33 ? 0.433 -39.960 2.586 1.00 12.90 29 PHE C O 1
ATOM 3023 N N . LEU C 1 34 ? 1.798 -38.715 1.287 1.00 11.44 30 LEU C N 1
ATOM 3024 C CA . LEU C 1 34 ? 2.922 -39.621 1.503 1.00 12.71 30 LEU C CA 1
ATOM 3025 C C . LEU C 1 34 ? 4.228 -38.847 1.655 1.00 12.59 30 LEU C C 1
ATOM 3026 O O . LEU C 1 34 ? 4.388 -37.746 1.096 1.00 11.78 30 LEU C O 1
ATOM 3031 N N . LEU C 1 35 ? 5.144 -39.413 2.440 1.00 11.67 31 LEU C N 1
ATOM 3032 C CA . LEU C 1 35 ? 6.443 -38.779 2.661 1.00 11.66 31 LEU C CA 1
ATOM 3033 C C . LEU C 1 35 ? 7.345 -39.232 1.513 1.00 12.88 31 LEU C C 1
ATOM 3034 O O . LEU C 1 35 ? 7.816 -40.386 1.439 1.00 14.60 31 LEU C O 1
ATOM 3039 N N . GLN C 1 36 ? 7.528 -38.323 0.578 1.00 11.22 32 GLN C N 1
ATOM 3040 C CA . GLN C 1 36 ? 8.090 -38.619 -0.723 1.00 10.67 32 GLN C CA 1
ATOM 3041 C C . GLN C 1 36 ? 9.590 -38.435 -0.844 1.00 12.35 32 GLN C C 1
ATOM 3042 O O . GLN C 1 36 ? 10.234 -39.171 -1.587 1.00 12.12 32 GLN C O 1
ATOM 3048 N N . GLN C 1 37 ? 10.145 -37.423 -0.187 1.00 10.66 33 GLN C N 1
ATOM 3049 C CA . GLN C 1 37 ? 11.539 -37.087 -0.404 1.00 10.99 33 GLN C CA 1
ATOM 3050 C C . GLN C 1 37 ? 12.180 -36.424 0.795 1.00 13.49 33 GLN C C 1
ATOM 3051 O O . GLN C 1 37 ? 11.501 -35.795 1.629 1.00 11.67 33 GLN C O 1
ATOM 3057 N N . THR C 1 38 ? 13.519 -36.581 0.863 1.00 10.98 34 THR C N 1
ATOM 3058 C CA . THR C 1 38 ? 14.396 -35.883 1.789 1.00 10.40 34 THR C CA 1
ATOM 3059 C C . THR C 1 38 ? 15.472 -35.283 0.893 1.00 12.22 34 THR C C 1
ATOM 3060 O O . THR C 1 38 ? 16.099 -36.030 0.127 1.00 12.59 34 THR C O 1
ATOM 3064 N N . MET C 1 39 ? 15.672 -33.971 0.951 1.00 11.06 35 MET C N 1
ATOM 3065 C CA . MET C 1 39 ? 16.641 -33.296 0.092 1.00 10.11 35 MET C CA 1
ATOM 3066 C C . MET C 1 39 ? 17.931 -32.953 0.846 1.00 11.25 35 MET C C 1
ATOM 3067 O O . MET C 1 39 ? 17.888 -32.331 1.931 1.00 12.09 35 MET C O 1
ATOM 3072 N N . LEU C 1 40 ? 19.055 -33.251 0.195 1.00 10.67 36 LEU C N 1
ATOM 3073 C CA . LEU C 1 40 ? 20.384 -32.933 0.704 1.00 10.79 36 LEU C CA 1
ATOM 3074 C C . LEU C 1 40 ? 21.141 -32.283 -0.427 1.00 13.12 36 LEU C C 1
ATOM 3075 O O . LEU C 1 40 ? 21.111 -32.782 -1.555 1.00 12.63 36 LEU C O 1
ATOM 3080 N N . ARG C 1 41 ? 21.867 -31.186 -0.134 1.00 11.50 37 ARG C N 1
ATOM 3081 C CA . ARG C 1 41 ? 22.700 -30.557 -1.158 1.00 12.10 37 ARG C CA 1
ATOM 3082 C C . ARG C 1 41 ? 24.042 -31.313 -1.273 1.00 13.52 37 ARG C C 1
ATOM 3083 O O . ARG C 1 41 ? 24.644 -31.693 -0.241 1.00 12.35 37 ARG C O 1
ATOM 3091 N N . VAL C 1 42 ? 24.506 -31.555 -2.533 1.00 11.65 38 VAL C N 1
ATOM 3092 C CA . VAL C 1 42 ? 25.748 -32.300 -2.745 1.00 11.16 38 VAL C CA 1
ATOM 3093 C C . VAL C 1 42 ? 26.753 -31.459 -3.510 1.00 12.68 38 VAL C C 1
ATOM 3094 O O . VAL C 1 42 ? 26.391 -30.798 -4.491 1.00 13.83 38 VAL C O 1
ATOM 3098 N N . LYS C 1 43 ? 27.988 -31.439 -3.019 1.00 12.04 39 LYS C N 1
ATOM 3099 C CA . LYS C 1 43 ? 29.006 -30.607 -3.678 1.00 12.17 39 LYS C CA 1
ATOM 3100 C C . LYS C 1 43 ? 29.342 -31.135 -5.082 1.00 16.51 39 LYS C C 1
ATOM 3101 O O . LYS C 1 43 ? 29.539 -30.339 -6.005 1.00 15.67 39 LYS C O 1
ATOM 3107 N N . ASP C 1 44 ? 29.448 -32.460 -5.235 1.00 14.82 40 ASP C N 1
ATOM 3108 C CA . ASP C 1 44 ? 29.876 -33.072 -6.487 1.00 15.59 40 ASP C CA 1
ATOM 3109 C C . ASP C 1 44 ? 28.998 -34.277 -6.772 1.00 16.60 40 ASP C C 1
ATOM 3110 O O . ASP C 1 44 ? 29.149 -35.321 -6.105 1.00 15.17 40 ASP C O 1
ATOM 3115 N N . PRO C 1 45 ? 28.102 -34.157 -7.773 1.00 15.24 41 PRO C N 1
ATOM 3116 C CA . PRO C 1 45 ? 27.180 -35.271 -8.035 1.00 14.96 41 PRO C CA 1
ATOM 3117 C C . PRO C 1 45 ? 27.868 -36.518 -8.559 1.00 15.70 41 PRO C C 1
ATOM 3118 O O . PRO C 1 45 ? 27.381 -37.617 -8.341 1.00 15.10 41 PRO C O 1
ATOM 3122 N N . LYS C 1 46 ? 29.048 -36.378 -9.194 1.00 14.86 42 LYS C N 1
ATOM 3123 C CA . LYS C 1 46 ? 29.751 -37.581 -9.648 1.00 12.92 42 LYS C CA 1
ATOM 3124 C C . LYS C 1 46 ? 30.086 -38.500 -8.454 1.00 14.69 42 LYS C C 1
ATOM 3125 O O . LYS C 1 46 ? 29.879 -39.702 -8.513 1.00 14.52 42 LYS C O 1
ATOM 3131 N N . LYS C 1 47 ? 30.607 -37.911 -7.366 1.00 13.83 43 LYS C N 1
ATOM 3132 C CA . LYS C 1 47 ? 30.971 -38.640 -6.165 1.00 13.44 43 LYS C CA 1
ATOM 3133 C C . LYS C 1 47 ? 29.723 -39.179 -5.466 1.00 13.22 43 LYS C C 1
ATOM 3134 O O . LYS C 1 47 ? 29.695 -40.342 -5.076 1.00 12.82 43 LYS C O 1
ATOM 3140 N N . SER C 1 48 ? 28.685 -38.341 -5.351 1.00 12.63 44 SER C N 1
ATOM 3141 C CA . SER C 1 48 ? 27.454 -38.763 -4.669 1.00 11.99 44 SER C CA 1
ATOM 3142 C C . SER C 1 48 ? 26.735 -39.866 -5.405 1.00 13.02 44 SER C C 1
ATOM 3143 O O . SER C 1 48 ? 26.249 -40.817 -4.786 1.00 12.45 44 SER C O 1
ATOM 3146 N N . LEU C 1 49 ? 26.641 -39.772 -6.735 1.00 12.74 45 LEU C N 1
ATOM 3147 C CA . LEU C 1 49 ? 25.930 -40.821 -7.491 1.00 12.32 45 LEU C CA 1
ATOM 3148 C C . LEU C 1 49 ? 26.654 -42.160 -7.352 1.00 12.71 45 LEU C C 1
ATOM 3149 O O . LEU C 1 49 ? 26.005 -43.198 -7.163 1.00 12.61 45 LEU C O 1
ATOM 3154 N N . ASP C 1 50 ? 27.994 -42.130 -7.380 1.00 11.43 46 ASP C N 1
ATOM 3155 C CA . ASP C 1 50 ? 28.783 -43.347 -7.204 1.00 10.56 46 ASP C CA 1
ATOM 3156 C C . ASP C 1 50 ? 28.505 -43.977 -5.816 1.00 13.14 46 ASP C C 1
ATOM 3157 O O . ASP C 1 50 ? 28.252 -45.171 -5.698 1.00 13.20 46 ASP C O 1
ATOM 3162 N N . PHE C 1 51 ? 28.497 -43.138 -4.774 1.00 11.96 47 PHE C N 1
ATOM 3163 C CA . PHE C 1 51 ? 28.277 -43.630 -3.427 1.00 11.32 47 PHE C CA 1
ATOM 3164 C C . PHE C 1 51 ? 26.877 -44.240 -3.278 1.00 11.89 47 PHE C C 1
ATOM 3165 O O . PHE C 1 51 ? 26.730 -45.377 -2.821 1.00 12.13 47 PHE C O 1
ATOM 3173 N N . TYR C 1 52 ? 25.844 -43.478 -3.646 1.00 11.20 48 TYR C N 1
ATOM 3174 C CA . TYR C 1 52 ? 24.493 -43.956 -3.420 1.00 10.62 48 TYR C CA 1
ATOM 3175 C C . TYR C 1 52 ? 24.100 -45.174 -4.233 1.00 12.50 48 TYR C C 1
ATOM 3176 O O . TYR C 1 52 ? 23.345 -46.017 -3.755 1.00 12.26 48 TYR C O 1
ATOM 3185 N N . THR C 1 53 ? 24.655 -45.302 -5.439 1.00 11.78 49 THR C N 1
ATOM 3186 C CA . THR C 1 53 ? 24.339 -46.452 -6.297 1.00 11.30 49 THR C CA 1
ATOM 3187 C C . THR C 1 53 ? 25.280 -47.626 -6.012 1.00 13.44 49 THR C C 1
ATOM 3188 O O . THR C 1 53 ? 24.805 -48.692 -5.634 1.00 13.92 49 THR C O 1
ATOM 3192 N N . ARG C 1 54 ? 26.606 -47.444 -6.182 1.00 12.74 50 ARG C N 1
ATOM 3193 C CA . ARG C 1 54 ? 27.553 -48.569 -5.987 1.00 12.71 50 ARG C CA 1
ATOM 3194 C C . ARG C 1 54 ? 27.651 -49.013 -4.548 1.00 15.52 50 ARG C C 1
ATOM 3195 O O . ARG C 1 54 ? 27.684 -50.218 -4.282 1.00 15.76 50 ARG C O 1
ATOM 3203 N N . VAL C 1 55 ? 27.756 -48.061 -3.605 1.00 12.62 51 VAL C N 1
ATOM 3204 C CA . VAL C 1 55 ? 27.897 -48.501 -2.223 1.00 12.89 51 VAL C CA 1
ATOM 3205 C C . VAL C 1 55 ? 26.554 -48.894 -1.591 1.00 14.24 51 VAL C C 1
ATOM 3206 O O . VAL C 1 55 ? 26.431 -50.006 -1.038 1.00 14.25 51 VAL C O 1
ATOM 3210 N N . LEU C 1 56 ? 25.563 -47.982 -1.667 1.00 11.92 52 LEU C N 1
ATOM 3211 C CA . LEU C 1 56 ? 24.310 -48.238 -0.972 1.00 12.30 52 LEU C CA 1
ATOM 3212 C C . LEU C 1 56 ? 23.267 -49.012 -1.755 1.00 11.85 52 LEU C C 1
ATOM 3213 O O . LEU C 1 56 ? 22.270 -49.470 -1.165 1.00 12.45 52 LEU C O 1
ATOM 3218 N N . GLY C 1 57 ? 23.465 -49.176 -3.056 1.00 11.72 53 GLY C N 1
ATOM 3219 C CA . GLY C 1 57 ? 22.503 -49.955 -3.825 1.00 11.65 53 GLY C CA 1
ATOM 3220 C C . GLY C 1 57 ? 21.217 -49.263 -4.217 1.00 12.43 53 GLY C C 1
ATOM 3221 O O . GLY C 1 57 ? 20.253 -49.925 -4.614 1.00 12.30 53 GLY C O 1
ATOM 3222 N N . MET C 1 58 ? 21.173 -47.925 -4.128 1.00 11.31 54 MET C N 1
ATOM 3223 C CA . MET C 1 58 ? 20.012 -47.190 -4.600 1.00 9.94 54 MET C CA 1
ATOM 3224 C C . MET C 1 58 ? 20.088 -47.046 -6.117 1.00 11.77 54 MET C C 1
ATOM 3225 O O . MET C 1 58 ? 21.148 -47.304 -6.718 1.00 13.67 54 MET C O 1
ATOM 3230 N N . THR C 1 59 ? 18.975 -46.618 -6.729 1.00 11.54 55 THR C N 1
ATOM 3231 C CA . THR C 1 59 ? 18.888 -46.409 -8.177 1.00 11.57 55 THR C CA 1
ATOM 3232 C C . THR C 1 59 ? 18.593 -44.935 -8.462 1.00 12.88 55 THR C C 1
ATOM 3233 O O . THR C 1 59 ? 17.761 -44.321 -7.776 1.00 12.63 55 THR C O 1
ATOM 3237 N N . LEU C 1 60 ? 19.266 -44.360 -9.477 1.00 11.03 56 LEU C N 1
ATOM 3238 C CA . LEU C 1 60 ? 18.961 -43.031 -9.949 1.00 11.37 56 LEU C CA 1
ATOM 3239 C C . LEU C 1 60 ? 17.669 -43.186 -10.756 1.00 14.69 56 LEU C C 1
ATOM 3240 O O . LEU C 1 60 ? 17.674 -43.778 -11.854 1.00 14.84 56 LEU C O 1
ATOM 3245 N N . ILE C 1 61 ? 16.574 -42.696 -10.197 1.00 11.92 57 ILE C N 1
ATOM 3246 C CA . ILE C 1 61 ? 15.260 -42.825 -10.842 1.00 12.13 57 ILE C CA 1
ATOM 3247 C C . ILE C 1 61 ? 14.846 -41.616 -11.662 1.00 16.31 57 ILE C C 1
ATOM 3248 O O . ILE C 1 61 ? 13.966 -41.750 -12.520 1.00 16.86 57 ILE C O 1
ATOM 3253 N N . GLN C 1 62 ? 15.446 -40.432 -11.409 1.00 13.59 58 GLN C N 1
ATOM 3254 C CA . GLN C 1 62 ? 15.104 -39.240 -12.177 1.00 14.26 58 GLN C CA 1
ATOM 3255 C C . GLN C 1 62 ? 16.172 -38.190 -12.000 1.00 15.49 58 GLN C C 1
ATOM 3256 O O . GLN C 1 62 ? 16.668 -38.009 -10.886 1.00 14.08 58 GLN C O 1
ATOM 3262 N N . LYS C 1 63 ? 16.473 -37.453 -13.079 1.00 14.41 59 LYS C N 1
ATOM 3263 C CA . LYS C 1 63 ? 17.385 -36.325 -13.079 1.00 14.40 59 LYS C CA 1
ATOM 3264 C C . LYS C 1 63 ? 16.629 -35.165 -13.728 1.00 16.94 59 LYS C C 1
ATOM 3265 O O . LYS C 1 63 ? 16.026 -35.339 -14.811 1.00 17.09 59 LYS C O 1
ATOM 3271 N N . CYS C 1 64 ? 16.628 -34.010 -13.061 1.00 16.29 60 CYS C N 1
ATOM 3272 C CA . CYS C 1 64 ? 15.917 -32.806 -13.538 1.00 17.58 60 CYS C CA 1
ATOM 3273 C C . CYS C 1 64 ? 16.876 -31.646 -13.530 1.00 20.90 60 CYS C C 1
ATOM 3274 O O . CYS C 1 64 ? 17.476 -31.350 -12.497 1.00 20.18 60 CYS C O 1
ATOM 3277 N N . ASP C 1 65 ? 17.001 -30.955 -14.666 1.00 18.55 61 ASP C N 1
ATOM 3278 C CA . ASP C 1 65 ? 17.901 -29.815 -14.775 1.00 18.25 61 ASP C CA 1
ATOM 3279 C C . ASP C 1 65 ? 17.113 -28.529 -14.816 1.00 19.75 61 ASP C C 1
ATOM 3280 O O . ASP C 1 65 ? 16.096 -28.465 -15.511 1.00 19.91 61 ASP C O 1
ATOM 3285 N N . PHE C 1 66 ? 17.565 -27.520 -14.069 1.00 18.71 62 PHE C N 1
ATOM 3286 C CA . PHE C 1 66 ? 16.896 -26.227 -13.971 1.00 18.83 62 PHE C CA 1
ATOM 3287 C C . PHE C 1 66 ? 17.868 -25.089 -14.305 1.00 25.25 62 PHE C C 1
ATOM 3288 O O . PHE C 1 66 ? 18.355 -24.415 -13.389 1.00 24.00 62 PHE C O 1
ATOM 3296 N N . PRO C 1 67 ? 18.143 -24.873 -15.618 1.00 27.37 63 PRO C N 1
ATOM 3297 C CA . PRO C 1 67 ? 19.072 -23.792 -16.012 1.00 30.03 63 PRO C CA 1
ATOM 3298 C C . PRO C 1 67 ? 18.756 -22.406 -15.456 1.00 39.69 63 PRO C C 1
ATOM 3299 O O . PRO C 1 67 ? 19.697 -21.651 -15.223 1.00 40.29 63 PRO C O 1
ATOM 3303 N N . ILE C 1 68 ? 17.458 -22.086 -15.206 1.00 39.39 64 ILE C N 1
ATOM 3304 C CA . ILE C 1 68 ? 17.035 -20.794 -14.648 1.00 40.62 64 ILE C CA 1
ATOM 3305 C C . ILE C 1 68 ? 17.697 -20.514 -13.292 1.00 44.99 64 ILE C C 1
ATOM 3306 O O . ILE C 1 68 ? 18.261 -19.431 -13.108 1.00 46.94 64 ILE C O 1
ATOM 3311 N N . MET C 1 69 ? 17.681 -21.502 -12.377 1.00 37.82 65 MET C N 1
ATOM 3312 C CA . MET C 1 69 ? 18.282 -21.348 -11.051 1.00 36.23 65 MET C CA 1
ATOM 3313 C C . MET C 1 69 ? 19.644 -22.044 -10.911 1.00 32.45 65 MET C C 1
ATOM 3314 O O . MET C 1 69 ? 20.164 -22.159 -9.801 1.00 31.29 65 MET C O 1
ATOM 3319 N N . LYS C 1 70 ? 20.223 -22.480 -12.042 1.00 24.79 66 LYS C N 1
ATOM 3320 C CA . LYS C 1 70 ? 21.534 -23.124 -12.131 1.00 23.13 66 LYS C CA 1
ATOM 3321 C C . LYS C 1 70 ? 21.722 -24.313 -11.174 1.00 21.73 66 LYS C C 1
ATOM 3322 O O . LYS C 1 70 ? 22.674 -24.343 -10.398 1.00 20.30 66 LYS C O 1
ATOM 3328 N N . PHE C 1 71 ? 20.797 -25.278 -11.217 1.00 18.35 67 PHE C N 1
ATOM 3329 C CA . PHE C 1 71 ? 20.946 -26.471 -10.389 1.00 17.69 67 PHE C CA 1
ATOM 3330 C C . PHE C 1 71 ? 20.341 -27.666 -11.070 1.00 17.66 67 PHE C C 1
ATOM 3331 O O . PHE C 1 71 ? 19.509 -27.513 -11.966 1.00 17.69 67 PHE C O 1
ATOM 3339 N N . SER C 1 72 ? 20.708 -28.874 -10.580 1.00 14.89 68 SER C N 1
ATOM 3340 C CA . SER C 1 72 ? 20.133 -30.133 -11.026 1.00 14.30 68 SER C CA 1
ATOM 3341 C C . SER C 1 72 ? 19.687 -30.884 -9.796 1.00 15.02 68 SER C C 1
ATOM 3342 O O . SER C 1 72 ? 20.302 -30.750 -8.736 1.00 13.77 68 SER C O 1
ATOM 3345 N N . LEU C 1 73 ? 18.637 -31.682 -9.961 1.00 13.47 69 LEU C N 1
ATOM 3346 C CA . LEU C 1 73 ? 18.105 -32.557 -8.918 1.00 13.17 69 LEU C CA 1
ATOM 3347 C C . LEU C 1 73 ? 18.291 -33.991 -9.359 1.00 15.70 69 LEU C C 1
ATOM 3348 O O . LEU C 1 73 ? 17.927 -34.339 -10.496 1.00 15.25 69 LEU C O 1
ATOM 3353 N N . TYR C 1 74 ? 18.808 -34.823 -8.447 1.00 13.55 70 TYR C N 1
ATOM 3354 C CA . TYR C 1 74 ? 18.984 -36.251 -8.660 1.00 12.68 70 TYR C CA 1
ATOM 3355 C C . TYR C 1 74 ? 18.111 -36.981 -7.658 1.00 14.12 70 TYR C C 1
ATOM 3356 O O . TYR C 1 74 ? 18.329 -36.836 -6.458 1.00 14.95 70 TYR C O 1
ATOM 3365 N N . PHE C 1 75 ? 17.172 -37.803 -8.128 1.00 11.44 71 PHE C N 1
ATOM 3366 C CA . PHE C 1 75 ? 16.316 -38.580 -7.235 1.00 11.54 71 PHE C CA 1
ATOM 3367 C C . PHE C 1 75 ? 16.802 -40.005 -7.187 1.00 13.99 71 PHE C C 1
ATOM 3368 O O . PHE C 1 75 ? 16.848 -40.686 -8.208 1.00 14.19 71 PHE C O 1
ATOM 3376 N N . LEU C 1 76 ? 17.187 -40.443 -5.992 1.00 12.17 72 LEU C N 1
ATOM 3377 C CA . LEU C 1 76 ? 17.687 -41.794 -5.706 1.00 11.25 72 LEU C CA 1
ATOM 3378 C C . LEU C 1 76 ? 16.665 -42.549 -4.880 1.00 12.68 72 LEU C C 1
ATOM 3379 O O . LEU C 1 76 ? 16.043 -41.953 -3.999 1.00 13.09 72 LEU C O 1
ATOM 3388 N N . ALA C 1 77 ? 16.474 -43.837 -5.147 1.00 11.60 73 ALA C N 1
ATOM 3389 C CA . ALA C 1 77 ? 15.518 -44.592 -4.354 1.00 11.56 73 ALA C CA 1
ATOM 3390 C C . ALA C 1 77 ? 15.835 -46.058 -4.424 1.00 11.79 73 ALA C C 1
ATOM 3391 O O . ALA C 1 77 ? 16.521 -46.506 -5.367 1.00 12.35 73 ALA C O 1
ATOM 3393 N N . TYR C 1 78 ? 15.265 -46.825 -3.492 1.00 11.65 74 TYR C N 1
ATOM 3394 C CA . TYR C 1 78 ? 15.375 -48.260 -3.563 1.00 12.93 74 TYR C CA 1
ATOM 3395 C C . TYR C 1 78 ? 14.187 -48.738 -4.407 1.00 14.30 74 TYR C C 1
ATOM 3396 O O . TYR C 1 78 ? 13.101 -49.050 -3.898 1.00 14.69 74 TYR C O 1
ATOM 3405 N N . GLU C 1 79 ? 14.402 -48.719 -5.721 1.00 14.96 75 GLU C N 1
ATOM 3406 C CA . GLU C 1 79 ? 13.424 -49.127 -6.744 1.00 15.65 75 GLU C CA 1
ATOM 3407 C C . GLU C 1 79 ? 14.160 -49.945 -7.770 1.00 23.34 75 GLU C C 1
ATOM 3408 O O . GLU C 1 79 ? 15.359 -49.741 -8.002 1.00 22.64 75 GLU C O 1
ATOM 3414 N N . ASP C 1 80 ? 13.410 -50.811 -8.444 1.00 22.42 76 ASP C N 1
ATOM 3415 C CA . ASP C 1 80 ? 13.932 -51.653 -9.505 1.00 23.25 76 ASP C CA 1
ATOM 3416 C C . ASP C 1 80 ? 14.065 -50.788 -10.767 1.00 26.80 76 ASP C C 1
ATOM 3417 O O . ASP C 1 80 ? 13.096 -50.140 -11.187 1.00 25.37 76 ASP C O 1
ATOM 3422 N N . LYS C 1 81 ? 15.275 -50.750 -11.351 1.00 25.58 77 LYS C N 1
ATOM 3423 C CA . LYS C 1 81 ? 15.599 -49.989 -12.564 1.00 26.54 77 LYS C CA 1
ATOM 3424 C C . LYS C 1 81 ? 14.615 -50.286 -13.723 1.00 31.00 77 LYS C C 1
ATOM 3425 O O . LYS C 1 81 ? 14.325 -49.390 -14.508 1.00 30.14 77 LYS C O 1
ATOM 3429 N N . ASN C 1 82 ? 14.106 -51.527 -13.809 1.00 29.51 78 ASN C N 1
ATOM 3430 C CA . ASN C 1 82 ? 13.161 -51.937 -14.857 1.00 29.89 78 ASN C CA 1
ATOM 3431 C C . ASN C 1 82 ? 11.796 -51.253 -14.726 1.00 33.55 78 ASN C C 1
ATOM 3432 O O . ASN C 1 82 ? 11.014 -51.292 -15.679 1.00 32.69 78 ASN C O 1
ATOM 3437 N N . ASP C 1 83 ? 11.489 -50.673 -13.538 1.00 29.74 79 ASP C N 1
ATOM 3438 C CA . ASP C 1 83 ? 10.219 -49.988 -13.289 1.00 29.02 79 ASP C CA 1
ATOM 3439 C C . ASP C 1 83 ? 10.228 -48.526 -13.715 1.00 30.47 79 ASP C C 1
ATOM 3440 O O . ASP C 1 83 ? 9.161 -47.912 -13.758 1.00 31.32 79 ASP C O 1
ATOM 3445 N N . ILE C 1 84 ? 11.411 -47.977 -14.057 1.00 25.51 80 ILE C N 1
ATOM 3446 C CA . ILE C 1 84 ? 11.532 -46.600 -14.527 1.00 25.16 80 ILE C CA 1
ATOM 3447 C C . ILE C 1 84 ? 10.816 -46.490 -15.893 1.00 30.95 80 ILE C C 1
ATOM 3448 O O . ILE C 1 84 ? 11.211 -47.204 -16.817 1.00 30.97 80 ILE C O 1
ATOM 3453 N N . PRO C 1 85 ? 9.777 -45.631 -16.050 1.00 28.95 81 PRO C N 1
ATOM 3454 C CA . PRO C 1 85 ? 9.125 -45.497 -17.371 1.00 29.39 81 PRO C CA 1
ATOM 3455 C C . PRO C 1 85 ? 10.075 -44.962 -18.432 1.00 36.06 81 PRO C C 1
ATOM 3456 O O . PRO C 1 85 ? 11.064 -44.301 -18.112 1.00 34.86 81 PRO C O 1
ATOM 3460 N N . LYS C 1 86 ? 9.784 -45.261 -19.700 1.00 35.65 82 LYS C N 1
ATOM 3461 C CA . LYS C 1 86 ? 10.621 -44.811 -20.809 1.00 36.34 82 LYS C CA 1
ATOM 3462 C C . LYS C 1 86 ? 10.365 -43.347 -21.169 1.00 39.83 82 LYS C C 1
ATOM 3463 O O . LYS C 1 86 ? 11.324 -42.591 -21.327 1.00 39.92 82 LYS C O 1
ATOM 3466 N N . GLU C 1 87 ? 9.078 -42.946 -21.278 1.00 34.67 83 GLU C N 1
ATOM 3467 C CA . GLU C 1 87 ? 8.669 -41.594 -21.667 1.00 34.65 83 GLU C CA 1
ATOM 3468 C C . GLU C 1 87 ? 8.912 -40.546 -20.561 1.00 39.52 83 GLU C C 1
ATOM 3469 O O . GLU C 1 87 ? 8.588 -40.799 -19.403 1.00 38.15 83 GLU C O 1
ATOM 3475 N N . LYS C 1 88 ? 9.444 -39.365 -20.954 1.00 36.38 84 LYS C N 1
ATOM 3476 C CA . LYS C 1 88 ? 9.807 -38.204 -20.128 1.00 36.70 84 LYS C CA 1
ATOM 3477 C C . LYS C 1 88 ? 8.817 -37.755 -19.035 1.00 39.31 84 LYS C C 1
ATOM 3478 O O . LYS C 1 88 ? 9.216 -37.633 -17.870 1.00 39.77 84 LYS C O 1
ATOM 3481 N N . ASP C 1 89 ? 7.560 -37.449 -19.407 1.00 33.96 85 ASP C N 1
ATOM 3482 C CA . ASP C 1 89 ? 6.533 -36.979 -18.465 1.00 32.42 85 ASP C CA 1
ATOM 3483 C C . ASP C 1 89 ? 6.045 -38.087 -17.538 1.00 33.06 85 ASP C C 1
ATOM 3484 O O . ASP C 1 89 ? 5.783 -37.828 -16.338 1.00 31.36 85 ASP C O 1
ATOM 3489 N N . GLU C 1 90 ? 5.942 -39.330 -18.091 1.00 27.38 86 GLU C N 1
ATOM 3490 C CA . GLU C 1 90 ? 5.570 -40.512 -17.324 1.00 25.16 86 GLU C CA 1
ATOM 3491 C C . GLU C 1 90 ? 6.657 -40.760 -16.278 1.00 24.66 86 GLU C C 1
ATOM 3492 O O . GLU C 1 90 ? 6.327 -41.116 -15.151 1.00 22.72 86 GLU C O 1
ATOM 3498 N N . LYS C 1 91 ? 7.940 -40.536 -16.661 1.00 20.75 87 LYS C N 1
ATOM 3499 C CA . LYS C 1 91 ? 9.097 -40.698 -15.771 1.00 20.15 87 LYS C CA 1
ATOM 3500 C C . LYS C 1 91 ? 8.965 -39.829 -14.531 1.00 21.01 87 LYS C C 1
ATOM 3501 O O . LYS C 1 91 ? 9.100 -40.350 -13.408 1.00 17.92 87 LYS C O 1
ATOM 3507 N N . ILE C 1 92 ? 8.709 -38.517 -14.734 1.00 17.33 88 ILE C N 1
ATOM 3508 C CA . ILE C 1 92 ? 8.595 -37.546 -13.649 1.00 17.21 88 ILE C CA 1
ATOM 3509 C C . ILE C 1 92 ? 7.462 -37.937 -12.697 1.00 18.57 88 ILE C C 1
ATOM 3510 O O . ILE C 1 92 ? 7.680 -37.984 -11.493 1.00 17.69 88 ILE C O 1
ATOM 3515 N N . ALA C 1 93 ? 6.261 -38.206 -13.219 1.00 16.55 89 ALA C N 1
ATOM 3516 C CA . ALA C 1 93 ? 5.119 -38.553 -12.378 1.00 17.23 89 ALA C CA 1
ATOM 3517 C C . ALA C 1 93 ? 5.343 -39.833 -11.575 1.00 18.89 89 ALA C C 1
ATOM 3518 O O . ALA C 1 93 ? 4.867 -39.932 -10.439 1.00 17.27 89 ALA C O 1
ATOM 3520 N N . TRP C 1 94 ? 6.064 -40.811 -12.143 1.00 15.17 90 TRP C N 1
ATOM 3521 C CA . TRP C 1 94 ? 6.356 -42.049 -11.436 1.00 16.22 90 TRP C CA 1
ATOM 3522 C C . TRP C 1 94 ? 7.414 -41.790 -10.347 1.00 16.70 90 TRP C C 1
ATOM 3523 O O . TRP C 1 94 ? 7.183 -42.144 -9.183 1.00 16.12 90 TRP C O 1
ATOM 3534 N N . ALA C 1 95 ? 8.546 -41.153 -10.725 1.00 14.45 91 ALA C N 1
ATOM 3535 C CA . ALA C 1 95 ? 9.627 -40.916 -9.765 1.00 13.39 91 ALA C CA 1
ATOM 3536 C C . ALA C 1 95 ? 9.159 -40.079 -8.574 1.00 14.60 91 ALA C C 1
ATOM 3537 O O . ALA C 1 95 ? 9.491 -40.417 -7.423 1.00 15.65 91 ALA C O 1
ATOM 3539 N N . LEU C 1 96 ? 8.399 -39.004 -8.848 1.00 12.63 92 LEU C N 1
ATOM 3540 C CA A LEU C 1 96 ? 7.920 -38.119 -7.783 0.50 12.63 92 LEU C CA 1
ATOM 3541 C CA B LEU C 1 96 ? 7.926 -38.093 -7.801 0.50 13.20 92 LEU C CA 1
ATOM 3542 C C . LEU C 1 96 ? 6.767 -38.636 -6.961 1.00 14.90 92 LEU C C 1
ATOM 3543 O O . LEU C 1 96 ? 6.328 -37.974 -6.009 1.00 14.05 92 LEU C O 1
ATOM 3552 N N . SER C 1 97 ? 6.278 -39.851 -7.288 1.00 13.65 93 SER C N 1
ATOM 3553 C CA . SER C 1 97 ? 5.236 -40.505 -6.515 1.00 13.71 93 SER C CA 1
ATOM 3554 C C . SER C 1 97 ? 5.799 -41.724 -5.758 1.00 16.94 93 SER C C 1
ATOM 3555 O O . SER C 1 97 ? 5.038 -42.417 -5.084 1.00 16.79 93 SER C O 1
ATOM 3558 N N . ARG C 1 98 ? 7.135 -41.970 -5.838 1.00 14.79 94 ARG C N 1
ATOM 3559 C CA . ARG C 1 98 ? 7.748 -43.042 -5.052 1.00 14.29 94 ARG C CA 1
ATOM 3560 C C . ARG C 1 98 ? 7.919 -42.562 -3.625 1.00 16.95 94 ARG C C 1
ATOM 3561 O O . ARG C 1 98 ? 8.274 -41.391 -3.418 1.00 15.54 94 ARG C O 1
ATOM 3569 N N . LYS C 1 99 ? 7.674 -43.436 -2.641 1.00 15.84 95 LYS C N 1
ATOM 3570 C CA . LYS C 1 99 ? 7.896 -43.099 -1.243 1.00 14.62 95 LYS C CA 1
ATOM 3571 C C . LYS C 1 99 ? 9.387 -43.182 -0.960 1.00 14.62 95 LYS C C 1
ATOM 3572 O O . LYS C 1 99 ? 10.105 -43.976 -1.594 1.00 13.89 95 LYS C O 1
ATOM 3578 N N . ALA C 1 100 ? 9.851 -42.425 0.039 1.00 13.22 96 ALA C N 1
ATOM 3579 C CA . ALA C 1 100 ? 11.194 -42.578 0.556 1.00 13.46 96 ALA C CA 1
ATOM 3580 C C . ALA C 1 100 ? 12.289 -42.382 -0.492 1.00 13.03 96 ALA C C 1
ATOM 3581 O O . ALA C 1 100 ? 13.209 -43.207 -0.595 1.00 14.25 96 ALA C O 1
ATOM 3583 N N . THR C 1 101 ? 12.216 -41.277 -1.235 1.00 11.96 97 THR C N 1
ATOM 3584 C CA . THR C 1 101 ? 13.306 -40.974 -2.165 1.00 10.95 97 THR C CA 1
ATOM 3585 C C . THR C 1 101 ? 14.291 -39.999 -1.504 1.00 11.88 97 THR C C 1
ATOM 3586 O O . THR C 1 101 ? 13.951 -39.272 -0.543 1.00 11.61 97 THR C O 1
ATOM 3590 N N . LEU C 1 102 ? 15.486 -39.968 -2.064 1.00 10.98 98 LEU C N 1
ATOM 3591 C CA A LEU C 1 102 ? 16.509 -39.049 -1.613 0.50 10.94 98 LEU C CA 1
ATOM 3592 C CA B LEU C 1 102 ? 16.554 -39.056 -1.648 0.50 12.37 98 LEU C CA 1
ATOM 3593 C C . LEU C 1 102 ? 16.751 -38.106 -2.777 1.00 13.81 98 LEU C C 1
ATOM 3594 O O . LEU C 1 102 ? 17.074 -38.561 -3.895 1.00 14.13 98 LEU C O 1
ATOM 3603 N N . GLU C 1 103 ? 16.542 -36.818 -2.542 1.00 13.12 99 GLU C N 1
ATOM 3604 C CA . GLU C 1 103 ? 16.743 -35.810 -3.561 1.00 12.42 99 GLU C CA 1
ATOM 3605 C C . GLU C 1 103 ? 18.114 -35.171 -3.301 1.00 13.09 99 GLU C C 1
ATOM 3606 O O . GLU C 1 103 ? 18.314 -34.590 -2.224 1.00 14.17 99 GLU C O 1
ATOM 3612 N N . LEU C 1 104 ? 19.026 -35.258 -4.273 1.00 11.58 100 LEU C N 1
ATOM 3613 C CA . LEU C 1 104 ? 20.356 -34.666 -4.161 1.00 12.48 100 LEU C CA 1
ATOM 3614 C C . LEU C 1 104 ? 20.413 -33.453 -5.046 1.00 15.49 100 LEU C C 1
ATOM 3615 O O . LEU C 1 104 ? 20.161 -33.546 -6.250 1.00 14.98 100 LEU C O 1
ATOM 3620 N N . THR C 1 105 ? 20.673 -32.292 -4.442 1.00 13.55 101 THR C N 1
ATOM 3621 C CA . THR C 1 105 ? 20.673 -31.035 -5.190 1.00 13.35 101 THR C CA 1
ATOM 3622 C C . THR C 1 105 ? 22.064 -30.606 -5.505 1.00 14.60 101 THR C C 1
ATOM 3623 O O . THR C 1 105 ? 22.858 -30.423 -4.598 1.00 12.95 101 THR C O 1
ATOM 3627 N N . HIS C 1 106 ? 22.342 -30.424 -6.803 1.00 12.61 102 HIS C N 1
ATOM 3628 C CA . HIS C 1 106 ? 23.641 -29.952 -7.251 1.00 13.11 102 HIS C CA 1
ATOM 3629 C C . HIS C 1 106 ? 23.509 -28.511 -7.746 1.00 14.23 102 HIS C C 1
ATOM 3630 O O . HIS C 1 106 ? 22.913 -28.278 -8.789 1.00 15.22 102 HIS C O 1
ATOM 3637 N N . ASN C 1 107 ? 24.027 -27.559 -6.968 1.00 14.43 103 ASN C N 1
ATOM 3638 C CA . ASN C 1 107 ? 24.101 -26.153 -7.368 1.00 15.32 103 ASN C CA 1
ATOM 3639 C C . ASN C 1 107 ? 25.356 -26.059 -8.230 1.00 18.97 103 ASN C C 1
ATOM 3640 O O . ASN C 1 107 ? 26.476 -26.308 -7.756 1.00 18.52 103 ASN C O 1
ATOM 3645 N N . TRP C 1 108 ? 25.153 -25.751 -9.517 1.00 18.12 104 TRP C N 1
ATOM 3646 C CA . TRP C 1 108 ? 26.257 -25.743 -10.468 1.00 18.90 104 TRP C CA 1
ATOM 3647 C C . TRP C 1 108 ? 27.411 -24.892 -10.017 1.00 20.66 104 TRP C C 1
ATOM 3648 O O . TRP C 1 108 ? 27.195 -23.768 -9.552 1.00 21.77 104 TRP C O 1
ATOM 3659 N N . GLY C 1 109 ? 28.600 -25.471 -10.117 1.00 18.65 105 GLY C N 1
ATOM 3660 C CA . GLY C 1 109 ? 29.856 -24.800 -9.802 1.00 19.83 105 GLY C CA 1
ATOM 3661 C C . GLY C 1 109 ? 30.440 -25.117 -8.444 1.00 22.81 105 GLY C C 1
ATOM 3662 O O . GLY C 1 109 ? 31.592 -24.764 -8.190 1.00 23.49 105 GLY C O 1
ATOM 3663 N N . THR C 1 110 ? 29.675 -25.779 -7.531 1.00 18.49 106 THR C N 1
ATOM 3664 C CA . THR C 1 110 ? 30.244 -26.057 -6.204 1.00 17.56 106 THR C CA 1
ATOM 3665 C C . THR C 1 110 ? 31.447 -27.000 -6.260 1.00 20.21 106 THR C C 1
ATOM 3666 O O . THR C 1 110 ? 32.341 -26.878 -5.424 1.00 20.14 106 THR C O 1
ATOM 3670 N N . GLU C 1 111 ? 31.474 -27.923 -7.233 1.00 18.22 107 GLU C N 1
ATOM 3671 C CA . GLU C 1 111 ? 32.563 -28.890 -7.409 1.00 19.01 107 GLU C CA 1
ATOM 3672 C C . GLU C 1 111 ? 33.892 -28.206 -7.801 1.00 26.05 107 GLU C C 1
ATOM 3673 O O . GLU C 1 111 ? 34.955 -28.785 -7.588 1.00 26.98 107 GLU C O 1
ATOM 3679 N N . ASP C 1 112 ? 33.808 -26.975 -8.331 1.00 24.45 108 ASP C N 1
ATOM 3680 C CA . ASP C 1 112 ? 34.960 -26.169 -8.779 1.00 25.97 108 ASP C CA 1
ATOM 3681 C C . ASP C 1 112 ? 35.414 -25.132 -7.744 1.00 30.73 108 ASP C C 1
ATOM 3682 O O . ASP C 1 112 ? 36.341 -24.360 -8.015 1.00 31.74 108 ASP C O 1
ATOM 3687 N N . ASP C 1 113 ? 34.775 -25.097 -6.574 1.00 24.25 109 ASP C N 1
ATOM 3688 C CA . ASP C 1 113 ? 35.138 -24.152 -5.523 1.00 23.77 109 ASP C CA 1
ATOM 3689 C C . ASP C 1 113 ? 35.743 -24.884 -4.336 1.00 27.01 109 ASP C C 1
ATOM 3690 O O . ASP C 1 113 ? 35.018 -25.454 -3.520 1.00 24.59 109 ASP C O 1
ATOM 3695 N N . GLU C 1 114 ? 37.078 -24.814 -4.205 1.00 24.67 110 GLU C N 1
ATOM 3696 C CA . GLU C 1 114 ? 37.828 -25.470 -3.128 1.00 25.24 110 GLU C CA 1
ATOM 3697 C C . GLU C 1 114 ? 37.448 -25.018 -1.704 1.00 28.20 110 GLU C C 1
ATOM 3698 O O . GLU C 1 114 ? 37.681 -25.767 -0.747 1.00 29.41 110 GLU C O 1
ATOM 3704 N N . THR C 1 115 ? 36.881 -23.805 -1.555 1.00 23.72 111 THR C N 1
ATOM 3705 C CA . THR C 1 115 ? 36.514 -23.268 -0.233 1.00 24.21 111 THR C CA 1
ATOM 3706 C C . THR C 1 115 ? 35.096 -23.682 0.173 1.00 25.20 111 THR C C 1
ATOM 3707 O O . THR C 1 115 ? 34.683 -23.411 1.303 1.00 24.86 111 THR C O 1
ATOM 3711 N N . GLN C 1 116 ? 34.342 -24.268 -0.773 1.00 21.07 112 GLN C N 1
ATOM 3712 C CA . GLN C 1 116 ? 32.950 -24.640 -0.531 1.00 19.55 112 GLN C CA 1
ATOM 3713 C C . GLN C 1 116 ? 32.814 -26.049 0.029 1.00 19.29 112 GLN C C 1
ATOM 3714 O O . GLN C 1 116 ? 33.453 -26.973 -0.449 1.00 17.79 112 GLN C O 1
ATOM 3720 N N . SER C 1 117 ? 31.880 -26.203 0.971 1.00 17.94 113 SER C N 1
ATOM 3721 C CA . SER C 1 117 ? 31.454 -27.497 1.509 1.00 17.06 113 SER C CA 1
ATOM 3722 C C . SER C 1 117 ? 30.110 -27.301 2.158 1.00 19.43 113 SER C C 1
ATOM 3723 O O . SER C 1 117 ? 29.755 -26.185 2.553 1.00 20.54 113 SER C O 1
ATOM 3726 N N . TYR C 1 118 ? 29.344 -28.397 2.254 1.00 12.96 114 TYR C N 1
ATOM 3727 C CA . TYR C 1 118 ? 28.054 -28.381 2.933 1.00 12.95 114 TYR C CA 1
ATOM 3728 C C . TYR C 1 118 ? 28.213 -28.861 4.344 1.00 16.21 114 TYR C C 1
ATOM 3729 O O . TYR C 1 118 ? 29.225 -29.468 4.701 1.00 16.40 114 TYR C O 1
ATOM 3738 N N . HIS C 1 119 ? 27.259 -28.488 5.188 1.00 14.44 115 HIS C N 1
ATOM 3739 C CA . HIS C 1 119 ? 27.294 -28.808 6.606 1.00 13.90 115 HIS C CA 1
ATOM 3740 C C . HIS C 1 119 ? 26.343 -29.973 6.901 1.00 14.53 115 HIS C C 1
ATOM 3741 O O . HIS C 1 119 ? 25.195 -29.941 6.438 1.00 16.04 115 HIS C O 1
ATOM 3748 N N . ASN C 1 120 ? 26.814 -30.972 7.657 1.00 12.51 116 ASN C N 1
ATOM 3749 C CA . ASN C 1 120 ? 26.033 -32.201 7.915 1.00 13.31 116 ASN C CA 1
ATOM 3750 C C . ASN C 1 120 ? 24.998 -32.125 9.037 1.00 14.86 116 ASN C C 1
ATOM 3751 O O . ASN C 1 120 ? 24.277 -33.099 9.255 1.00 14.69 116 ASN C O 1
ATOM 3756 N N . GLY C 1 121 ? 24.953 -31.009 9.775 1.00 13.31 117 GLY C N 1
ATOM 3757 C CA . GLY C 1 121 ? 23.983 -30.809 10.854 1.00 13.62 117 GLY C CA 1
ATOM 3758 C C . GLY C 1 121 ? 24.320 -31.417 12.197 1.00 14.06 117 GLY C C 1
ATOM 3759 O O . GLY C 1 121 ? 23.505 -31.308 13.124 1.00 13.97 117 GLY C O 1
ATOM 3760 N N . ASN C 1 122 ? 25.475 -32.102 12.312 1.00 14.11 118 ASN C N 1
ATOM 3761 C CA . ASN C 1 122 ? 25.862 -32.800 13.523 1.00 15.12 118 ASN C CA 1
ATOM 3762 C C . ASN C 1 122 ? 26.860 -32.075 14.397 1.00 20.42 118 ASN C C 1
ATOM 3763 O O . ASN C 1 122 ? 27.286 -32.606 15.418 1.00 22.06 118 ASN C O 1
ATOM 3768 N N . SER C 1 123 ? 27.205 -30.866 13.984 1.00 17.77 119 SER C N 1
ATOM 3769 C CA . SER C 1 123 ? 28.017 -29.942 14.776 1.00 17.48 119 SER C CA 1
ATOM 3770 C C . SER C 1 123 ? 27.300 -28.601 14.698 1.00 19.71 119 SER C C 1
ATOM 3771 O O . SER C 1 123 ? 26.460 -28.382 13.823 1.00 17.37 119 SER C O 1
ATOM 3774 N N . ASP C 1 124 ? 27.619 -27.682 15.615 1.00 18.99 120 ASP C N 1
ATOM 3775 C CA . ASP C 1 124 ? 26.970 -26.380 15.599 1.00 19.02 120 ASP C CA 1
ATOM 3776 C C . ASP C 1 124 ? 27.097 -25.656 14.255 1.00 21.80 120 ASP C C 1
ATOM 3777 O O . ASP C 1 124 ? 28.204 -25.570 13.706 1.00 21.79 120 ASP C O 1
ATOM 3782 N N . PRO C 1 125 ? 25.983 -25.196 13.653 1.00 17.28 121 PRO C N 1
ATOM 3783 C CA . PRO C 1 125 ? 24.588 -25.250 14.136 1.00 17.54 121 PRO C CA 1
ATOM 3784 C C . PRO C 1 125 ? 23.903 -26.562 13.742 1.00 19.49 121 PRO C C 1
ATOM 3785 O O . PRO C 1 125 ? 23.990 -26.981 12.591 1.00 20.16 121 PRO C O 1
ATOM 3789 N N . ARG C 1 126 ? 23.269 -27.216 14.702 1.00 15.40 122 ARG C N 1
ATOM 3790 C CA . ARG C 1 126 ? 22.633 -28.519 14.452 1.00 14.02 122 ARG C CA 1
ATOM 3791 C C . ARG C 1 126 ? 21.194 -28.356 13.977 1.00 15.27 122 ARG C C 1
ATOM 3792 O O . ARG C 1 126 ? 20.554 -27.343 14.245 1.00 14.55 122 ARG C O 1
ATOM 3800 N N . GLY C 1 127 ? 20.675 -29.377 13.295 1.00 13.35 123 GLY C N 1
ATOM 3801 C CA . GLY C 1 127 ? 19.287 -29.400 12.830 1.00 12.61 123 GLY C CA 1
ATOM 3802 C C . GLY C 1 127 ? 18.971 -30.807 12.373 1.00 13.19 123 GLY C C 1
ATOM 3803 O O . GLY C 1 127 ? 18.801 -31.719 13.186 1.00 13.49 123 GLY C O 1
ATOM 3804 N N . PHE C 1 128 ? 19.005 -31.008 11.053 1.00 13.99 124 PHE C N 1
ATOM 3805 C CA . PHE C 1 128 ? 18.935 -32.352 10.465 1.00 11.97 124 PHE C CA 1
ATOM 3806 C C . PHE C 1 128 ? 20.114 -33.136 11.040 1.00 12.88 124 PHE C C 1
ATOM 3807 O O . PHE C 1 128 ? 21.179 -32.558 11.286 1.00 12.50 124 PHE C O 1
ATOM 3815 N N . GLY C 1 129 ? 19.928 -34.429 11.251 1.00 11.80 125 GLY C N 1
ATOM 3816 C CA . GLY C 1 129 ? 20.978 -35.286 11.768 1.00 12.17 125 GLY C CA 1
ATOM 3817 C C . GLY C 1 129 ? 21.434 -36.387 10.828 1.00 14.54 125 GLY C C 1
ATOM 3818 O O . GLY C 1 129 ? 22.637 -36.561 10.627 1.00 12.76 125 GLY C O 1
ATOM 3819 N N . HIS C 1 130 ? 20.484 -37.149 10.243 1.00 11.74 126 HIS C N 1
ATOM 3820 C CA . HIS C 1 130 ? 20.900 -38.256 9.398 1.00 10.75 126 HIS C CA 1
ATOM 3821 C C . HIS C 1 130 ? 19.732 -38.806 8.643 1.00 12.93 126 HIS C C 1
ATOM 3822 O O . HIS C 1 130 ? 18.570 -38.529 8.979 1.00 11.92 126 HIS C O 1
ATOM 3829 N N . ILE C 1 131 ? 20.056 -39.644 7.642 1.00 10.85 127 ILE C N 1
ATOM 3830 C CA . ILE C 1 131 ? 19.054 -40.536 7.074 1.00 10.52 127 ILE C CA 1
ATOM 3831 C C . ILE C 1 131 ? 19.428 -41.913 7.615 1.00 11.34 127 ILE C C 1
ATOM 3832 O O . ILE C 1 131 ? 20.546 -42.087 8.118 1.00 12.77 127 ILE C O 1
ATOM 3837 N N . GLY C 1 132 ? 18.518 -42.880 7.570 1.00 10.01 128 GLY C N 1
ATOM 3838 C CA . GLY C 1 132 ? 18.848 -44.199 8.079 1.00 9.97 128 GLY C CA 1
ATOM 3839 C C . GLY C 1 132 ? 18.313 -45.261 7.135 1.00 10.61 128 GLY C C 1
ATOM 3840 O O . GLY C 1 132 ? 17.207 -45.121 6.579 1.00 11.54 128 GLY C O 1
ATOM 3841 N N . ILE C 1 133 ? 19.129 -46.296 6.943 1.00 10.46 129 ILE C N 1
ATOM 3842 C CA . ILE C 1 133 ? 18.805 -47.421 6.071 1.00 11.21 129 ILE C CA 1
ATOM 3843 C C . ILE C 1 133 ? 18.643 -48.687 6.901 1.00 11.60 129 ILE C C 1
ATOM 3844 O O . ILE C 1 133 ? 19.513 -48.998 7.734 1.00 12.50 129 ILE C O 1
ATOM 3849 N N . ALA C 1 134 ? 17.479 -49.346 6.743 1.00 10.68 130 ALA C N 1
ATOM 3850 C CA . ALA C 1 134 ? 17.217 -50.602 7.457 1.00 11.47 130 ALA C CA 1
ATOM 3851 C C . ALA C 1 134 ? 17.772 -51.739 6.598 1.00 13.34 130 ALA C C 1
ATOM 3852 O O . ALA C 1 134 ? 17.545 -51.791 5.375 1.00 13.60 130 ALA C O 1
ATOM 3854 N N . VAL C 1 135 ? 18.563 -52.587 7.236 1.00 12.37 131 VAL C N 1
ATOM 3855 C CA . VAL C 1 135 ? 19.253 -53.697 6.587 1.00 12.29 131 VAL C CA 1
ATOM 3856 C C . VAL C 1 135 ? 18.949 -55.002 7.325 1.00 15.67 131 VAL C C 1
ATOM 3857 O O . VAL C 1 135 ? 18.672 -54.977 8.543 1.00 14.65 131 VAL C O 1
ATOM 3861 N N . PRO C 1 136 ? 19.109 -56.172 6.658 1.00 14.93 132 PRO C N 1
ATOM 3862 C CA . PRO C 1 136 ? 18.853 -57.429 7.385 1.00 13.83 132 PRO C CA 1
ATOM 3863 C C . PRO C 1 136 ? 19.978 -57.834 8.324 1.00 15.05 132 PRO C C 1
ATOM 3864 O O . PRO C 1 136 ? 19.735 -58.635 9.233 1.00 17.10 132 PRO C O 1
ATOM 3868 N N . ASP C 1 137 ? 21.193 -57.310 8.119 1.00 13.95 133 ASP C N 1
ATOM 3869 C CA . ASP C 1 137 ? 22.340 -57.675 8.940 1.00 14.07 133 ASP C CA 1
ATOM 3870 C C . ASP C 1 137 ? 23.329 -56.501 8.948 1.00 14.02 133 ASP C C 1
ATOM 3871 O O . ASP C 1 137 ? 24.047 -56.258 7.957 1.00 13.27 133 ASP C O 1
ATOM 3876 N N . VAL C 1 138 ? 23.389 -55.774 10.094 1.00 12.90 134 VAL C N 1
ATOM 3877 C CA . VAL C 1 138 ? 24.287 -54.620 10.197 1.00 12.22 134 VAL C CA 1
ATOM 3878 C C . VAL C 1 138 ? 25.749 -55.020 10.068 1.00 13.92 134 VAL C C 1
ATOM 3879 O O . VAL C 1 138 ? 26.534 -54.300 9.451 1.00 12.86 134 VAL C O 1
ATOM 3883 N N . TYR C 1 139 ? 26.128 -56.188 10.638 1.00 13.23 135 TYR C N 1
ATOM 3884 C CA . TYR C 1 139 ? 27.524 -56.630 10.619 1.00 13.74 135 TYR C CA 1
ATOM 3885 C C . TYR C 1 139 ? 28.009 -56.977 9.224 1.00 16.56 135 TYR C C 1
ATOM 3886 O O . TYR C 1 139 ? 29.070 -56.495 8.843 1.00 16.31 135 TYR C O 1
ATOM 3895 N N . SER C 1 140 ? 27.206 -57.712 8.430 1.00 14.69 136 SER C N 1
ATOM 3896 C CA . SER C 1 140 ? 27.660 -58.028 7.069 1.00 14.60 136 SER C CA 1
ATOM 3897 C C . SER C 1 140 ? 27.620 -56.794 6.185 1.00 16.14 136 SER C C 1
ATOM 3898 O O . SER C 1 140 ? 28.514 -56.614 5.366 1.00 15.24 136 SER C O 1
ATOM 3901 N N . ALA C 1 141 ? 26.619 -55.908 6.389 1.00 13.79 137 ALA C N 1
ATOM 3902 C CA . ALA C 1 141 ? 26.588 -54.705 5.556 1.00 12.60 137 ALA C CA 1
ATOM 3903 C C . ALA C 1 141 ? 27.842 -53.866 5.810 1.00 14.11 137 ALA C C 1
ATOM 3904 O O . ALA C 1 141 ? 28.470 -53.375 4.870 1.00 14.11 137 ALA C O 1
ATOM 3906 N N . CYS C 1 142 ? 28.229 -53.738 7.095 1.00 13.62 138 CYS C N 1
ATOM 3907 C CA . CYS C 1 142 ? 29.367 -52.928 7.479 1.00 13.63 138 CYS C CA 1
ATOM 3908 C C . CYS C 1 142 ? 30.694 -53.569 7.122 1.00 16.76 138 CYS C C 1
ATOM 3909 O O . CYS C 1 142 ? 31.637 -52.837 6.834 1.00 15.72 138 CYS C O 1
ATOM 3912 N N . LYS C 1 143 ? 30.761 -54.916 7.096 1.00 16.29 139 LYS C N 1
ATOM 3913 C CA . LYS C 1 143 ? 31.990 -55.606 6.653 1.00 16.29 139 LYS C CA 1
ATOM 3914 C C . LYS C 1 143 ? 32.230 -55.189 5.173 1.00 17.77 139 LYS C C 1
ATOM 3915 O O . LYS C 1 143 ? 33.362 -54.847 4.806 1.00 17.51 139 LYS C O 1
ATOM 3921 N N . ARG C 1 144 ? 31.143 -55.189 4.341 1.00 14.47 140 ARG C N 1
ATOM 3922 C CA . ARG C 1 144 ? 31.280 -54.788 2.945 1.00 14.28 140 ARG C CA 1
ATOM 3923 C C . ARG C 1 144 ? 31.642 -53.292 2.848 1.00 15.98 140 ARG C C 1
ATOM 3924 O O . ARG C 1 144 ? 32.546 -52.928 2.093 1.00 15.16 140 ARG C O 1
ATOM 3932 N N . PHE C 1 145 ? 30.984 -52.414 3.654 1.00 14.26 141 PHE C N 1
ATOM 3933 C CA . PHE C 1 145 ? 31.344 -50.991 3.606 1.00 12.73 141 PHE C CA 1
ATOM 3934 C C . PHE C 1 145 ? 32.835 -50.802 3.930 1.00 15.19 141 PHE C C 1
ATOM 3935 O O . PHE C 1 145 ? 33.489 -49.999 3.270 1.00 14.73 141 PHE C O 1
ATOM 3943 N N . GLU C 1 146 ? 33.373 -51.574 4.905 1.00 14.87 142 GLU C N 1
ATOM 3944 C CA . GLU C 1 146 ? 34.798 -51.519 5.267 1.00 17.05 142 GLU C CA 1
ATOM 3945 C C . GLU C 1 146 ? 35.675 -51.945 4.062 1.00 19.63 142 GLU C C 1
ATOM 3946 O O . GLU C 1 146 ? 36.644 -51.251 3.726 1.00 20.14 142 GLU C O 1
ATOM 3952 N N . GLU C 1 147 ? 35.273 -53.012 3.358 1.00 17.54 143 GLU C N 1
ATOM 3953 C CA . GLU C 1 147 ? 36.019 -53.458 2.153 1.00 18.57 143 GLU C CA 1
ATOM 3954 C C . GLU C 1 147 ? 36.049 -52.369 1.080 1.00 21.29 143 GLU C C 1
ATOM 3955 O O . GLU C 1 147 ? 37.043 -52.222 0.368 1.00 20.46 143 GLU C O 1
ATOM 3961 N N . LEU C 1 148 ? 34.952 -51.598 0.968 1.00 16.69 144 LEU C N 1
ATOM 3962 C CA . LEU C 1 148 ? 34.833 -50.519 -0.001 1.00 15.42 144 LEU C CA 1
ATOM 3963 C C . LEU C 1 148 ? 35.479 -49.202 0.444 1.00 16.51 144 LEU C C 1
ATOM 3964 O O . LEU C 1 148 ? 35.436 -48.254 -0.317 1.00 17.22 144 LEU C O 1
ATOM 3969 N N . GLY C 1 149 ? 36.077 -49.164 1.647 1.00 15.44 145 GLY C N 1
ATOM 3970 C CA . GLY C 1 149 ? 36.738 -47.965 2.148 1.00 14.91 145 GLY C CA 1
ATOM 3971 C C . GLY C 1 149 ? 35.805 -46.841 2.590 1.00 18.04 145 GLY C C 1
ATOM 3972 O O . GLY C 1 149 ? 36.220 -45.676 2.648 1.00 18.72 145 GLY C O 1
ATOM 3973 N N . VAL C 1 150 ? 34.538 -47.182 2.938 1.00 14.10 146 VAL C N 1
ATOM 3974 C CA . VAL C 1 150 ? 33.552 -46.214 3.437 1.00 13.38 146 VAL C CA 1
ATOM 3975 C C . VAL C 1 150 ? 34.020 -45.610 4.782 1.00 14.89 146 VAL C C 1
ATOM 3976 O O . VAL C 1 150 ? 34.610 -46.322 5.596 1.00 15.40 146 VAL C O 1
ATOM 3980 N N . LYS C 1 151 ? 33.791 -44.303 4.973 1.00 12.63 147 LYS C N 1
ATOM 3981 C CA . LYS C 1 151 ? 34.134 -43.619 6.225 1.00 13.20 147 LYS C CA 1
ATOM 3982 C C . LYS C 1 151 ? 33.040 -43.886 7.274 1.00 14.10 147 LYS C C 1
ATOM 3983 O O . LYS C 1 151 ? 31.846 -43.756 6.982 1.00 12.92 147 LYS C O 1
ATOM 3989 N N . PHE C 1 152 ? 33.461 -44.296 8.469 1.00 11.68 148 PHE C N 1
ATOM 3990 C CA . PHE C 1 152 ? 32.568 -44.553 9.588 1.00 11.08 148 PHE C CA 1
ATOM 3991 C C . PHE C 1 152 ? 32.602 -43.495 10.651 1.00 14.40 148 PHE C C 1
ATOM 3992 O O . PHE C 1 152 ? 33.696 -43.158 11.144 1.00 13.49 148 PHE C O 1
ATOM 4000 N N . VAL C 1 153 ? 31.417 -43.052 11.083 1.00 12.72 149 VAL C N 1
ATOM 4001 C CA . VAL C 1 153 ? 31.254 -42.197 12.261 1.00 12.52 149 VAL C CA 1
ATOM 4002 C C . VAL C 1 153 ? 31.204 -43.131 13.474 1.00 14.05 149 VAL C C 1
ATOM 4003 O O . VAL C 1 153 ? 31.769 -42.815 14.533 1.00 14.64 149 VAL C O 1
ATOM 4007 N N . LYS C 1 154 ? 30.562 -44.305 13.317 1.00 11.70 150 LYS C N 1
ATOM 4008 C CA . LYS C 1 154 ? 30.433 -45.272 14.380 1.00 11.95 150 LYS C CA 1
ATOM 4009 C C . LYS C 1 154 ? 30.379 -46.658 13.774 1.00 13.13 150 LYS C C 1
ATOM 4010 O O . LYS C 1 154 ? 29.441 -46.961 13.022 1.00 12.14 150 LYS C O 1
ATOM 4016 N N . LYS C 1 155 ? 31.342 -47.516 14.116 1.00 13.15 151 LYS C N 1
ATOM 4017 C CA . LYS C 1 155 ? 31.274 -48.919 13.690 1.00 12.17 151 LYS C CA 1
ATOM 4018 C C . LYS C 1 155 ? 30.231 -49.667 14.545 1.00 13.13 151 LYS C C 1
ATOM 4019 O O . LYS C 1 155 ? 29.868 -49.189 15.638 1.00 13.48 151 LYS C O 1
ATOM 4025 N N . PRO C 1 156 ? 29.697 -50.811 14.065 1.00 12.88 152 PRO C N 1
ATOM 4026 C CA . PRO C 1 156 ? 28.601 -51.465 14.799 1.00 12.96 152 PRO C CA 1
ATOM 4027 C C . PRO C 1 156 ? 28.794 -51.655 16.280 1.00 14.81 152 PRO C C 1
ATOM 4028 O O . PRO C 1 156 ? 27.837 -51.429 17.023 1.00 16.52 152 PRO C O 1
ATOM 4032 N N . ASP C 1 157 ? 29.988 -52.106 16.704 1.00 14.46 153 ASP C N 1
ATOM 4033 C CA . ASP C 1 157 ? 30.200 -52.359 18.124 1.00 16.11 153 ASP C CA 1
ATOM 4034 C C . ASP C 1 157 ? 30.954 -51.259 18.852 1.00 18.40 153 ASP C C 1
ATOM 4035 O O . ASP C 1 157 ? 31.439 -51.488 19.967 1.00 18.23 153 ASP C O 1
ATOM 4040 N N . ASP C 1 158 ? 31.074 -50.078 18.243 1.00 14.67 154 ASP C N 1
ATOM 4041 C CA . ASP C 1 158 ? 31.730 -48.972 18.937 1.00 14.20 154 ASP C CA 1
ATOM 4042 C C . ASP C 1 158 ? 30.742 -48.319 19.885 1.00 15.60 154 ASP C C 1
ATOM 4043 O O . ASP C 1 158 ? 29.588 -48.064 19.512 1.00 16.82 154 ASP C O 1
ATOM 4048 N N . GLY C 1 159 ? 31.206 -47.958 21.072 1.00 12.83 155 GLY C N 1
ATOM 4049 C CA . GLY C 1 159 ? 30.345 -47.234 21.993 1.00 13.82 155 GLY C CA 1
ATOM 4050 C C . GLY C 1 159 ? 29.254 -48.066 22.641 1.00 16.35 155 GLY C C 1
ATOM 4051 O O . GLY C 1 159 ? 29.288 -49.299 22.641 1.00 16.73 155 GLY C O 1
ATOM 4052 N N . LYS C 1 160 ? 28.241 -47.391 23.154 1.00 15.29 156 LYS C N 1
ATOM 4053 C CA . LYS C 1 160 ? 27.209 -48.042 23.938 1.00 15.60 156 LYS C CA 1
ATOM 4054 C C . LYS C 1 160 ? 26.308 -48.994 23.191 1.00 17.13 156 LYS C C 1
ATOM 4055 O O . LYS C 1 160 ? 26.073 -50.116 23.653 1.00 16.61 156 LYS C O 1
ATOM 4061 N N . MET C 1 161 ? 25.743 -48.520 22.085 1.00 16.27 157 MET C N 1
ATOM 4062 C CA . MET C 1 161 ? 24.748 -49.288 21.345 1.00 14.86 157 MET C CA 1
ATOM 4063 C C . MET C 1 161 ? 25.374 -50.217 20.328 1.00 17.48 157 MET C C 1
ATOM 4064 O O . MET C 1 161 ? 25.807 -49.787 19.259 1.00 15.77 157 MET C O 1
ATOM 4069 N N . LYS C 1 162 ? 25.396 -51.511 20.648 1.00 15.62 158 LYS C N 1
ATOM 4070 C CA . LYS C 1 162 ? 26.003 -52.520 19.787 1.00 15.84 158 LYS C CA 1
ATOM 4071 C C . LYS C 1 162 ? 25.048 -52.876 18.675 1.00 19.35 158 LYS C C 1
ATOM 4072 O O . LYS C 1 162 ? 23.839 -52.907 18.885 1.00 20.08 158 LYS C O 1
ATOM 4078 N N . GLY C 1 163 ? 25.597 -53.161 17.503 1.00 16.03 159 GLY C N 1
ATOM 4079 C CA . GLY C 1 163 ? 24.802 -53.565 16.351 1.00 15.51 159 GLY C CA 1
ATOM 4080 C C . GLY C 1 163 ? 24.136 -52.442 15.583 1.00 15.61 159 GLY C C 1
ATOM 4081 O O . GLY C 1 163 ? 23.178 -52.692 14.852 1.00 14.92 159 GLY C O 1
ATOM 4082 N N . LEU C 1 164 ? 24.629 -51.205 15.752 1.00 13.79 160 LEU C N 1
ATOM 4083 C CA . LEU C 1 164 ? 24.088 -50.001 15.112 1.00 13.83 160 LEU C CA 1
ATOM 4084 C C . LEU C 1 164 ? 25.252 -49.178 14.606 1.00 14.27 160 LEU C C 1
ATOM 4085 O O . LEU C 1 164 ? 26.189 -48.955 15.354 1.00 13.74 160 LEU C O 1
ATOM 4090 N N . ALA C 1 165 ? 25.224 -48.733 13.338 1.00 12.28 161 ALA C N 1
ATOM 4091 C CA . ALA C 1 165 ? 26.372 -48.008 12.796 1.00 12.10 161 ALA C CA 1
ATOM 4092 C C . ALA C 1 165 ? 25.962 -46.685 12.173 1.00 12.35 161 ALA C C 1
ATOM 4093 O O . ALA C 1 165 ? 24.816 -46.507 11.798 1.00 12.25 161 ALA C O 1
ATOM 4095 N N . PHE C 1 166 ? 26.950 -45.782 11.992 1.00 10.57 162 PHE C N 1
ATOM 4096 C CA . PHE C 1 166 ? 26.794 -44.576 11.209 1.00 10.34 162 PHE C CA 1
ATOM 4097 C C . PHE C 1 166 ? 27.958 -44.513 10.244 1.00 11.58 162 PHE C C 1
ATOM 4098 O O . PHE C 1 166 ? 29.123 -44.596 10.666 1.00 11.86 162 PHE C O 1
ATOM 4106 N N . ILE C 1 167 ? 27.656 -44.378 8.956 1.00 11.06 163 ILE C N 1
ATOM 4107 C CA . ILE C 1 167 ? 28.652 -44.140 7.918 1.00 11.05 163 ILE C CA 1
ATOM 4108 C C . ILE C 1 167 ? 28.423 -42.748 7.380 1.00 11.97 163 ILE C C 1
ATOM 4109 O O . ILE C 1 167 ? 27.473 -42.059 7.797 1.00 12.54 163 ILE C O 1
ATOM 4114 N N . GLN C 1 168 ? 29.296 -42.315 6.486 1.00 11.75 164 GLN C N 1
ATOM 4115 C CA . GLN C 1 168 ? 29.141 -41.003 5.876 1.00 12.40 164 GLN C CA 1
ATOM 4116 C C . GLN C 1 168 ? 29.187 -41.098 4.382 1.00 13.05 164 GLN C C 1
ATOM 4117 O O . GLN C 1 168 ? 29.932 -41.922 3.810 1.00 13.97 164 GLN C O 1
ATOM 4123 N N . ASP C 1 169 ? 28.414 -40.229 3.739 1.00 11.21 165 ASP C N 1
ATOM 4124 C CA . ASP C 1 169 ? 28.466 -40.113 2.298 1.00 10.77 165 ASP C CA 1
ATOM 4125 C C . ASP C 1 169 ? 29.638 -39.154 1.919 1.00 12.81 165 ASP C C 1
ATOM 4126 O O . ASP C 1 169 ? 30.330 -38.638 2.807 1.00 13.27 165 ASP C O 1
ATOM 4131 N N . PRO C 1 170 ? 29.834 -38.863 0.614 1.00 12.35 166 PRO C N 1
ATOM 4132 C CA . PRO C 1 170 ? 30.976 -38.013 0.204 1.00 12.42 166 PRO C CA 1
ATOM 4133 C C . PRO C 1 170 ? 30.938 -36.583 0.717 1.00 16.18 166 PRO C C 1
ATOM 4134 O O . PRO C 1 170 ? 32.029 -35.978 0.842 1.00 16.22 166 PRO C O 1
ATOM 4138 N N . ASP C 1 171 ? 29.733 -36.035 1.021 1.00 13.26 167 ASP C N 1
ATOM 4139 C CA . ASP C 1 171 ? 29.634 -34.693 1.606 1.00 13.15 167 ASP C CA 1
ATOM 4140 C C . ASP C 1 171 ? 29.749 -34.743 3.136 1.00 16.06 167 ASP C C 1
ATOM 4141 O O . ASP C 1 171 ? 29.707 -33.690 3.785 1.00 16.71 167 ASP C O 1
ATOM 4146 N N . GLY C 1 172 ? 29.826 -35.937 3.708 1.00 12.00 168 GLY C N 1
ATOM 4147 C CA . GLY C 1 172 ? 29.913 -36.076 5.153 1.00 13.01 168 GLY C CA 1
ATOM 4148 C C . GLY C 1 172 ? 28.578 -36.219 5.864 1.00 13.73 168 GLY C C 1
ATOM 4149 O O . GLY C 1 172 ? 28.551 -36.245 7.105 1.00 13.34 168 GLY C O 1
ATOM 4150 N N . TYR C 1 173 ? 27.463 -36.321 5.098 1.00 10.39 169 TYR C N 1
ATOM 4151 C CA . TYR C 1 173 ? 26.183 -36.562 5.751 1.00 10.21 169 TYR C CA 1
ATOM 4152 C C . TYR C 1 173 ? 26.218 -37.929 6.419 1.00 11.20 169 TYR C C 1
ATOM 4153 O O . TYR C 1 173 ? 26.754 -38.898 5.862 1.00 11.66 169 TYR C O 1
ATOM 4162 N N . TRP C 1 174 ? 25.638 -37.997 7.620 1.00 10.52 170 TRP C N 1
ATOM 4163 C CA . TRP C 1 174 ? 25.576 -39.247 8.368 1.00 10.09 170 TRP C CA 1
ATOM 4164 C C . TRP C 1 174 ? 24.432 -40.133 7.893 1.00 10.36 170 TRP C C 1
ATOM 4165 O O . TRP C 1 174 ? 23.312 -39.660 7.644 1.00 10.68 170 TRP C O 1
ATOM 4176 N N . ILE C 1 175 ? 24.721 -41.435 7.800 1.00 10.66 171 ILE C N 1
ATOM 4177 C CA . ILE C 1 175 ? 23.738 -42.431 7.391 1.00 9.34 171 ILE C CA 1
ATOM 4178 C C . ILE C 1 175 ? 23.751 -43.537 8.434 1.00 10.73 171 ILE C C 1
ATOM 4179 O O . ILE C 1 175 ? 24.773 -44.230 8.597 1.00 11.17 171 ILE C O 1
ATOM 4184 N N . GLU C 1 176 ? 22.639 -43.680 9.163 1.00 10.17 172 GLU C N 1
ATOM 4185 C CA . GLU C 1 176 ? 22.506 -44.764 10.115 1.00 9.21 172 GLU C CA 1
ATOM 4186 C C . GLU C 1 176 ? 22.263 -46.096 9.391 1.00 10.83 172 GLU C C 1
ATOM 4187 O O . GLU C 1 176 ? 21.538 -46.118 8.366 1.00 11.01 172 GLU C O 1
ATOM 4193 N N . ILE C 1 177 ? 22.887 -47.172 9.904 1.00 10.14 173 ILE C N 1
ATOM 4194 C CA . ILE C 1 177 ? 22.716 -48.519 9.375 1.00 10.93 173 ILE C CA 1
ATOM 4195 C C . ILE C 1 177 ? 22.131 -49.304 10.537 1.00 11.47 173 ILE C C 1
ATOM 4196 O O . ILE C 1 177 ? 22.825 -49.488 11.567 1.00 11.11 173 ILE C O 1
ATOM 4201 N N . LEU C 1 178 ? 20.853 -49.724 10.404 1.00 11.27 174 LEU C N 1
ATOM 4202 C CA . LEU C 1 178 ? 20.179 -50.346 11.541 1.00 11.68 174 LEU C CA 1
ATOM 4203 C C . LEU C 1 178 ? 19.463 -51.605 11.109 1.00 12.70 174 LEU C C 1
ATOM 4204 O O . LEU C 1 178 ? 19.042 -51.711 9.956 1.00 12.20 174 LEU C O 1
ATOM 4209 N N . ASN C 1 179 ? 19.282 -52.520 12.055 1.00 12.55 175 ASN C N 1
ATOM 4210 C CA . ASN C 1 179 ? 18.503 -53.730 11.830 1.00 12.96 175 ASN C CA 1
ATOM 4211 C C . ASN C 1 179 ? 17.257 -53.582 12.734 1.00 13.05 175 ASN C C 1
ATOM 4212 O O . ASN C 1 179 ? 17.401 -53.697 13.955 1.00 13.05 175 ASN C O 1
ATOM 4217 N N . PRO C 1 180 ? 16.065 -53.339 12.161 1.00 12.34 176 PRO C N 1
ATOM 4218 C CA . PRO C 1 180 ? 14.861 -53.112 12.991 1.00 12.40 176 PRO C CA 1
ATOM 4219 C C . PRO C 1 180 ? 14.560 -54.202 13.998 1.00 15.59 176 PRO C C 1
ATOM 4220 O O . PRO C 1 180 ? 13.958 -53.920 15.019 1.00 15.95 176 PRO C O 1
ATOM 4224 N N . ASN C 1 181 ? 14.959 -55.437 13.692 1.00 13.62 177 ASN C N 1
ATOM 4225 C CA . ASN C 1 181 ? 14.703 -56.577 14.580 1.00 14.32 177 ASN C CA 1
ATOM 4226 C C . ASN C 1 181 ? 15.684 -56.685 15.737 1.00 19.48 177 ASN C C 1
ATOM 4227 O O . ASN C 1 181 ? 15.488 -57.547 16.613 1.00 19.31 177 ASN C O 1
ATOM 4232 N N . LYS C 1 182 ? 16.732 -55.826 15.768 1.00 16.93 178 LYS C N 1
ATOM 4233 C CA . LYS C 1 182 ? 17.728 -55.849 16.841 1.00 17.55 178 LYS C CA 1
ATOM 4234 C C . LYS C 1 182 ? 17.807 -54.498 17.609 1.00 21.57 178 LYS C C 1
ATOM 4235 O O . LYS C 1 182 ? 18.767 -54.245 18.351 1.00 25.71 178 LYS C O 1
ATOM 4241 N N . MET C 1 183 ? 16.794 -53.646 17.438 1.00 17.22 179 MET C N 1
ATOM 4242 C CA . MET C 1 183 ? 16.743 -52.320 18.070 1.00 17.34 179 MET C CA 1
ATOM 4243 C C . MET C 1 183 ? 16.147 -52.341 19.475 1.00 22.81 179 MET C C 1
ATOM 4244 O O . MET C 1 183 ? 16.613 -51.604 20.331 1.00 22.77 179 MET C O 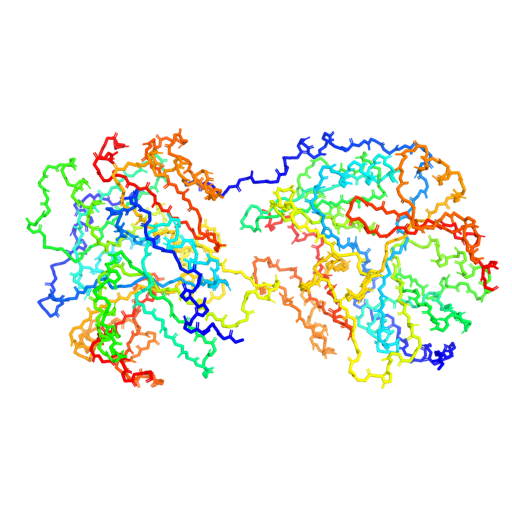1
ATOM 4249 N N . ALA C 1 184 ? 15.139 -53.193 19.713 1.00 21.97 180 ALA C N 1
ATOM 4250 C CA . ALA C 1 184 ? 14.450 -53.337 21.008 1.00 22.44 180 ALA C CA 1
ATOM 4251 C C . ALA C 1 184 ? 15.407 -53.549 22.176 1.00 28.78 180 ALA C C 1
ATOM 4252 O O . ALA C 1 184 ? 15.188 -52.973 23.246 1.00 28.81 180 ALA C O 1
ATOM 4254 N N . THR C 1 185 ? 16.445 -54.379 21.978 1.00 26.37 181 THR C N 1
ATOM 4255 C CA . THR C 1 185 ? 17.456 -54.683 22.996 1.00 27.49 181 THR C CA 1
ATOM 4256 C C . THR C 1 185 ? 18.264 -53.453 23.450 1.00 34.04 181 THR C C 1
ATOM 4257 O O . THR C 1 185 ? 18.802 -53.460 24.563 1.00 34.92 181 THR C O 1
ATOM 4261 N N . LEU C 1 186 ? 18.323 -52.398 22.604 1.00 29.39 182 LEU C N 1
ATOM 4262 C CA . LEU C 1 186 ? 19.049 -51.159 22.923 1.00 29.51 182 LEU C CA 1
ATOM 4263 C C . LEU C 1 186 ? 18.276 -50.252 23.900 1.00 38.50 182 LEU C C 1
ATOM 4264 O O . LEU C 1 186 ? 18.836 -49.277 24.404 1.00 38.12 182 LEU C O 1
ATOM 4269 N N . MET C 1 187 ? 16.998 -50.580 24.165 1.00 39.22 183 MET C N 1
ATOM 4270 C CA . MET C 1 187 ? 16.116 -49.845 25.074 1.00 48.75 183 MET C CA 1
ATOM 4271 C C . MET C 1 187 ? 16.011 -50.558 26.422 1.00 70.52 183 MET C C 1
ATOM 4272 O O . MET C 1 187 ? 15.583 -51.734 26.451 1.00 73.70 183 MET C O 1
ATOM 4278 N N . GLY D 1 12 ? 28.468 -25.446 -15.373 1.00 34.59 8 GLY D N 1
ATOM 4279 C CA . GLY D 1 12 ? 27.250 -26.140 -15.776 1.00 33.35 8 GLY D CA 1
ATOM 4280 C C . GLY D 1 12 ? 27.034 -27.450 -15.041 1.00 34.64 8 GLY D C 1
ATOM 4281 O O . GLY D 1 12 ? 27.864 -27.876 -14.238 1.00 35.11 8 GLY D O 1
ATOM 4282 N N . GLY D 1 13 ? 25.929 -28.100 -15.322 1.00 27.58 9 GLY D N 1
ATOM 4283 C CA . GLY D 1 13 ? 25.635 -29.363 -14.654 1.00 25.17 9 GLY D CA 1
ATOM 4284 C C . GLY D 1 13 ? 26.084 -30.558 -15.460 1.00 24.91 9 GLY D C 1
ATOM 4285 O O . GLY D 1 13 ? 26.698 -30.408 -16.525 1.00 25.45 9 GLY D O 1
ATOM 4286 N N . LEU D 1 14 ? 25.790 -31.760 -14.967 1.00 17.95 10 LEU D N 1
ATOM 4287 C CA . LEU D 1 14 ? 26.116 -32.967 -15.723 1.00 16.11 10 LEU D CA 1
ATOM 4288 C C . LEU D 1 14 ? 25.085 -33.218 -16.801 1.00 19.99 10 LEU D C 1
ATOM 4289 O O . LEU D 1 14 ? 23.904 -32.918 -16.600 1.00 19.49 10 LEU D O 1
ATOM 4294 N N . THR D 1 15 ? 25.490 -33.869 -17.899 1.00 18.11 11 THR D N 1
ATOM 4295 C CA . THR D 1 15 ? 24.490 -34.297 -18.876 1.00 17.17 11 THR D CA 1
ATOM 4296 C C . THR D 1 15 ? 23.832 -35.566 -18.302 1.00 20.13 11 THR D C 1
ATOM 4297 O O . THR D 1 15 ? 24.372 -36.180 -17.357 1.00 18.55 11 THR D O 1
ATOM 4301 N N . ASP D 1 16 ? 22.693 -35.992 -18.889 1.00 18.91 12 ASP D N 1
ATOM 4302 C CA . ASP D 1 16 ? 22.023 -37.215 -18.438 1.00 18.51 12 ASP D CA 1
ATOM 4303 C C . ASP D 1 16 ? 22.951 -38.425 -18.558 1.00 21.26 12 ASP D C 1
ATOM 4304 O O . ASP D 1 16 ? 23.005 -39.247 -17.647 1.00 18.72 12 ASP D O 1
ATOM 4309 N N . GLU D 1 17 ? 23.684 -38.526 -19.678 1.00 18.97 13 GLU D N 1
ATOM 4310 C CA . GLU D 1 17 ? 24.603 -39.633 -19.931 1.00 18.04 13 GLU D CA 1
ATOM 4311 C C . GLU D 1 17 ? 25.810 -39.594 -18.986 1.00 18.73 13 GLU D C 1
ATOM 4312 O O . GLU D 1 17 ? 26.245 -40.651 -18.532 1.00 17.17 13 GLU D O 1
ATOM 4318 N N . ALA D 1 18 ? 26.298 -38.392 -18.622 1.00 16.66 14 ALA D N 1
ATOM 4319 C CA . ALA D 1 18 ? 27.436 -38.313 -17.695 1.00 16.16 14 ALA D CA 1
ATOM 4320 C C . ALA D 1 18 ? 27.005 -38.712 -16.273 1.00 16.80 14 ALA D C 1
ATOM 4321 O O . ALA D 1 18 ? 27.768 -39.357 -15.550 1.00 15.17 14 ALA D O 1
ATOM 4323 N N . ALA D 1 19 ? 25.776 -38.368 -15.899 1.00 14.72 15 ALA D N 1
ATOM 4324 C CA . ALA D 1 19 ? 25.255 -38.775 -14.591 1.00 13.86 15 ALA D CA 1
ATOM 4325 C C . ALA D 1 19 ? 25.181 -40.309 -14.546 1.00 14.70 15 ALA D C 1
ATOM 4326 O O . ALA D 1 19 ? 25.646 -40.923 -13.578 1.00 14.40 15 ALA D O 1
ATOM 4328 N N . LEU D 1 20 ? 24.656 -40.935 -15.625 1.00 14.25 16 LEU D N 1
ATOM 4329 C CA . LEU D 1 20 ? 24.530 -42.377 -15.687 1.00 14.85 16 LEU D CA 1
ATOM 4330 C C . LEU D 1 20 ? 25.904 -43.061 -15.685 1.00 14.62 16 LEU D C 1
ATOM 4331 O O . LEU D 1 20 ? 26.028 -44.159 -15.161 1.00 13.69 16 LEU D O 1
ATOM 4336 N N . SER D 1 21 ? 26.952 -42.359 -16.209 1.00 13.69 17 SER D N 1
ATOM 4337 C CA . SER D 1 21 ? 28.309 -42.920 -16.221 1.00 12.79 17 SER D CA 1
ATOM 4338 C C . SER D 1 21 ? 28.889 -43.113 -14.822 1.00 14.65 17 SER D C 1
ATOM 4339 O O . SER D 1 21 ? 29.840 -43.861 -14.638 1.00 13.96 17 SER D O 1
ATOM 4342 N N . CYS D 1 22 ? 28.278 -42.420 -13.824 1.00 13.03 18 CYS D N 1
ATOM 4343 C CA . CYS D 1 22 ? 28.671 -42.501 -12.423 1.00 12.22 18 CYS D CA 1
ATOM 4344 C C . CYS D 1 22 ? 27.826 -43.474 -11.631 1.00 13.06 18 CYS D C 1
ATOM 4345 O O . CYS D 1 22 ? 28.096 -43.647 -10.441 1.00 13.75 18 CYS D O 1
ATOM 4348 N N . CYS D 1 23 ? 26.830 -44.112 -12.270 1.00 12.47 19 CYS D N 1
ATOM 4349 C CA . CYS D 1 23 ? 25.924 -45.009 -11.545 1.00 12.91 19 CYS D CA 1
ATOM 4350 C C . CYS D 1 23 ? 26.283 -46.444 -11.788 1.00 15.57 19 CYS D C 1
ATOM 4351 O O . CYS D 1 23 ? 26.539 -46.823 -12.952 1.00 15.07 19 CYS D O 1
ATOM 4354 N N . SER D 1 24 ? 26.241 -47.262 -10.733 1.00 13.61 20 SER D N 1
ATOM 4355 C CA . SER D 1 24 ? 26.501 -48.678 -10.826 1.00 13.53 20 SER D CA 1
ATOM 4356 C C . SER D 1 24 ? 25.260 -49.455 -10.405 1.00 17.44 20 SER D C 1
ATOM 4357 O O . SER D 1 24 ? 24.471 -48.967 -9.580 1.00 16.05 20 SER D O 1
ATOM 4360 N N . ASP D 1 25 ? 25.110 -50.695 -10.899 1.00 17.20 21 ASP D N 1
ATOM 4361 C CA . ASP D 1 25 ? 23.991 -51.542 -10.465 1.00 17.30 21 ASP D CA 1
ATOM 4362 C C . ASP D 1 25 ? 24.181 -51.905 -8.994 1.00 18.11 21 ASP D C 1
ATOM 4363 O O . ASP D 1 25 ? 25.302 -51.969 -8.487 1.00 19.93 21 ASP D O 1
ATOM 4368 N N . ALA D 1 26 ? 23.061 -52.159 -8.334 1.00 20.99 22 ALA D N 1
ATOM 4369 C CA . ALA D 1 26 ? 23.041 -52.502 -6.930 1.00 21.51 22 ALA D CA 1
ATOM 4370 C C . ALA D 1 26 ? 23.608 -53.893 -6.690 1.00 24.76 22 ALA D C 1
ATOM 4371 O O . ALA D 1 26 ? 23.184 -54.847 -7.361 1.00 26.36 22 ALA D O 1
ATOM 4373 N N . ASP D 1 27 ? 24.555 -54.010 -5.742 1.00 20.26 23 ASP D N 1
ATOM 4374 C CA . ASP D 1 27 ? 25.124 -55.298 -5.308 1.00 18.42 23 ASP D CA 1
ATOM 4375 C C . ASP D 1 27 ? 23.982 -56.155 -4.724 1.00 21.45 23 ASP D C 1
ATOM 4376 O O . ASP D 1 27 ? 23.155 -55.624 -3.970 1.00 18.42 23 ASP D O 1
ATOM 4381 N N . PRO D 1 28 ? 23.852 -57.462 -5.048 1.00 18.91 24 PRO D N 1
ATOM 4382 C CA . PRO D 1 28 ? 22.721 -58.235 -4.492 1.00 18.80 24 PRO D CA 1
ATOM 4383 C C . PRO D 1 28 ? 22.649 -58.271 -2.954 1.00 21.26 24 PRO D C 1
ATOM 4384 O O . PRO D 1 28 ? 21.552 -58.471 -2.427 1.00 21.72 24 PRO D O 1
ATOM 4388 N N . SER D 1 29 ? 23.757 -58.010 -2.238 1.00 19.24 25 SER D N 1
ATOM 4389 C CA . SER D 1 29 ? 23.670 -57.990 -0.762 1.00 19.51 25 SER D CA 1
ATOM 4390 C C . SER D 1 29 ? 22.846 -56.805 -0.252 1.00 22.12 25 SER D C 1
ATOM 4391 O O . SER D 1 29 ? 22.441 -56.818 0.914 1.00 21.70 25 SER D O 1
ATOM 4394 N N . THR D 1 30 ? 22.574 -55.791 -1.125 1.00 16.72 26 THR D N 1
ATOM 4395 C CA . THR D 1 30 ? 21.779 -54.640 -0.692 1.00 14.44 26 THR D CA 1
ATOM 4396 C C . THR D 1 30 ? 20.321 -54.761 -1.108 1.00 16.72 26 THR D C 1
ATOM 4397 O O . THR D 1 30 ? 19.553 -53.821 -0.914 1.00 15.35 26 THR D O 1
ATOM 4401 N N . LYS D 1 31 ? 19.910 -55.913 -1.701 1.00 17.44 27 LYS D N 1
ATOM 4402 C CA . LYS D 1 31 ? 18.575 -56.075 -2.298 1.00 17.26 27 LYS D CA 1
ATOM 4403 C C . LYS D 1 31 ? 17.336 -55.788 -1.444 1.00 21.57 27 LYS D C 1
ATOM 4404 O O . LYS D 1 31 ? 16.267 -55.497 -2.006 1.00 21.76 27 LYS D O 1
ATOM 4410 N N . ASP D 1 32 ? 17.471 -55.936 -0.113 1.00 16.02 28 ASP D N 1
ATOM 4411 C CA . ASP D 1 32 ? 16.379 -55.699 0.818 1.00 15.41 28 ASP D CA 1
ATOM 4412 C C . ASP D 1 32 ? 16.554 -54.427 1.657 1.00 16.38 28 ASP D C 1
ATOM 4413 O O . ASP D 1 32 ? 15.761 -54.189 2.571 1.00 16.58 28 ASP D O 1
ATOM 4418 N N . PHE D 1 33 ? 17.573 -53.621 1.344 1.00 13.58 29 PHE D N 1
ATOM 4419 C CA . PHE D 1 33 ? 17.813 -52.342 2.043 1.00 12.29 29 PHE D CA 1
ATOM 4420 C C . PHE D 1 33 ? 16.663 -51.402 1.751 1.00 14.63 29 PHE D C 1
ATOM 4421 O O . PHE D 1 33 ? 16.102 -51.407 0.632 1.00 13.88 29 PHE D O 1
ATOM 4429 N N . LEU D 1 34 ? 16.278 -50.617 2.772 1.00 12.84 30 LEU D N 1
ATOM 4430 C CA . LEU D 1 34 ? 15.224 -49.634 2.563 1.00 14.10 30 LEU D CA 1
ATOM 4431 C C . LEU D 1 34 ? 15.567 -48.327 3.259 1.00 12.75 30 LEU D C 1
ATOM 4432 O O . LEU D 1 34 ? 16.317 -48.328 4.255 1.00 12.58 30 LEU D O 1
ATOM 4437 N N . LEU D 1 35 ? 15.041 -47.228 2.707 1.00 11.55 31 LEU D N 1
ATOM 4438 C CA . LEU D 1 35 ? 15.282 -45.890 3.273 1.00 11.86 31 LEU D CA 1
ATOM 4439 C C . LEU D 1 35 ? 14.227 -45.682 4.333 1.00 12.52 31 LEU D C 1
ATOM 4440 O O . LEU D 1 35 ? 13.039 -45.466 4.059 1.00 13.65 31 LEU D O 1
ATOM 4445 N N . GLN D 1 36 ? 14.653 -45.869 5.565 1.00 10.74 32 GLN D N 1
ATOM 4446 C CA . GLN D 1 36 ? 13.734 -45.994 6.685 1.00 10.93 32 GLN D CA 1
ATOM 4447 C C . GLN D 1 36 ? 13.377 -44.709 7.400 1.00 13.86 32 GLN D C 1
ATOM 4448 O O . GLN D 1 36 ? 12.256 -44.582 7.906 1.00 12.67 32 GLN D O 1
ATOM 4454 N N . GLN D 1 37 ? 14.357 -43.817 7.574 1.00 11.10 33 GLN D N 1
ATOM 4455 C CA . GLN D 1 37 ? 14.127 -42.627 8.382 1.00 10.51 33 GLN D CA 1
ATOM 4456 C C . GLN D 1 37 ? 14.908 -41.418 7.922 1.00 12.24 33 GLN D C 1
ATOM 4457 O O . GLN D 1 37 ? 15.963 -41.536 7.286 1.00 11.09 33 GLN D O 1
ATOM 4463 N N . THR D 1 38 ? 14.365 -40.248 8.259 1.00 9.94 34 THR D N 1
ATOM 4464 C CA . THR D 1 38 ? 15.040 -38.960 8.142 1.00 9.46 34 THR D CA 1
ATOM 4465 C C . THR D 1 38 ? 14.922 -38.354 9.547 1.00 10.90 34 THR D C 1
ATOM 4466 O O . THR D 1 38 ? 13.817 -38.257 10.081 1.00 10.64 34 THR D O 1
ATOM 4470 N N . MET D 1 39 ? 16.074 -38.007 10.147 1.00 10.32 35 MET D N 1
ATOM 4471 C CA . MET D 1 39 ? 16.071 -37.468 11.513 1.00 10.02 35 MET D CA 1
ATOM 4472 C C . MET D 1 39 ? 16.239 -35.955 11.525 1.00 10.89 35 MET D C 1
ATOM 4473 O O . MET D 1 39 ? 17.179 -35.411 10.919 1.00 11.55 35 MET D O 1
ATOM 4478 N N . LEU D 1 40 ? 15.333 -35.276 12.274 1.00 10.99 36 LEU D N 1
ATOM 4479 C CA . LEU D 1 40 ? 15.389 -33.834 12.501 1.00 11.75 36 LEU D CA 1
ATOM 4480 C C . LEU D 1 40 ? 15.333 -33.579 13.994 1.00 12.65 36 LEU D C 1
ATOM 4481 O O . LEU D 1 40 ? 14.522 -34.192 14.692 1.00 11.23 36 LEU D O 1
ATOM 4486 N N . ARG D 1 41 ? 16.160 -32.630 14.482 1.00 10.74 37 ARG D N 1
ATOM 4487 C CA . ARG D 1 41 ? 16.044 -32.277 15.906 1.00 10.61 37 ARG D CA 1
ATOM 4488 C C . ARG D 1 41 ? 14.962 -31.205 16.079 1.00 9.86 37 ARG D C 1
ATOM 4489 O O . ARG D 1 41 ? 14.837 -30.307 15.246 1.00 11.14 37 ARG D O 1
ATOM 4497 N N . VAL D 1 42 ? 14.130 -31.372 17.148 1.00 11.11 38 VAL D N 1
ATOM 4498 C CA . VAL D 1 42 ? 13.014 -30.466 17.401 1.00 11.72 38 VAL D CA 1
ATOM 4499 C C . VAL D 1 42 ? 13.118 -29.829 18.790 1.00 13.08 38 VAL D C 1
ATOM 4500 O O . VAL D 1 42 ? 13.391 -30.518 19.774 1.00 12.35 38 VAL D O 1
ATOM 4504 N N . LYS D 1 43 ? 12.973 -28.492 18.813 1.00 12.84 39 LYS D N 1
ATOM 4505 C CA . LYS D 1 43 ? 13.063 -27.708 20.051 1.00 12.75 39 LYS D CA 1
ATOM 4506 C C . LYS D 1 43 ? 11.960 -28.080 21.053 1.00 15.37 39 LYS D C 1
ATOM 4507 O O . LYS D 1 43 ? 12.234 -28.252 22.238 1.00 15.04 39 LYS D O 1
ATOM 4513 N N . ASP D 1 44 ? 10.724 -28.238 20.558 1.00 14.12 40 ASP D N 1
ATOM 4514 C CA . ASP D 1 44 ? 9.579 -28.476 21.429 1.00 14.80 40 ASP D CA 1
ATOM 4515 C C . ASP D 1 44 ? 8.737 -29.615 20.859 1.00 14.93 40 ASP D C 1
ATOM 4516 O O . ASP D 1 44 ? 7.989 -29.384 19.901 1.00 14.30 40 ASP D O 1
ATOM 4521 N N . PRO D 1 45 ? 8.858 -30.833 21.396 1.00 14.37 41 PRO D N 1
ATOM 4522 C CA . PRO D 1 45 ? 8.132 -31.974 20.820 1.00 14.69 41 PRO D CA 1
ATOM 4523 C C . PRO D 1 45 ? 6.624 -31.807 20.862 1.00 15.51 41 PRO D C 1
ATOM 4524 O O . PRO D 1 45 ? 5.947 -32.351 20.003 1.00 15.25 41 PRO D O 1
ATOM 4528 N N . LYS D 1 46 ? 6.088 -31.058 21.859 1.00 13.13 42 LYS D N 1
ATOM 4529 C CA . LYS D 1 46 ? 4.632 -30.888 21.916 1.00 13.69 42 LYS D CA 1
ATOM 4530 C C . LYS D 1 46 ? 4.133 -30.153 20.690 1.00 15.05 42 LYS D C 1
ATOM 4531 O O . LYS D 1 46 ? 3.107 -30.557 20.132 1.00 14.55 42 LYS D O 1
ATOM 4537 N N . LYS D 1 47 ? 4.832 -29.106 20.263 1.00 13.16 43 LYS D N 1
ATOM 4538 C CA . LYS D 1 47 ? 4.439 -28.321 19.088 1.00 13.62 43 LYS D CA 1
ATOM 4539 C C . LYS D 1 47 ? 4.670 -29.150 17.814 1.00 15.10 43 LYS D C 1
ATOM 4540 O O . LYS D 1 47 ? 3.845 -29.092 16.904 1.00 14.61 43 LYS D O 1
ATOM 4546 N N . SER D 1 48 ? 5.805 -29.876 17.736 1.00 12.19 44 SER D N 1
ATOM 4547 C CA . SER D 1 48 ? 6.090 -30.708 16.571 1.00 11.81 44 SER D CA 1
ATOM 4548 C C . SER D 1 48 ? 5.080 -31.841 16.435 1.00 13.48 44 SER D C 1
ATOM 4549 O O . SER D 1 48 ? 4.599 -32.064 15.325 1.00 13.26 44 SER D O 1
ATOM 4552 N N . LEU D 1 49 ? 4.717 -32.523 17.539 1.00 11.91 45 LEU D N 1
ATOM 4553 C CA . LEU D 1 49 ? 3.721 -33.605 17.441 1.00 11.87 45 LEU D CA 1
ATOM 4554 C C . LEU D 1 49 ? 2.392 -33.082 16.930 1.00 13.96 45 LEU D C 1
ATOM 4555 O O . LEU D 1 49 ? 1.742 -33.726 16.105 1.00 13.17 45 LEU D O 1
ATOM 4560 N N . ASP D 1 50 ? 1.970 -31.898 17.437 1.00 12.42 46 ASP D N 1
ATOM 4561 C CA . ASP D 1 50 ? 0.715 -31.287 16.991 1.00 13.19 46 ASP D CA 1
ATOM 4562 C C . ASP D 1 50 ? 0.790 -30.965 15.500 1.00 14.52 46 ASP D C 1
ATOM 4563 O O . ASP D 1 50 ? -0.157 -31.231 14.755 1.00 14.32 46 ASP D O 1
ATOM 4568 N N . PHE D 1 51 ? 1.908 -30.415 15.043 1.00 12.99 47 PHE D N 1
ATOM 4569 C CA . PHE D 1 51 ? 2.028 -30.054 13.640 1.00 12.15 47 PHE D CA 1
ATOM 4570 C C . PHE D 1 51 ? 1.990 -31.292 12.729 1.00 13.35 47 PHE D C 1
ATOM 4571 O O . PHE D 1 51 ? 1.179 -31.357 11.784 1.00 14.07 47 PHE D O 1
ATOM 4579 N N . TYR D 1 52 ? 2.850 -32.263 13.006 1.00 12.06 48 TYR D N 1
ATOM 4580 C CA . TYR D 1 52 ? 2.935 -33.411 12.095 1.00 11.60 48 TYR D CA 1
ATOM 4581 C C . TYR D 1 52 ? 1.689 -34.271 12.073 1.00 12.80 48 TYR D C 1
ATOM 4582 O O . TYR D 1 52 ? 1.383 -34.854 11.041 1.00 13.37 48 TYR D O 1
ATOM 4591 N N . THR D 1 53 ? 0.967 -34.358 13.221 1.00 11.39 49 THR D N 1
ATOM 4592 C CA . THR D 1 53 ? -0.244 -35.179 13.265 1.00 11.52 49 THR D CA 1
ATOM 4593 C C . THR D 1 53 ? -1.488 -34.383 12.817 1.00 14.08 49 THR D C 1
ATOM 4594 O O . THR D 1 53 ? -2.197 -34.805 11.894 1.00 14.48 49 THR D O 1
ATOM 4598 N N . ARG D 1 54 ? -1.728 -33.235 13.421 1.00 12.77 50 ARG D N 1
ATOM 4599 C CA . ARG D 1 54 ? -2.927 -32.443 13.108 1.00 13.29 50 ARG D CA 1
ATOM 4600 C C . ARG D 1 54 ? -2.857 -31.732 11.771 1.00 16.48 50 ARG D C 1
ATOM 4601 O O . ARG D 1 54 ? -3.836 -31.774 11.006 1.00 15.69 50 ARG D O 1
ATOM 4609 N N . VAL D 1 55 ? -1.749 -31.061 11.479 1.00 13.72 51 VAL D N 1
ATOM 4610 C CA . VAL D 1 55 ? -1.630 -30.354 10.237 1.00 13.26 51 VAL D CA 1
ATOM 4611 C C . VAL D 1 55 ? -1.352 -31.337 9.088 1.00 15.86 51 VAL D C 1
ATOM 4612 O O . VAL D 1 55 ? -2.071 -31.312 8.079 1.00 16.28 51 VAL D O 1
ATOM 4616 N N . LEU D 1 56 ? -0.344 -32.212 9.252 1.00 12.55 52 LEU D N 1
ATOM 4617 C CA . LEU D 1 56 ? 0.067 -33.080 8.136 1.00 12.55 52 LEU D CA 1
ATOM 4618 C C . LEU D 1 56 ? -0.560 -34.453 8.055 1.00 14.32 52 LEU D C 1
ATOM 4619 O O . LEU D 1 56 ? -0.393 -35.115 7.038 1.00 14.28 52 LEU D O 1
ATOM 4624 N N . GLY D 1 57 ? -1.233 -34.894 9.104 1.00 12.09 53 GLY D N 1
ATOM 4625 C CA . GLY D 1 57 ? -1.912 -36.186 9.090 1.00 12.30 53 GLY D CA 1
ATOM 4626 C C . GLY D 1 57 ? -1.008 -37.396 9.245 1.00 13.42 53 GLY D C 1
ATOM 4627 O O . GLY D 1 57 ? -1.409 -38.526 8.917 1.00 13.48 53 GLY D O 1
ATOM 4628 N N . MET D 1 58 ? 0.208 -37.200 9.795 1.00 11.74 54 MET D N 1
ATOM 4629 C CA . MET D 1 58 ? 1.066 -38.324 10.118 1.00 10.59 54 MET D CA 1
ATOM 4630 C C . MET D 1 58 ? 0.619 -38.943 11.455 1.00 12.43 54 MET D C 1
ATOM 4631 O O . MET D 1 58 ? -0.184 -38.336 12.188 1.00 12.97 54 MET D O 1
ATOM 4636 N N . THR D 1 59 ? 1.100 -40.135 11.747 1.00 11.73 55 THR D N 1
ATOM 4637 C CA . THR D 1 59 ? 0.803 -40.843 12.981 1.00 11.66 55 THR D CA 1
ATOM 4638 C C . THR D 1 59 ? 2.088 -41.006 13.778 1.00 13.89 55 THR D C 1
ATOM 4639 O O . THR D 1 59 ? 3.130 -41.365 13.184 1.00 13.13 55 THR D O 1
ATOM 4643 N N . LEU D 1 60 ? 1.995 -40.873 15.122 1.00 11.68 56 LEU D N 1
ATOM 4644 C CA . LEU D 1 60 ? 3.130 -41.165 16.002 1.00 11.52 56 LEU D CA 1
ATOM 4645 C C . LEU D 1 60 ? 3.122 -42.680 16.154 1.00 14.33 56 LEU D C 1
ATOM 4646 O O . LEU D 1 60 ? 2.223 -43.253 16.798 1.00 14.39 56 LEU D O 1
ATOM 4651 N N . ILE D 1 61 ? 4.093 -43.346 15.531 1.00 12.95 57 ILE D N 1
ATOM 4652 C CA . ILE D 1 61 ? 4.150 -44.793 15.534 1.00 13.41 57 ILE D CA 1
ATOM 4653 C C . ILE D 1 61 ? 5.040 -45.374 16.602 1.00 16.46 57 ILE D C 1
ATOM 4654 O O . ILE D 1 61 ? 4.921 -46.563 16.910 1.00 16.53 57 ILE D O 1
ATOM 4659 N N . GLN D 1 62 ? 5.940 -44.546 17.179 1.00 11.92 58 GLN D N 1
ATOM 4660 C CA . GLN D 1 62 ? 6.857 -45.024 18.209 1.00 12.81 58 GLN D CA 1
ATOM 4661 C C . GLN D 1 62 ? 7.474 -43.860 18.966 1.00 13.83 58 GLN D C 1
ATOM 4662 O O . GLN D 1 62 ? 7.906 -42.886 18.359 1.00 13.19 58 GLN D O 1
ATOM 4668 N N . LYS D 1 63 ? 7.542 -43.984 20.296 1.00 13.24 59 LYS D N 1
ATOM 4669 C CA . LYS D 1 63 ? 8.195 -43.029 21.163 1.00 12.68 59 LYS D CA 1
ATOM 4670 C C . LYS D 1 63 ? 9.252 -43.803 21.928 1.00 15.12 59 LYS D C 1
ATOM 4671 O O . LYS D 1 63 ? 8.928 -44.830 22.535 1.00 16.13 59 LYS D O 1
ATOM 4677 N N . CYS D 1 64 ? 10.490 -43.299 21.945 1.00 14.53 60 CYS D N 1
ATOM 4678 C CA . CYS D 1 64 ? 11.594 -43.958 22.676 1.00 16.32 60 CYS D CA 1
ATOM 4679 C C . CYS D 1 64 ? 12.246 -42.960 23.588 1.00 18.14 60 CYS D C 1
ATOM 4680 O O . CYS D 1 64 ? 12.588 -41.867 23.146 1.00 18.14 60 CYS D O 1
ATOM 4683 N N . ASP D 1 65 ? 12.448 -43.314 24.859 1.00 16.52 61 ASP D N 1
ATOM 4684 C CA . ASP D 1 65 ? 13.091 -42.377 25.777 1.00 15.27 61 ASP D CA 1
ATOM 4685 C C . ASP D 1 65 ? 14.422 -42.950 26.247 1.00 16.84 61 ASP D C 1
ATOM 4686 O O . ASP D 1 65 ? 14.482 -44.141 26.531 1.00 18.05 61 ASP D O 1
ATOM 4691 N N . PHE D 1 66 ? 15.447 -42.095 26.353 1.00 15.16 62 PHE D N 1
ATOM 4692 C CA . PHE D 1 66 ? 16.809 -42.482 26.757 1.00 15.91 62 PHE D CA 1
ATOM 4693 C C . PHE D 1 66 ? 17.252 -41.556 27.906 1.00 19.28 62 PHE D C 1
ATOM 4694 O O . PHE D 1 66 ? 17.912 -40.540 27.670 1.00 19.14 62 PHE D O 1
ATOM 4702 N N . PRO D 1 67 ? 16.780 -41.847 29.146 1.00 19.89 63 PRO D N 1
ATOM 4703 C CA . PRO D 1 67 ? 17.031 -40.928 30.273 1.00 20.77 63 PRO D CA 1
ATOM 4704 C C . PRO D 1 67 ? 18.469 -40.537 30.585 1.00 22.88 63 PRO D C 1
ATOM 4705 O O . PRO D 1 67 ? 18.740 -39.357 30.851 1.00 21.91 63 PRO D O 1
ATOM 4709 N N . ILE D 1 68 ? 19.407 -41.498 30.472 1.00 21.41 64 ILE D N 1
ATOM 4710 C CA . ILE D 1 68 ? 20.821 -41.237 30.758 1.00 21.75 64 ILE D CA 1
ATOM 4711 C C . ILE D 1 68 ? 21.359 -40.204 29.781 1.00 22.76 64 ILE D C 1
ATOM 4712 O O . ILE D 1 68 ? 22.127 -39.318 30.159 1.00 21.64 64 ILE D O 1
ATOM 4717 N N . MET D 1 69 ? 20.889 -40.283 28.518 1.00 17.92 65 MET D N 1
ATOM 4718 C CA A MET D 1 69 ? 21.323 -39.390 27.463 0.50 17.76 65 MET D CA 1
ATOM 4719 C CA B MET D 1 69 ? 21.323 -39.375 27.461 0.50 17.06 65 MET D CA 1
ATOM 4720 C C . MET D 1 69 ? 20.449 -38.137 27.326 1.00 19.06 65 MET D C 1
ATOM 4721 O O . MET D 1 69 ? 20.764 -37.246 26.533 1.00 18.72 65 MET D O 1
ATOM 4730 N N . LYS D 1 70 ? 19.382 -38.056 28.143 1.00 17.37 66 LYS D N 1
ATOM 4731 C CA . LYS D 1 70 ? 18.479 -36.900 28.176 1.00 16.85 66 LYS D CA 1
ATOM 4732 C C . LYS D 1 70 ? 17.887 -36.539 26.802 1.00 14.70 66 LYS D C 1
ATOM 4733 O O . LYS D 1 70 ? 17.980 -35.399 26.340 1.00 15.09 66 LYS D O 1
ATOM 4739 N N . PHE D 1 71 ? 17.371 -37.570 26.119 1.00 14.73 67 PHE D N 1
ATOM 4740 C CA . PHE D 1 71 ? 16.661 -37.332 24.864 1.00 13.85 67 PHE D CA 1
ATOM 4741 C C . PHE D 1 71 ? 15.581 -38.364 24.653 1.00 14.07 67 PHE D C 1
ATOM 4742 O O . PHE D 1 71 ? 15.593 -39.433 25.253 1.00 14.23 67 PHE D O 1
ATOM 4750 N N . SER D 1 72 ? 14.608 -37.994 23.785 1.00 12.01 68 SER D N 1
ATOM 4751 C CA . SER D 1 72 ? 13.559 -38.876 23.327 1.00 11.92 68 SER D CA 1
ATOM 4752 C C . SER D 1 72 ? 13.547 -38.826 21.802 1.00 12.36 68 SER D C 1
ATOM 4753 O O . SER D 1 72 ? 13.893 -37.800 21.217 1.00 12.40 68 SER D O 1
ATOM 4756 N N . LEU D 1 73 ? 13.012 -39.908 21.189 1.00 11.85 69 LEU D N 1
ATOM 4757 C CA . LEU D 1 73 ? 12.800 -40.008 19.744 1.00 12.14 69 LEU D CA 1
ATOM 4758 C C . LEU D 1 73 ? 11.323 -40.239 19.497 1.00 13.61 69 LEU D C 1
ATOM 4759 O O . LEU D 1 73 ? 10.678 -41.040 20.191 1.00 13.44 69 LEU D O 1
ATOM 4764 N N . TYR D 1 74 ? 10.791 -39.511 18.530 1.00 11.79 70 TYR D N 1
ATOM 4765 C CA . TYR D 1 74 ? 9.391 -39.615 18.112 1.00 11.08 70 TYR D CA 1
ATOM 4766 C C . TYR D 1 74 ? 9.389 -39.987 16.643 1.00 12.21 70 TYR D C 1
ATOM 4767 O O . TYR D 1 74 ? 9.883 -39.206 15.798 1.00 12.18 70 TYR D O 1
ATOM 4776 N N . PHE D 1 75 ? 8.889 -41.186 16.333 1.00 11.28 71 PHE D N 1
ATOM 4777 C CA . PHE D 1 75 ? 8.829 -41.659 14.936 1.00 10.28 71 PHE D CA 1
ATOM 4778 C C . PHE D 1 75 ? 7.450 -41.396 14.394 1.00 11.67 71 PHE D C 1
ATOM 4779 O O . PHE D 1 75 ? 6.476 -41.903 14.970 1.00 11.84 71 PHE D O 1
ATOM 4787 N N . LEU D 1 76 ? 7.387 -40.584 13.326 1.00 10.68 72 LEU D N 1
ATOM 4788 C CA A LEU D 1 76 ? 6.170 -40.148 12.646 0.50 11.04 72 LEU D CA 1
ATOM 4789 C CA B LEU D 1 76 ? 6.144 -40.224 12.658 0.50 11.49 72 LEU D CA 1
ATOM 4790 C C . LEU D 1 76 ? 6.134 -40.821 11.271 1.00 14.11 72 LEU D C 1
ATOM 4791 O O . LEU D 1 76 ? 7.170 -40.890 10.599 1.00 12.20 72 LEU D O 1
ATOM 4800 N N . ALA D 1 77 ? 4.967 -41.267 10.840 1.00 12.21 73 ALA D N 1
ATOM 4801 C CA . ALA D 1 77 ? 4.860 -41.898 9.525 1.00 11.70 73 ALA D CA 1
ATOM 4802 C C . ALA D 1 77 ? 3.417 -41.867 9.078 1.00 13.90 73 ALA D C 1
ATOM 4803 O O . ALA D 1 77 ? 2.484 -41.702 9.891 1.00 13.94 73 ALA D O 1
ATOM 4805 N N . TYR D 1 78 ? 3.240 -42.011 7.775 1.00 12.13 74 TYR D N 1
ATOM 4806 C CA . TYR D 1 78 ? 1.904 -42.148 7.201 1.00 11.86 74 TYR D CA 1
ATOM 4807 C C . TYR D 1 78 ? 1.561 -43.636 7.245 1.00 13.70 74 TYR D C 1
ATOM 4808 O O . TYR D 1 78 ? 1.803 -44.389 6.290 1.00 14.83 74 TYR D O 1
ATOM 4817 N N . GLU D 1 79 ? 1.067 -44.057 8.412 1.00 14.02 75 GLU D N 1
ATOM 4818 C CA . GLU D 1 79 ? 0.669 -45.427 8.722 1.00 14.21 75 GLU D CA 1
ATOM 4819 C C . GLU D 1 79 ? -0.663 -45.377 9.477 1.00 18.78 75 GLU D C 1
ATOM 4820 O O . GLU D 1 79 ? -0.959 -44.406 10.179 1.00 17.38 75 GLU D O 1
ATOM 4826 N N . ASP D 1 80 ? -1.425 -46.469 9.383 1.00 20.24 76 ASP D N 1
ATOM 4827 C CA . ASP D 1 80 ? -2.700 -46.578 10.074 1.00 20.75 76 ASP D CA 1
ATOM 4828 C C . ASP D 1 80 ? -2.406 -46.869 11.550 1.00 23.39 76 ASP D C 1
ATOM 4829 O O . ASP D 1 80 ? -1.698 -47.831 11.856 1.00 22.97 76 ASP D O 1
ATOM 4834 N N . LYS D 1 81 ? -2.952 -46.043 12.464 1.00 21.91 77 LYS D N 1
ATOM 4835 C CA . LYS D 1 81 ? -2.756 -46.229 13.911 1.00 21.63 77 LYS D CA 1
ATOM 4836 C C . LYS D 1 81 ? -3.178 -47.643 14.381 1.00 26.12 77 LYS D C 1
ATOM 4837 O O . LYS D 1 81 ? -2.632 -48.151 15.361 1.00 26.23 77 LYS D O 1
ATOM 4843 N N . ASN D 1 82 ? -4.096 -48.297 13.634 1.00 23.83 78 ASN D N 1
ATOM 4844 C CA . ASN D 1 82 ? -4.578 -49.630 13.990 1.00 24.16 78 ASN D CA 1
ATOM 4845 C C . ASN D 1 82 ? -3.591 -50.758 13.666 1.00 27.50 78 ASN D C 1
ATOM 4846 O O . ASN D 1 82 ? -3.773 -51.882 14.127 1.00 26.80 78 ASN D O 1
ATOM 4851 N N . ASP D 1 83 ? -2.497 -50.432 12.939 1.00 22.93 79 ASP D N 1
ATOM 4852 C CA . ASP D 1 83 ? -1.434 -51.377 12.588 1.00 22.52 79 ASP D CA 1
ATOM 4853 C C . ASP D 1 83 ? -0.307 -51.339 13.631 1.00 25.28 79 ASP D C 1
ATOM 4854 O O . ASP D 1 83 ? 0.620 -52.146 13.547 1.00 26.74 79 ASP D O 1
ATOM 4859 N N . ILE D 1 84 ? -0.375 -50.407 14.595 1.00 19.94 80 ILE D N 1
ATOM 4860 C CA . ILE D 1 84 ? 0.648 -50.309 15.644 1.00 19.32 80 ILE D CA 1
ATOM 4861 C C . ILE D 1 84 ? 0.520 -51.530 16.580 1.00 24.02 80 ILE D C 1
ATOM 4862 O O . ILE D 1 84 ? -0.535 -51.679 17.201 1.00 22.48 80 ILE D O 1
ATOM 4867 N N . PRO D 1 85 ? 1.550 -52.410 16.715 1.00 21.86 81 PRO D N 1
ATOM 4868 C CA . PRO D 1 85 ? 1.430 -53.547 17.661 1.00 22.23 81 PRO D CA 1
ATOM 4869 C C . PRO D 1 85 ? 1.228 -53.095 19.112 1.00 29.35 81 PRO D C 1
ATOM 4870 O O . PRO D 1 85 ? 1.503 -51.951 19.461 1.00 28.03 81 PRO D O 1
ATOM 4874 N N . LYS D 1 86 ? 0.744 -54.000 19.968 1.00 28.97 82 LYS D N 1
ATOM 4875 C CA . LYS D 1 86 ? 0.477 -53.689 21.378 1.00 29.65 82 LYS D CA 1
ATOM 4876 C C . LYS D 1 86 ? 1.707 -53.754 22.296 1.00 32.71 82 LYS D C 1
ATOM 4877 O O . LYS D 1 86 ? 1.882 -52.884 23.153 1.00 32.78 82 LYS D O 1
ATOM 4882 N N . GLU D 1 87 ? 2.527 -54.811 22.156 1.00 28.24 83 GLU D N 1
ATOM 4883 C CA . GLU D 1 87 ? 3.668 -55.037 23.038 1.00 27.86 83 GLU D CA 1
ATOM 4884 C C . GLU D 1 87 ? 4.932 -54.310 22.622 1.00 30.09 83 GLU D C 1
ATOM 4885 O O . GLU D 1 87 ? 5.181 -54.158 21.427 1.00 29.18 83 GLU D O 1
ATOM 4891 N N . LYS D 1 88 ? 5.724 -53.867 23.615 1.00 27.02 84 LYS D N 1
ATOM 4892 C CA . LYS D 1 88 ? 6.931 -53.056 23.458 1.00 26.66 84 LYS D CA 1
ATOM 4893 C C . LYS D 1 88 ? 7.958 -53.461 22.413 1.00 28.43 84 LYS D C 1
ATOM 4894 O O . LYS D 1 88 ? 8.308 -52.643 21.551 1.00 26.54 84 LYS D O 1
ATOM 4898 N N . ASP D 1 89 ? 8.455 -54.708 22.483 1.00 24.50 85 ASP D N 1
ATOM 4899 C CA . ASP D 1 89 ? 9.501 -55.156 21.567 1.00 23.90 85 ASP D CA 1
ATOM 4900 C C . ASP D 1 89 ? 8.970 -55.361 20.150 1.00 24.33 85 ASP D C 1
ATOM 4901 O O . ASP D 1 89 ? 9.658 -54.976 19.175 1.00 21.86 85 ASP D O 1
ATOM 4906 N N . GLU D 1 90 ? 7.723 -55.874 20.028 1.00 21.56 86 GLU D N 1
ATOM 4907 C CA . GLU D 1 90 ? 7.044 -56.030 18.727 1.00 21.48 86 GLU D CA 1
ATOM 4908 C C . GLU D 1 90 ? 6.801 -54.646 18.074 1.00 20.67 86 GLU D C 1
ATOM 4909 O O . GLU D 1 90 ? 7.001 -54.491 16.870 1.00 19.20 86 GLU D O 1
ATOM 4915 N N . LYS D 1 91 ? 6.408 -53.652 18.885 1.00 18.13 87 LYS D N 1
ATOM 4916 C CA . LYS D 1 91 ? 6.151 -52.278 18.405 1.00 18.19 87 LYS D CA 1
ATOM 4917 C C . LYS D 1 91 ? 7.415 -51.696 17.771 1.00 18.41 87 LYS D C 1
ATOM 4918 O O . LYS D 1 91 ? 7.353 -51.175 16.652 1.00 16.74 87 LYS D O 1
ATOM 4924 N N . ILE D 1 92 ? 8.559 -51.808 18.458 1.00 15.66 88 ILE D N 1
ATOM 4925 C CA . ILE D 1 92 ? 9.814 -51.255 17.931 1.00 14.42 88 ILE D CA 1
ATOM 4926 C C . ILE D 1 92 ? 10.209 -51.886 16.594 1.00 15.43 88 ILE D C 1
ATOM 4927 O O . ILE D 1 92 ? 10.546 -51.163 15.642 1.00 15.84 88 ILE D O 1
ATOM 4932 N N . ALA D 1 93 ? 10.139 -53.220 16.506 1.00 15.11 89 ALA D N 1
ATOM 4933 C CA . ALA D 1 93 ? 10.511 -53.924 15.272 1.00 15.17 89 ALA D CA 1
ATOM 4934 C C . ALA D 1 93 ? 9.594 -53.516 14.102 1.00 16.55 89 ALA D C 1
ATOM 4935 O O . ALA D 1 93 ? 10.073 -53.415 12.965 1.00 17.17 89 ALA D O 1
ATOM 4937 N N . TRP D 1 94 ? 8.312 -53.271 14.378 1.00 14.82 90 TRP D N 1
ATOM 4938 C CA . TRP D 1 94 ? 7.375 -52.871 13.351 1.00 15.64 90 TRP D CA 1
ATOM 4939 C C . TRP D 1 94 ? 7.643 -51.416 12.935 1.00 15.39 90 TRP D C 1
ATOM 4940 O O . TRP D 1 94 ? 7.793 -51.142 11.748 1.00 15.54 90 TRP D O 1
ATOM 4951 N N . ALA D 1 95 ? 7.763 -50.500 13.915 1.00 13.56 91 ALA D N 1
ATOM 4952 C CA . ALA D 1 95 ? 7.963 -49.090 13.628 1.00 13.74 91 ALA D CA 1
ATOM 4953 C C . ALA D 1 95 ? 9.257 -48.832 12.837 1.00 14.91 91 ALA D C 1
ATOM 4954 O O . ALA D 1 95 ? 9.261 -48.047 11.867 1.00 13.57 91 ALA D O 1
ATOM 4956 N N . LEU D 1 96 ? 10.347 -49.495 13.253 1.00 13.28 92 LEU D N 1
ATOM 4957 C CA . LEU D 1 96 ? 11.669 -49.270 12.665 1.00 13.00 92 LEU D CA 1
ATOM 4958 C C . LEU D 1 96 ? 11.860 -50.014 11.354 1.00 14.98 92 LEU D C 1
ATOM 4959 O O . LEU D 1 96 ? 12.886 -49.836 10.719 1.00 14.26 92 LEU D O 1
ATOM 4964 N N . SER D 1 97 ? 10.850 -50.812 10.922 1.00 13.99 93 SER D N 1
ATOM 4965 C CA . SER D 1 97 ? 10.891 -51.438 9.610 1.00 14.51 93 SER D CA 1
ATOM 4966 C C . SER D 1 97 ? 9.908 -50.765 8.649 1.00 16.59 93 SER D C 1
ATOM 4967 O O . SER D 1 97 ? 9.762 -51.225 7.509 1.00 17.77 93 SER D O 1
ATOM 4970 N N . ARG D 1 98 ? 9.266 -49.641 9.081 1.00 13.92 94 ARG D N 1
ATOM 4971 C CA . ARG D 1 98 ? 8.407 -48.904 8.147 1.00 14.15 94 ARG D CA 1
ATOM 4972 C C . ARG D 1 98 ? 9.277 -48.036 7.255 1.00 15.79 94 ARG D C 1
ATOM 4973 O O . ARG D 1 98 ? 10.284 -47.515 7.715 1.00 16.05 94 ARG D O 1
ATOM 4981 N N . LYS D 1 99 ? 8.923 -47.906 5.982 1.00 15.32 95 LYS D N 1
ATOM 4982 C CA . LYS D 1 99 ? 9.631 -47.045 5.052 1.00 13.67 95 LYS D CA 1
ATOM 4983 C C . LYS D 1 99 ? 9.193 -45.601 5.317 1.00 14.61 95 LYS D C 1
ATOM 4984 O O . LYS D 1 99 ? 8.073 -45.345 5.758 1.00 14.84 95 LYS D O 1
ATOM 4990 N N . ALA D 1 100 ? 10.061 -44.633 4.991 1.00 13.05 96 ALA D N 1
ATOM 4991 C CA . ALA D 1 100 ? 9.648 -43.241 4.964 1.00 13.07 96 ALA D CA 1
ATOM 4992 C C . ALA D 1 100 ? 9.115 -42.690 6.291 1.00 14.76 96 ALA D C 1
ATOM 4993 O O . ALA D 1 100 ? 8.054 -42.043 6.352 1.00 14.22 96 ALA D O 1
ATOM 4995 N N . THR D 1 101 ? 9.896 -42.902 7.349 1.00 11.90 97 THR D N 1
ATOM 4996 C CA . THR D 1 101 ? 9.515 -42.339 8.634 1.00 11.47 97 THR D CA 1
ATOM 4997 C C . THR D 1 101 ? 10.317 -41.093 8.910 1.00 11.57 97 THR D C 1
ATOM 4998 O O . THR D 1 101 ? 11.414 -40.880 8.348 1.00 11.52 97 THR D O 1
ATOM 5002 N N . LEU D 1 102 ? 9.771 -40.283 9.802 1.00 11.63 98 LEU D N 1
ATOM 5003 C CA A LEU D 1 102 ? 10.418 -39.065 10.232 0.50 11.21 98 LEU D CA 1
ATOM 5004 C CA B LEU D 1 102 ? 10.423 -39.056 10.284 0.50 12.69 98 LEU D CA 1
ATOM 5005 C C . LEU D 1 102 ? 10.760 -39.274 11.723 1.00 15.29 98 LEU D C 1
ATOM 5006 O O . LEU D 1 102 ? 9.853 -39.560 12.526 1.00 15.42 98 LEU D O 1
ATOM 5015 N N . GLU D 1 103 ? 12.056 -39.190 12.073 1.00 11.82 99 GLU D N 1
ATOM 5016 C CA . GLU D 1 103 ? 12.544 -39.362 13.434 1.00 12.40 99 GLU D CA 1
ATOM 5017 C C . GLU D 1 103 ? 12.753 -37.981 14.022 1.00 13.72 99 GLU D C 1
ATOM 5018 O O . GLU D 1 103 ? 13.618 -37.257 13.539 1.00 14.76 99 GLU D O 1
ATOM 5024 N N . LEU D 1 104 ? 11.933 -37.590 15.010 1.00 11.63 100 LEU D N 1
ATOM 5025 C CA . LEU D 1 104 ? 12.119 -36.268 15.605 1.00 11.63 100 LEU D CA 1
ATOM 5026 C C . LEU D 1 104 ? 12.847 -36.469 16.924 1.00 13.43 100 LEU D C 1
ATOM 5027 O O . LEU D 1 104 ? 12.398 -37.236 17.786 1.00 12.79 100 LEU D O 1
ATOM 5032 N N . THR D 1 105 ? 13.972 -35.757 17.089 1.00 10.86 101 THR D N 1
ATOM 5033 C CA . THR D 1 105 ? 14.799 -35.867 18.286 1.00 10.55 101 THR D CA 1
ATOM 5034 C C . THR D 1 105 ? 14.565 -34.714 19.211 1.00 11.42 101 THR D C 1
ATOM 5035 O O . THR D 1 105 ? 14.787 -33.555 18.859 1.00 12.89 101 THR D O 1
ATOM 5039 N N . HIS D 1 106 ? 14.161 -35.076 20.439 1.00 13.11 102 HIS D N 1
ATOM 5040 C CA . HIS D 1 106 ? 13.977 -34.072 21.475 1.00 12.69 102 HIS D CA 1
ATOM 5041 C C . HIS D 1 106 ? 15.120 -34.199 22.498 1.00 14.33 102 HIS D C 1
ATOM 5042 O O . HIS D 1 106 ? 15.141 -35.173 23.256 1.00 13.19 102 HIS D O 1
ATOM 5049 N N . ASN D 1 107 ? 16.034 -33.211 22.495 1.00 12.19 103 ASN D N 1
ATOM 5050 C CA . ASN D 1 107 ? 17.103 -33.118 23.516 1.00 13.47 103 ASN D CA 1
ATOM 5051 C C . ASN D 1 107 ? 16.462 -32.375 24.675 1.00 14.34 103 ASN D C 1
ATOM 5052 O O . ASN D 1 107 ? 15.990 -31.251 24.504 1.00 14.97 103 ASN D O 1
ATOM 5057 N N . TRP D 1 108 ? 16.332 -33.064 25.788 1.00 14.86 104 TRP D N 1
ATOM 5058 C CA . TRP D 1 108 ? 15.607 -32.472 26.919 1.00 15.35 104 TRP D CA 1
ATOM 5059 C C . TRP D 1 108 ? 16.058 -31.077 27.330 1.00 19.91 104 TRP D C 1
ATOM 5060 O O . TRP D 1 108 ? 17.251 -30.765 27.302 1.00 20.06 104 TRP D O 1
ATOM 5071 N N . GLY D 1 109 ? 15.078 -30.230 27.612 1.00 18.53 105 GLY D N 1
ATOM 5072 C CA . GLY D 1 109 ? 15.310 -28.863 28.072 1.00 19.01 105 GLY D CA 1
ATOM 5073 C C . GLY D 1 109 ? 15.409 -27.792 27.014 1.00 21.84 105 GLY D C 1
ATOM 5074 O O . GLY D 1 109 ? 15.490 -26.606 27.354 1.00 22.94 105 GLY D O 1
ATOM 5075 N N . THR D 1 110 ? 15.417 -28.167 25.712 1.00 15.51 106 THR D N 1
ATOM 5076 C CA . THR D 1 110 ? 15.524 -27.132 24.698 1.00 15.46 106 THR D CA 1
ATOM 5077 C C . THR D 1 110 ? 14.307 -26.195 24.648 1.00 16.71 106 THR D C 1
ATOM 5078 O O . THR D 1 110 ? 14.450 -25.060 24.201 1.00 17.91 106 THR D O 1
ATOM 5082 N N . GLU D 1 111 ? 13.108 -26.723 24.948 1.00 17.31 107 GLU D N 1
ATOM 5083 C CA . GLU D 1 111 ? 11.863 -25.954 24.806 1.00 19.16 107 GLU D CA 1
ATOM 5084 C C . GLU D 1 111 ? 11.850 -24.688 25.661 1.00 27.62 107 GLU D C 1
ATOM 5085 O O . GLU D 1 111 ? 11.271 -23.679 25.244 1.00 28.26 107 GLU D O 1
ATOM 5091 N N . ASP D 1 112 ? 12.531 -24.764 26.829 1.00 28.73 108 ASP D N 1
ATOM 5092 C CA . ASP D 1 112 ? 12.700 -23.704 27.833 1.00 30.61 108 ASP D CA 1
ATOM 5093 C C . ASP D 1 112 ? 14.077 -23.011 27.748 1.00 33.19 108 ASP D C 1
ATOM 5094 O O . ASP D 1 112 ? 14.531 -22.445 28.751 1.00 35.26 108 ASP D O 1
ATOM 5099 N N . ASP D 1 113 ? 14.731 -23.013 26.571 1.00 25.48 109 ASP D N 1
ATOM 5100 C CA . ASP D 1 113 ? 16.056 -22.388 26.446 1.00 23.58 109 ASP D CA 1
ATOM 5101 C C . ASP D 1 113 ? 16.076 -21.269 25.409 1.00 25.93 109 ASP D C 1
ATOM 5102 O O . ASP D 1 113 ? 16.072 -21.526 24.203 1.00 24.08 109 ASP D O 1
ATOM 5107 N N . GLU D 1 114 ? 16.148 -20.011 25.899 1.00 21.82 110 GLU D N 1
ATOM 5108 C CA . GLU D 1 114 ? 16.146 -18.777 25.108 1.00 22.20 110 GLU D CA 1
ATOM 5109 C C . GLU D 1 114 ? 17.279 -18.688 24.102 1.00 24.93 110 GLU D C 1
ATOM 5110 O O . GLU D 1 114 ? 17.129 -18.041 23.067 1.00 28.45 110 GLU D O 1
ATOM 5116 N N . THR D 1 115 ? 18.425 -19.307 24.404 1.00 23.72 111 THR D N 1
ATOM 5117 C CA . THR D 1 115 ? 19.619 -19.226 23.560 1.00 23.53 111 THR D CA 1
ATOM 5118 C C . THR D 1 115 ? 19.561 -20.239 22.408 1.00 25.45 111 THR D C 1
ATOM 5119 O O . THR D 1 115 ? 20.340 -20.135 21.455 1.00 25.69 111 THR D O 1
ATOM 5123 N N . GLN D 1 116 ? 18.649 -21.224 22.519 1.00 19.64 112 GLN D N 1
ATOM 5124 C CA . GLN D 1 116 ? 18.629 -22.373 21.617 1.00 18.25 112 GLN D CA 1
ATOM 5125 C C . GLN D 1 116 ? 17.618 -22.320 20.494 1.00 20.99 112 GLN D C 1
ATOM 5126 O O . GLN D 1 116 ? 16.458 -21.978 20.694 1.00 19.19 112 GLN D O 1
ATOM 5132 N N . SER D 1 117 ? 18.057 -22.771 19.312 1.00 17.78 113 SER D N 1
ATOM 5133 C CA . SER D 1 117 ? 17.204 -22.996 18.160 1.00 17.12 113 SER D CA 1
ATOM 5134 C C . SER D 1 117 ? 17.969 -23.806 17.143 1.00 19.01 113 SER D C 1
ATOM 5135 O O . SER D 1 117 ? 19.195 -23.675 17.007 1.00 20.00 113 SER D O 1
ATOM 5138 N N . TYR D 1 118 ? 17.253 -24.702 16.462 1.00 15.58 114 TYR D N 1
ATOM 5139 C CA . TYR D 1 118 ? 17.887 -25.488 15.419 1.00 14.03 114 TYR D CA 1
ATOM 5140 C C . TYR D 1 118 ? 17.987 -24.727 14.107 1.00 16.79 114 TYR D C 1
ATOM 5141 O O . TYR D 1 118 ? 17.315 -23.708 13.911 1.00 16.76 114 TYR D O 1
ATOM 5150 N N . HIS D 1 119 ? 18.890 -25.173 13.237 1.00 13.67 115 HIS D N 1
ATOM 5151 C CA . HIS D 1 119 ? 19.155 -24.595 11.934 1.00 14.13 115 HIS D CA 1
ATOM 5152 C C . HIS D 1 119 ? 18.510 -25.467 10.851 1.00 15.50 115 HIS D C 1
ATOM 5153 O O . HIS D 1 119 ? 18.688 -26.697 10.858 1.00 14.06 115 HIS D O 1
ATOM 5160 N N . ASN D 1 120 ? 17.776 -24.842 9.940 1.00 13.86 116 ASN D N 1
ATOM 5161 C CA . ASN D 1 120 ? 17.026 -25.588 8.930 1.00 13.34 116 ASN D CA 1
ATOM 5162 C C . ASN D 1 120 ? 17.815 -25.986 7.671 1.00 15.89 116 ASN D C 1
ATOM 5163 O O . ASN D 1 120 ? 17.258 -26.629 6.795 1.00 14.12 116 ASN D O 1
ATOM 5168 N N . GLY D 1 121 ? 19.076 -25.562 7.575 1.00 13.54 117 GLY D N 1
ATOM 5169 C CA . GLY D 1 121 ? 19.962 -25.912 6.473 1.00 13.57 117 GLY D CA 1
ATOM 5170 C C . GLY D 1 121 ? 19.812 -25.092 5.207 1.00 14.41 117 GLY D C 1
ATOM 5171 O O . GLY D 1 121 ? 20.546 -25.344 4.253 1.00 14.15 117 GLY D O 1
ATOM 5172 N N . ASN D 1 122 ? 18.886 -24.083 5.188 1.00 12.52 118 ASN D N 1
ATOM 5173 C CA . ASN D 1 122 ? 18.616 -23.295 3.986 1.00 14.73 118 ASN D CA 1
ATOM 5174 C C . ASN D 1 122 ? 19.285 -21.940 3.962 1.00 19.13 118 ASN D C 1
ATOM 5175 O O . ASN D 1 122 ? 19.036 -21.142 3.060 1.00 20.32 118 ASN D O 1
ATOM 5180 N N . SER D 1 123 ? 20.131 -21.693 4.939 1.00 16.63 119 SER D N 1
ATOM 5181 C CA . SER D 1 123 ? 20.966 -20.506 4.964 1.00 16.03 119 SER D CA 1
ATOM 5182 C C . SER D 1 123 ? 22.302 -20.933 5.522 1.00 18.98 119 SER D C 1
ATOM 5183 O O . SER D 1 123 ? 22.468 -22.060 6.013 1.00 17.42 119 SER D O 1
ATOM 5186 N N . ASP D 1 124 ? 23.302 -20.059 5.399 1.00 17.95 120 ASP D N 1
ATOM 5187 C CA . ASP D 1 124 ? 24.638 -20.384 5.853 1.00 18.52 120 ASP D CA 1
ATOM 5188 C C . ASP D 1 124 ? 24.709 -20.913 7.297 1.00 19.66 120 ASP D C 1
ATOM 5189 O O . ASP D 1 124 ? 24.217 -20.245 8.214 1.00 19.99 120 ASP D O 1
ATOM 5194 N N . PRO D 1 125 ? 25.267 -22.128 7.536 1.00 16.86 121 PRO D N 1
ATOM 5195 C CA . PRO D 1 125 ? 25.851 -23.084 6.572 1.00 15.88 121 PRO D CA 1
ATOM 5196 C C . PRO D 1 125 ? 24.775 -24.038 6.023 1.00 16.80 121 PRO D C 1
ATOM 5197 O O . PRO D 1 125 ? 24.019 -24.637 6.794 1.00 15.65 121 PRO D O 1
ATOM 5201 N N . ARG D 1 126 ? 24.703 -24.131 4.697 1.00 15.44 122 ARG D N 1
ATOM 5202 C CA . ARG D 1 126 ? 23.671 -24.948 4.034 1.00 14.32 122 ARG D CA 1
ATOM 5203 C C . ARG D 1 126 ? 24.037 -26.420 4.039 1.00 16.31 122 ARG D C 1
ATOM 5204 O O . ARG D 1 126 ? 25.216 -26.784 4.092 1.00 15.54 122 ARG D O 1
ATOM 5212 N N . GLY D 1 127 ? 23.018 -27.269 3.927 1.00 12.40 123 GLY D N 1
ATOM 5213 C CA . GLY D 1 127 ? 23.242 -28.718 3.808 1.00 12.61 123 GLY D CA 1
ATOM 5214 C C . GLY D 1 127 ? 21.920 -29.377 3.437 1.00 12.83 123 GLY D C 1
ATOM 5215 O O . GLY D 1 127 ? 21.459 -29.283 2.294 1.00 13.00 123 GLY D O 1
ATOM 5216 N N . PHE D 1 128 ? 21.248 -29.935 4.446 1.00 12.70 124 PHE D N 1
ATOM 5217 C CA . PHE D 1 128 ? 19.883 -30.442 4.308 1.00 12.06 124 PHE D CA 1
ATOM 5218 C C . PHE D 1 128 ? 19.002 -29.296 3.795 1.00 13.04 124 PHE D C 1
ATOM 5219 O O . PHE D 1 128 ? 19.188 -28.127 4.197 1.00 13.79 124 PHE D O 1
ATOM 5227 N N . GLY D 1 129 ? 17.987 -29.625 2.997 1.00 12.24 125 GLY D N 1
ATOM 5228 C CA . GLY D 1 129 ? 17.080 -28.600 2.500 1.00 13.35 125 GLY D CA 1
ATOM 5229 C C . GLY D 1 129 ? 15.643 -28.732 2.967 1.00 14.70 125 GLY D C 1
ATOM 5230 O O . GLY D 1 129 ? 15.038 -27.794 3.504 1.00 14.69 125 GLY D O 1
ATOM 5231 N N . HIS D 1 130 ? 15.044 -29.903 2.718 1.00 11.66 126 HIS D N 1
ATOM 5232 C CA . HIS D 1 130 ? 13.639 -30.089 3.044 1.00 11.46 126 HIS D CA 1
ATOM 5233 C C . HIS D 1 130 ? 13.254 -31.540 3.039 1.00 12.18 126 HIS D C 1
ATOM 5234 O O . HIS D 1 130 ? 13.983 -32.382 2.518 1.00 11.82 126 HIS D O 1
ATOM 5241 N N . ILE D 1 131 ? 12.087 -31.828 3.595 1.00 11.64 127 ILE D N 1
ATOM 5242 C CA . ILE D 1 131 ? 11.397 -33.072 3.325 1.00 10.62 127 ILE D CA 1
ATOM 5243 C C . ILE D 1 131 ? 10.258 -32.653 2.390 1.00 13.97 127 ILE D C 1
ATOM 5244 O O . ILE D 1 131 ? 9.963 -31.457 2.253 1.00 14.21 127 ILE D O 1
ATOM 5249 N N . GLY D 1 132 ? 9.655 -33.611 1.727 1.00 11.48 128 GLY D N 1
ATOM 5250 C CA . GLY D 1 132 ? 8.586 -33.276 0.800 1.00 12.04 128 GLY D CA 1
ATOM 5251 C C . GLY D 1 132 ? 7.465 -34.282 0.879 1.00 12.98 128 GLY D C 1
ATOM 5252 O O . GLY D 1 132 ? 7.711 -35.487 1.030 1.00 12.10 128 GLY D O 1
ATOM 5253 N N . ILE D 1 133 ? 6.223 -33.775 0.812 1.00 11.79 129 ILE D N 1
ATOM 5254 C CA . ILE D 1 133 ? 5.016 -34.583 0.908 1.00 11.69 129 ILE D CA 1
ATOM 5255 C C . ILE D 1 133 ? 4.262 -34.501 -0.395 1.00 13.25 129 ILE D C 1
ATOM 5256 O O . ILE D 1 133 ? 3.988 -33.403 -0.892 1.00 13.00 129 ILE D O 1
ATOM 5261 N N . ALA D 1 134 ? 3.972 -35.681 -0.974 1.00 11.63 130 ALA D N 1
ATOM 5262 C CA . ALA D 1 134 ? 3.172 -35.760 -2.206 1.00 12.00 130 ALA D CA 1
ATOM 5263 C C . ALA D 1 134 ? 1.701 -35.811 -1.812 1.00 14.07 130 ALA D C 1
ATOM 5264 O O . ALA D 1 134 ? 1.306 -36.573 -0.917 1.00 13.01 130 ALA D O 1
ATOM 5266 N N . VAL D 1 135 ? 0.904 -34.927 -2.427 1.00 12.56 131 VAL D N 1
ATOM 5267 C CA . VAL D 1 135 ? -0.502 -34.757 -2.122 1.00 12.26 131 VAL D CA 1
ATOM 5268 C C . VAL D 1 135 ? -1.319 -34.810 -3.421 1.00 14.20 131 VAL D C 1
ATOM 5269 O O . VAL D 1 135 ? -0.756 -34.537 -4.494 1.00 14.10 131 VAL D O 1
ATOM 5273 N N . PRO D 1 136 ? -2.631 -35.120 -3.337 1.00 13.63 132 PRO D N 1
ATOM 5274 C CA . PRO D 1 136 ? -3.451 -35.130 -4.574 1.00 14.25 132 PRO D CA 1
ATOM 5275 C C . PRO D 1 136 ? -3.729 -33.734 -5.123 1.00 18.08 132 PRO D C 1
ATOM 5276 O O . PRO D 1 136 ? -3.969 -33.574 -6.323 1.00 18.19 132 PRO D O 1
ATOM 5280 N N . ASP D 1 137 ? -3.750 -32.716 -4.255 1.00 15.40 133 ASP D N 1
ATOM 5281 C CA . ASP D 1 137 ? -4.126 -31.365 -4.668 1.00 14.73 133 ASP D CA 1
ATOM 5282 C C . ASP D 1 137 ? -3.345 -30.348 -3.844 1.00 16.19 133 ASP D C 1
ATOM 5283 O O . ASP D 1 137 ? -3.667 -30.120 -2.672 1.00 15.18 133 ASP D O 1
ATOM 5288 N N . VAL D 1 138 ? -2.358 -29.732 -4.466 1.00 14.67 134 VAL D N 1
ATOM 5289 C CA . VAL D 1 138 ? -1.511 -28.745 -3.768 1.00 13.80 134 VAL D CA 1
ATOM 5290 C C . VAL D 1 138 ? -2.309 -27.508 -3.364 1.00 17.47 134 VAL D C 1
ATOM 5291 O O . VAL D 1 138 ? -2.127 -26.975 -2.263 1.00 17.57 134 VAL D O 1
ATOM 5295 N N . TYR D 1 139 ? -3.247 -27.085 -4.228 1.00 16.41 135 TYR D N 1
ATOM 5296 C CA . TYR D 1 139 ? -4.012 -25.889 -3.941 1.00 16.06 135 TYR D CA 1
ATOM 5297 C C . TYR D 1 139 ? -4.967 -26.047 -2.776 1.00 17.99 135 TYR D C 1
ATOM 5298 O O . TYR D 1 139 ? -4.970 -25.165 -1.902 1.00 17.86 135 TYR D O 1
ATOM 5307 N N . SER D 1 140 ? -5.716 -27.166 -2.696 1.00 17.03 136 SER D N 1
ATOM 5308 C CA . SER D 1 140 ? -6.644 -27.373 -1.581 1.00 17.27 136 SER D CA 1
ATOM 5309 C C . SER D 1 140 ? -5.879 -27.654 -0.301 1.00 18.76 136 SER D C 1
ATOM 5310 O O . SER D 1 140 ? -6.278 -27.162 0.761 1.00 18.73 136 SER D O 1
ATOM 5313 N N . ALA D 1 141 ? -4.759 -28.415 -0.384 1.00 16.29 137 ALA D N 1
ATOM 5314 C CA . ALA D 1 141 ? -3.947 -28.675 0.811 1.00 15.69 137 ALA D CA 1
ATOM 5315 C C . ALA D 1 141 ? -3.454 -27.340 1.401 1.00 17.11 137 ALA D C 1
ATOM 5316 O O . ALA D 1 141 ? -3.553 -27.133 2.615 1.00 16.55 137 ALA D O 1
ATOM 5318 N N . CYS D 1 142 ? -2.937 -26.445 0.557 1.00 15.77 138 CYS D N 1
ATOM 5319 C CA . CYS D 1 142 ? -2.435 -25.163 1.035 1.00 15.87 138 CYS D CA 1
ATOM 5320 C C . CYS D 1 142 ? -3.496 -24.224 1.516 1.00 20.36 138 CYS D C 1
ATOM 5321 O O . CYS D 1 142 ? -3.210 -23.419 2.410 1.00 20.69 138 CYS D O 1
ATOM 5324 N N . LYS D 1 143 ? -4.721 -24.316 0.946 1.00 18.75 139 LYS D N 1
ATOM 5325 C CA . LYS D 1 143 ? -5.804 -23.459 1.431 1.00 18.38 139 LYS D CA 1
ATOM 5326 C C . LYS D 1 143 ? -6.087 -23.834 2.892 1.00 20.74 139 LYS D C 1
ATOM 5327 O O . LYS D 1 143 ? -6.228 -22.951 3.744 1.00 21.12 139 LYS D O 1
ATOM 5333 N N . ARG D 1 144 ? -6.106 -25.137 3.193 1.00 18.20 140 ARG D N 1
ATOM 5334 C CA . ARG D 1 144 ? -6.296 -25.628 4.550 1.00 16.53 140 ARG D CA 1
ATOM 5335 C C . ARG D 1 144 ? -5.094 -25.161 5.421 1.00 19.82 140 ARG D C 1
ATOM 5336 O O . ARG D 1 144 ? -5.300 -24.695 6.539 1.00 18.34 140 ARG D O 1
ATOM 5344 N N . PHE D 1 145 ? -3.845 -25.293 4.918 1.00 16.78 141 PHE D N 1
ATOM 5345 C CA . PHE D 1 145 ? -2.682 -24.865 5.707 1.00 17.02 141 PHE D CA 1
ATOM 5346 C C . PHE D 1 145 ? -2.785 -23.389 6.092 1.00 22.69 141 PHE D C 1
ATOM 5347 O O . PHE D 1 145 ? -2.499 -23.056 7.241 1.00 21.59 141 PHE D O 1
ATOM 5355 N N . GLU D 1 146 ? -3.218 -22.529 5.140 1.00 22.56 142 GLU D N 1
ATOM 5356 C CA . GLU D 1 146 ? -3.465 -21.092 5.349 1.00 23.20 142 GLU D CA 1
ATOM 5357 C C . GLU D 1 146 ? -4.486 -20.893 6.484 1.00 26.34 142 GLU D C 1
ATOM 5358 O O . GLU D 1 146 ? -4.229 -20.106 7.405 1.00 25.29 142 GLU D O 1
ATOM 5364 N N . GLU D 1 147 ? -5.611 -21.638 6.435 1.00 23.61 143 GLU D N 1
ATOM 5365 C CA . GLU D 1 147 ? -6.680 -21.573 7.449 1.00 23.58 143 GLU D CA 1
ATOM 5366 C C . GLU D 1 147 ? -6.178 -21.977 8.851 1.00 26.25 143 GLU D C 1
ATOM 5367 O O . GLU D 1 147 ? -6.679 -21.465 9.864 1.00 25.21 143 GLU D O 1
ATOM 5373 N N . LEU D 1 148 ? -5.206 -22.905 8.909 1.00 21.70 144 LEU D N 1
ATOM 5374 C CA . LEU D 1 148 ? -4.639 -23.396 10.167 1.00 20.41 144 LEU D CA 1
ATOM 5375 C C . LEU D 1 148 ? -3.489 -22.538 10.673 1.00 22.27 144 LEU D C 1
ATOM 5376 O O . LEU D 1 148 ? -2.908 -22.857 11.706 1.00 23.57 144 LEU D O 1
ATOM 5381 N N . GLY D 1 149 ? -3.182 -21.459 9.956 1.00 20.13 145 GLY D N 1
ATOM 5382 C CA . GLY D 1 149 ? -2.134 -20.514 10.325 1.00 21.06 145 GLY D CA 1
ATOM 5383 C C . GLY D 1 149 ? -0.713 -21.004 10.104 1.00 24.56 145 GLY D C 1
ATOM 5384 O O . GLY D 1 149 ? 0.230 -20.461 10.698 1.00 24.27 145 GLY D O 1
ATOM 5385 N N . VAL D 1 150 ? -0.538 -22.013 9.223 1.00 20.79 146 VAL D N 1
ATOM 5386 C CA . VAL D 1 150 ? 0.792 -22.533 8.869 1.00 19.15 146 VAL D CA 1
ATOM 5387 C C . VAL D 1 150 ? 1.605 -21.436 8.153 1.00 20.52 146 VAL D C 1
ATOM 5388 O O . VAL D 1 150 ? 1.053 -20.650 7.387 1.00 19.70 146 VAL D O 1
ATOM 5392 N N . LYS D 1 151 ? 2.904 -21.363 8.459 1.00 19.43 147 LYS D N 1
ATOM 5393 C CA . LYS D 1 151 ? 3.806 -20.401 7.838 1.00 19.06 147 LYS D CA 1
ATOM 5394 C C . LYS D 1 151 ? 4.325 -20.924 6.499 1.00 21.55 147 LYS D C 1
ATOM 5395 O O . LYS D 1 151 ? 4.749 -22.091 6.409 1.00 19.57 147 LYS D O 1
ATOM 5401 N N . PHE D 1 152 ? 4.319 -20.070 5.472 1.00 20.54 148 PHE D N 1
ATOM 5402 C CA . PHE D 1 152 ? 4.753 -20.439 4.120 1.00 20.11 148 PHE D CA 1
ATOM 5403 C C . PHE D 1 152 ? 6.054 -19.832 3.692 1.00 24.83 148 PHE D C 1
ATOM 5404 O O . PHE D 1 152 ? 6.253 -18.619 3.828 1.00 25.57 148 PHE D O 1
ATOM 5412 N N . VAL D 1 153 ? 6.905 -20.654 3.063 1.00 19.21 149 VAL D N 1
ATOM 5413 C CA . VAL D 1 153 ? 8.116 -20.194 2.413 1.00 18.20 149 VAL D CA 1
ATOM 5414 C C . VAL D 1 153 ? 7.711 -19.798 0.984 1.00 22.06 149 VAL D C 1
ATOM 5415 O O . VAL D 1 153 ? 8.199 -18.794 0.457 1.00 22.29 149 VAL D O 1
ATOM 5419 N N . LYS D 1 154 ? 6.786 -20.572 0.370 1.00 18.22 150 LYS D N 1
ATOM 5420 C CA . LYS D 1 154 ? 6.347 -20.308 -0.990 1.00 17.70 150 LYS D CA 1
ATOM 5421 C C . LYS D 1 154 ? 4.940 -20.830 -1.130 1.00 20.34 150 LYS D C 1
ATOM 5422 O O . LYS D 1 154 ? 4.710 -22.035 -0.970 1.00 19.30 150 LYS D O 1
ATOM 5428 N N . LYS D 1 155 ? 3.985 -19.932 -1.425 1.00 20.16 151 LYS D N 1
ATOM 5429 C CA . LYS D 1 155 ? 2.605 -20.327 -1.680 1.00 20.33 151 LYS D CA 1
ATOM 5430 C C . LYS D 1 155 ? 2.550 -20.941 -3.087 1.00 22.31 151 LYS D C 1
ATOM 5431 O O . LYS D 1 155 ? 3.406 -20.606 -3.912 1.00 21.68 151 LYS D O 1
ATOM 5437 N N . PRO D 1 156 ? 1.574 -21.830 -3.388 1.00 21.36 152 PRO D N 1
ATOM 5438 C CA . PRO D 1 156 ? 1.584 -22.504 -4.697 1.00 22.64 152 PRO D CA 1
ATOM 5439 C C . PRO D 1 156 ? 1.408 -21.591 -5.909 1.00 32.83 152 PRO D C 1
ATOM 5440 O O . PRO D 1 156 ? 1.951 -21.907 -6.964 1.00 34.06 152 PRO D O 1
ATOM 5444 N N . ASP D 1 157 ? 0.664 -20.476 -5.751 1.00 32.44 153 ASP D N 1
ATOM 5445 C CA . ASP D 1 157 ? 0.377 -19.497 -6.818 1.00 34.41 153 ASP D CA 1
ATOM 5446 C C . ASP D 1 157 ? 1.476 -18.426 -6.948 1.00 41.28 153 ASP D C 1
ATOM 5447 O O . ASP D 1 157 ? 1.363 -17.542 -7.806 1.00 42.10 153 ASP D O 1
ATOM 5452 N N . ASP D 1 158 ? 2.543 -18.515 -6.112 1.00 37.89 154 ASP D N 1
ATOM 5453 C CA . ASP D 1 158 ? 3.660 -17.565 -6.090 1.00 38.20 154 ASP D CA 1
ATOM 5454 C C . ASP D 1 158 ? 4.942 -18.116 -6.719 1.00 42.29 154 ASP D C 1
ATOM 5455 O O . ASP D 1 158 ? 5.205 -19.313 -6.637 1.00 40.78 154 ASP D O 1
ATOM 5460 N N . GLY D 1 159 ? 5.713 -17.237 -7.357 1.00 39.28 155 GLY D N 1
ATOM 5461 C CA . GLY D 1 159 ? 6.943 -17.610 -8.048 1.00 39.14 155 GLY D CA 1
ATOM 5462 C C . GLY D 1 159 ? 6.662 -18.144 -9.438 1.00 43.07 155 GLY D C 1
ATOM 5463 O O . GLY D 1 159 ? 5.527 -18.062 -9.912 1.00 42.65 155 GLY D O 1
ATOM 5464 N N . LYS D 1 160 ? 7.683 -18.702 -10.100 1.00 40.58 156 LYS D N 1
ATOM 5465 C CA . LYS D 1 160 ? 7.532 -19.238 -11.459 1.00 40.47 156 LYS D CA 1
ATOM 5466 C C . LYS D 1 160 ? 6.889 -20.626 -11.477 1.00 42.16 156 LYS D C 1
ATOM 5467 O O . LYS D 1 160 ? 6.059 -20.896 -12.353 1.00 42.03 156 LYS D O 1
ATOM 5470 N N . MET D 1 161 ? 7.274 -21.507 -10.525 1.00 36.27 157 MET D N 1
ATOM 5471 C CA . MET D 1 161 ? 6.736 -22.867 -10.435 1.00 34.91 157 MET D CA 1
ATOM 5472 C C . MET D 1 161 ? 5.385 -22.910 -9.743 1.00 35.58 157 MET D C 1
ATOM 5473 O O . MET D 1 161 ? 5.289 -23.205 -8.543 1.00 34.62 157 MET D O 1
ATOM 5478 N N . LYS D 1 162 ? 4.333 -22.631 -10.516 1.00 30.13 158 LYS D N 1
ATOM 5479 C CA . LYS D 1 162 ? 2.961 -22.637 -10.029 1.00 29.13 158 LYS D CA 1
ATOM 5480 C C . LYS D 1 162 ? 2.542 -24.071 -9.690 1.00 31.35 158 LYS D C 1
ATOM 5481 O O . LYS D 1 162 ? 2.848 -25.000 -10.443 1.00 32.79 158 LYS D O 1
ATOM 5487 N N . GLY D 1 163 ? 1.904 -24.244 -8.539 1.00 23.15 159 GLY D N 1
ATOM 5488 C CA . GLY D 1 163 ? 1.413 -25.552 -8.129 1.00 21.53 159 GLY D CA 1
ATOM 5489 C C . GLY D 1 163 ? 2.347 -26.367 -7.266 1.00 21.24 159 GLY D C 1
ATOM 5490 O O . GLY D 1 163 ? 2.058 -27.532 -7.014 1.00 20.39 159 GLY D O 1
ATOM 5491 N N . LEU D 1 164 ? 3.454 -25.762 -6.815 1.00 18.65 160 LEU D N 1
ATOM 5492 C CA . LEU D 1 164 ? 4.453 -26.343 -5.931 1.00 18.37 160 LEU D CA 1
ATOM 5493 C C . LEU D 1 164 ? 4.551 -25.389 -4.726 1.00 20.38 160 LEU D C 1
ATOM 5494 O O . LEU D 1 164 ? 4.611 -24.156 -4.915 1.00 19.15 160 LEU D O 1
ATOM 5499 N N . ALA D 1 165 ? 4.518 -25.925 -3.495 1.00 16.27 161 ALA D N 1
ATOM 5500 C CA . ALA D 1 165 ? 4.592 -25.038 -2.329 1.00 15.78 161 ALA D CA 1
ATOM 5501 C C . ALA D 1 165 ? 5.663 -25.484 -1.348 1.00 16.96 161 ALA D C 1
ATOM 5502 O O . ALA D 1 165 ? 6.081 -26.645 -1.376 1.00 14.92 161 ALA D O 1
ATOM 5504 N N . PHE D 1 166 ? 6.073 -24.576 -0.445 1.00 14.55 162 PHE D N 1
ATOM 5505 C CA . PHE D 1 166 ? 6.945 -24.903 0.680 1.00 14.30 162 PHE D CA 1
ATOM 5506 C C . PHE D 1 166 ? 6.321 -24.288 1.907 1.00 16.63 162 PHE D C 1
ATOM 5507 O O . PHE D 1 166 ? 6.021 -23.083 1.899 1.00 16.04 162 PHE D O 1
ATOM 5515 N N . ILE D 1 167 ? 6.112 -25.098 2.948 1.00 12.99 163 ILE D N 1
ATOM 5516 C CA . ILE D 1 167 ? 5.629 -24.639 4.252 1.00 12.78 163 ILE D CA 1
ATOM 5517 C C . ILE D 1 167 ? 6.772 -24.858 5.277 1.00 15.56 163 ILE D C 1
ATOM 5518 O O . ILE D 1 167 ? 7.809 -25.480 4.950 1.00 14.49 163 ILE D O 1
ATOM 5523 N N . GLN D 1 168 ? 6.558 -24.378 6.493 1.00 14.57 164 GLN D N 1
ATOM 5524 C CA . GLN D 1 168 ? 7.506 -24.570 7.567 1.00 14.79 164 GLN D CA 1
ATOM 5525 C C . GLN D 1 168 ? 6.869 -25.235 8.764 1.00 16.63 164 GLN D C 1
ATOM 5526 O O . GLN D 1 168 ? 5.698 -25.020 9.069 1.00 17.31 164 GLN D O 1
ATOM 5532 N N . ASP D 1 169 ? 7.640 -26.085 9.427 1.00 14.11 165 ASP D N 1
ATOM 5533 C CA . ASP D 1 169 ? 7.208 -26.727 10.652 1.00 13.82 165 ASP D CA 1
ATOM 5534 C C . ASP D 1 169 ? 7.558 -25.820 11.878 1.00 14.54 165 ASP D C 1
ATOM 5535 O O . ASP D 1 169 ? 8.145 -24.755 11.669 1.00 14.68 165 ASP D O 1
ATOM 5540 N N . PRO D 1 170 ? 7.216 -26.217 13.116 1.00 13.72 166 PRO D N 1
ATOM 5541 C CA . PRO D 1 170 ? 7.507 -25.344 14.274 1.00 14.01 166 PRO D CA 1
ATOM 5542 C C . PRO D 1 170 ? 8.968 -24.951 14.468 1.00 17.99 166 PRO D C 1
ATOM 5543 O O . PRO D 1 170 ? 9.242 -23.895 15.041 1.00 19.30 166 PRO D O 1
ATOM 5547 N N . ASP D 1 171 ? 9.918 -25.768 13.972 1.00 14.71 167 ASP D N 1
ATOM 5548 C CA . ASP D 1 171 ? 11.341 -25.413 14.103 1.00 14.78 167 ASP D CA 1
ATOM 5549 C C . ASP D 1 171 ? 11.832 -24.609 12.901 1.00 17.34 167 ASP D C 1
ATOM 5550 O O . ASP D 1 171 ? 12.991 -24.203 12.873 1.00 18.70 167 ASP D O 1
ATOM 5555 N N . GLY D 1 172 ? 10.978 -24.403 11.895 1.00 15.08 168 GLY D N 1
ATOM 5556 C CA . GLY D 1 172 ? 11.362 -23.704 10.672 1.00 13.96 168 GLY D CA 1
ATOM 5557 C C . GLY D 1 172 ? 11.877 -24.597 9.569 1.00 14.20 168 GLY D C 1
ATOM 5558 O O . GLY D 1 172 ? 12.306 -24.082 8.529 1.00 15.33 168 GLY D O 1
ATOM 5559 N N . TYR D 1 173 ? 11.832 -25.932 9.778 1.00 12.47 169 TYR D N 1
ATOM 5560 C CA . TYR D 1 173 ? 12.269 -26.825 8.695 1.00 11.27 169 TYR D CA 1
ATOM 5561 C C . TYR D 1 173 ? 11.309 -26.664 7.519 1.00 13.59 169 TYR D C 1
ATOM 5562 O O . TYR D 1 173 ? 10.096 -26.545 7.739 1.00 13.64 169 TYR D O 1
ATOM 5571 N N . TRP D 1 174 ? 11.841 -26.681 6.294 1.00 12.12 170 TRP D N 1
ATOM 5572 C CA . TRP D 1 174 ? 10.997 -26.547 5.116 1.00 13.32 170 TRP D CA 1
ATOM 5573 C C . TRP D 1 174 ? 10.414 -27.891 4.722 1.00 14.32 170 TRP D C 1
ATOM 5574 O O . TRP D 1 174 ? 11.101 -28.924 4.725 1.00 12.60 170 TRP D O 1
ATOM 5585 N N . ILE D 1 175 ? 9.160 -27.838 4.285 1.00 13.09 171 ILE D N 1
ATOM 5586 C CA . ILE D 1 175 ? 8.428 -28.997 3.803 1.00 12.66 171 ILE D CA 1
ATOM 5587 C C . ILE D 1 175 ? 7.833 -28.663 2.465 1.00 13.55 171 ILE D C 1
ATOM 5588 O O . ILE D 1 175 ? 6.994 -27.763 2.353 1.00 13.45 171 ILE D O 1
ATOM 5593 N N . GLU D 1 176 ? 8.280 -29.385 1.445 1.00 12.57 172 GLU D N 1
ATOM 5594 C CA . GLU D 1 176 ? 7.728 -29.209 0.113 1.00 12.50 172 GLU D CA 1
ATOM 5595 C C . GLU D 1 176 ? 6.360 -29.911 0.046 1.00 14.82 172 GLU D C 1
ATOM 5596 O O . GLU D 1 176 ? 6.191 -30.991 0.620 1.00 13.28 172 GLU D O 1
ATOM 5602 N N . ILE D 1 177 ? 5.411 -29.312 -0.693 1.00 11.54 173 ILE D N 1
ATOM 5603 C CA . ILE D 1 177 ? 4.068 -29.861 -0.917 1.00 12.23 173 ILE D CA 1
ATOM 5604 C C . ILE D 1 177 ? 3.959 -29.952 -2.450 1.00 14.51 173 ILE D C 1
ATOM 5605 O O . ILE D 1 177 ? 3.973 -28.914 -3.132 1.00 13.60 173 ILE D O 1
ATOM 5610 N N . LEU D 1 178 ? 3.903 -31.169 -2.972 1.00 12.94 174 LEU D N 1
ATOM 5611 C CA . LEU D 1 178 ? 3.923 -31.388 -4.434 1.00 12.92 174 LEU D CA 1
ATOM 5612 C C . LEU D 1 178 ? 2.837 -32.340 -4.875 1.00 11.63 174 LEU D C 1
ATOM 5613 O O . LEU D 1 178 ? 2.456 -33.250 -4.147 1.00 12.46 174 LEU D O 1
ATOM 5618 N N . ASN D 1 179 ? 2.370 -32.158 -6.131 1.00 12.56 175 ASN D N 1
ATOM 5619 C CA . ASN D 1 179 ? 1.457 -33.093 -6.763 1.00 12.10 175 ASN D CA 1
ATOM 5620 C C . ASN D 1 179 ? 2.280 -33.749 -7.901 1.00 13.77 175 ASN D C 1
ATOM 5621 O O . ASN D 1 179 ? 2.524 -33.080 -8.907 1.00 14.17 175 ASN D O 1
ATOM 5626 N N . PRO D 1 180 ? 2.723 -35.017 -7.743 1.00 12.89 176 PRO D N 1
ATOM 5627 C CA . PRO D 1 180 ? 3.545 -35.679 -8.780 1.00 12.37 176 PRO D CA 1
ATOM 5628 C C . PRO D 1 180 ? 2.971 -35.645 -10.189 1.00 14.30 176 PRO D C 1
ATOM 5629 O O . PRO D 1 180 ? 3.738 -35.727 -11.160 1.00 16.21 176 PRO D O 1
ATOM 5633 N N . ASN D 1 181 ? 1.632 -35.621 -10.293 1.00 13.87 177 ASN D N 1
ATOM 5634 C CA . ASN D 1 181 ? 0.965 -35.650 -11.599 1.00 13.82 177 ASN D CA 1
ATOM 5635 C C . ASN D 1 181 ? 0.947 -34.323 -12.328 1.00 17.61 177 ASN D C 1
ATOM 5636 O O . ASN D 1 181 ? 0.532 -34.259 -13.496 1.00 19.68 177 ASN D O 1
ATOM 5641 N N . LYS D 1 182 ? 1.393 -33.260 -11.658 1.00 15.17 178 LYS D N 1
ATOM 5642 C CA . LYS D 1 182 ? 1.386 -31.919 -12.202 1.00 16.38 178 LYS D CA 1
ATOM 5643 C C . LYS D 1 182 ? 2.778 -31.280 -12.163 1.00 24.04 178 LYS D C 1
ATOM 5644 O O . LYS D 1 182 ? 2.887 -30.057 -12.167 1.00 29.27 178 LYS D O 1
ATOM 5650 N N . MET D 1 183 ? 3.826 -32.103 -12.132 1.00 18.50 179 MET D N 1
ATOM 5651 C CA . MET D 1 183 ? 5.203 -31.602 -12.059 1.00 18.15 179 MET D CA 1
ATOM 5652 C C . MET D 1 183 ? 5.871 -31.533 -13.427 1.00 21.40 179 MET D C 1
ATOM 5653 O O . MET D 1 183 ? 6.668 -30.613 -13.671 1.00 20.12 179 MET D O 1
ATOM 5658 N N . ALA D 1 184 ? 5.537 -32.492 -14.329 1.00 19.27 180 ALA D N 1
ATOM 5659 C CA . ALA D 1 184 ? 6.151 -32.569 -15.659 1.00 20.07 180 ALA D CA 1
ATOM 5660 C C . ALA D 1 184 ? 5.915 -31.306 -16.499 1.00 26.51 180 ALA D C 1
ATOM 5661 O O . ALA D 1 184 ? 6.792 -30.923 -17.274 1.00 26.70 180 ALA D O 1
ATOM 5663 N N . THR D 1 185 ? 4.772 -30.638 -16.308 1.00 24.05 181 THR D N 1
ATOM 5664 C CA . THR D 1 185 ? 4.439 -29.426 -17.072 1.00 26.54 181 THR D CA 1
ATOM 5665 C C . THR D 1 185 ? 5.219 -28.180 -16.643 1.00 36.00 181 THR D C 1
ATOM 5666 O O . THR D 1 185 ? 5.141 -27.154 -17.322 1.00 36.52 181 THR D O 1
ATOM 5670 N N . LEU D 1 186 ? 6.017 -28.286 -15.554 1.00 35.26 182 LEU D N 1
ATOM 5671 C CA . LEU D 1 186 ? 6.839 -27.182 -15.045 1.00 36.32 182 LEU D CA 1
ATOM 5672 C C . LEU D 1 186 ? 8.215 -27.113 -15.715 1.00 41.66 182 LEU D C 1
ATOM 5673 O O . LEU D 1 186 ? 8.950 -26.138 -15.514 1.00 41.84 182 LEU D O 1
ATOM 5678 N N . MET D 1 187 ? 8.558 -28.150 -16.506 1.00 38.17 183 MET D N 1
ATOM 5679 C CA . MET D 1 187 ? 9.824 -28.283 -17.238 1.00 40.42 183 MET D CA 1
ATOM 5680 C C . MET D 1 187 ? 9.758 -27.569 -18.589 1.00 57.52 183 MET D C 1
ATOM 5681 O O . MET D 1 187 ? 8.641 -27.409 -19.129 1.00 60.03 183 MET D O 1
#

Solvent-accessible surface area: 31325 Å² total; per-residue (Å²): 86,30,26,78,85,121,33,0,118,100,24,34,43,105,53,50,104,66,2,159,82,11,39,9,0,3,7,13,0,3,0,50,24,2,104,131,0,0,45,15,0,1,91,5,0,4,1,18,18,1,12,22,8,47,24,49,108,62,62,31,0,25,1,6,0,1,40,41,80,107,119,85,41,23,134,97,147,67,102,51,13,27,38,0,4,35,68,75,8,1,0,6,1,10,1,51,42,33,19,62,124,66,180,125,38,89,27,33,30,6,22,58,123,42,116,2,5,0,9,0,0,0,4,4,81,64,5,110,62,9,2,132,40,0,88,118,67,66,20,137,35,55,34,78,13,74,72,54,133,33,108,9,15,0,33,0,22,7,65,29,16,1,61,0,11,0,0,11,13,116,126,24,23,112,42,111,91,41,130,46,26,110,35,32,19,86,75,132,35,0,107,95,24,33,46,106,50,53,104,68,3,169,85,14,40,8,0,4,5,15,0,22,0,49,27,2,100,128,0,0,45,13,0,2,84,4,0,5,2,22,19,0,10,28,7,47,25,87,152,76,134,36,0,23,1,6,0,1,39,38,83,114,125,81,29,21,198,94,120,75,102,47,3,28,38,0,6,34,70,70,9,1,0,10,1,11,0,52,58,31,19,62,125,66,179,135,39,93,29,33,30,8,8,50,124,42,69,1,5,0,11,0,0,0,2,6,82,63,2,102,65,10,1,133,39,0,78,130,66,66,20,78,38,35,31,73,11,75,79,37,79,43,95,12,14,0,29,0,37,8,65,26,16,1,26,0,9,0,0,13,12,122,128,25,15,120,56,119,84,32,25,81,83,123,35,0,116,100,24,36,44,104,55,51,105,65,2,157,77,12,41,9,0,3,5,14,0,20,0,52,26,2,101,128,0,0,44,15,0,2,92,5,0,6,2,23,19,4,17,24,6,52,26,93,135,69,132,24,0,22,0,5,0,2,41,40,83,99,136,83,43,19,130,99,80,76,102,59,12,25,41,0,6,35,67,73,9,1,0,7,1,8,0,49,66,31,18,54,124,63,181,131,36,91,25,36,30,7,18,59,102,26,99,2,5,0,10,0,0,0,4,4,87,63,4,112,63,9,1,138,38,0,76,132,68,66,20,139,34,54,33,78,9,77,70,57,131,31,108,13,14,0,30,0,19,8,65,28,16,1,64,0,10,0,0,18,11,113,134,26,20,114,39,118,82,32,24,85,75,131,35,0,108,95,23,34,47,129,49,56,105,69,3,160,86,12,42,8,0,3,6,14,0,22,0,53,29,2,101,128,0,1,44,13,0,1,90,4,0,6,2,24,20,0,10,28,8,41,21,88,157,74,136,35,0,24,1,6,0,1,41,39,80,113,125,82,39,30,173,121,115,82,116,50,10,28,38,0,4,35,69,71,8,1,0,8,1,10,0,52,65,38,15,56,116,53,70,76,36,56,25,13,26,5,16,17,124,40,111,2,5,0,11,0,0,0,2,4,82,65,4,92,64,10,1,131,41,0,95,122,68,53,20,124,22,17,26,72,9,92,75,51,118,38,108,13,15,0,18,0,13,8,65,26,10,1,16,0,10,0,0,13,11,122,133,23,16,121,52,130

InterPro domains:
  IPR004360 Glyoxalase/fosfomycin 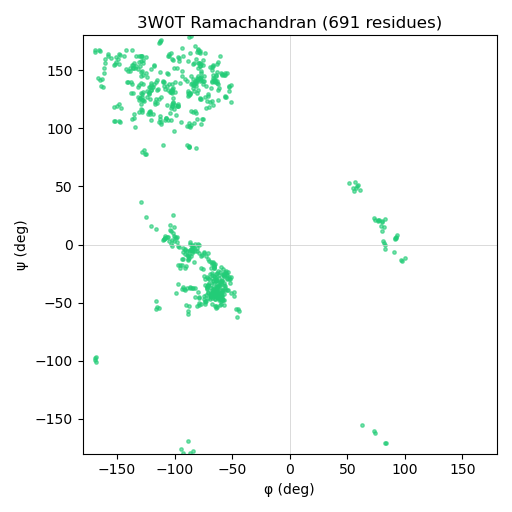resistance/dioxygenase domain [PF00903] (32-174)
  IPR004361 Glyoxalase I [TIGR00068] (32-179)
  IPR018146 Glyoxalase I, conserved site [PS00934] (34-55)
  IPR018146 Glyoxalase I, conserved site [PS00935] (118-134)
  IPR029068 Glyoxalase/Bleomycin resistance protein/Dihydroxybiphenyl dioxygenase [G3DSA:3.10.180.10] (1-184)
  IPR029068 Glyoxalase/Bleomycin resistance protein/Dihydroxybiphenyl dioxygenase [SSF54593] (17-180)
  IPR037523 Vicinal oxygen chelate (VOC), core domain [PS51819] (31-177)

Sequence (710 aa):
GGLTDEAALLSCCSDADPSTKDFLLQQTMLRVKDPKKSLDFYTRVLGMTLIQKCDFPIMKFSLYFLAYEDKNDIPKEKDEKIAWALSRKATLELTHNWGTEDDETQSYHNGNSDPRGFGHIGIAVPDVYSACKRFEELGVKFVKKPDDGKMKGLAFIQDPDGYWIEILNPNKMATLMEPQPPSGGLTDEAALSCCSDADPSTKDFLLQQTMLRVKDPKKSLDFYTRVLGMTLIQKCDFPIMKFSLYFLAYEDKNDIPKEKDEKIAWALSRKATLLELTHNWGTEDDETQSYHNGNSDPRGFGHIGIIAVPDVYSACKRFEELGVKFVKKPDDGKMKGLLAFIQDPDGYWIEILNPNKMMATLMGGLTDEAALLSCCSDADPSTKDFLLQQTMLRVKDPKKSLDFYTRVLGMTLIQKCDFPIMKFSLYFLAYEDKNDIPKEKDEKIAWALLSRKATLLELTHNWGTEDDETQSYHNGNSDPRGFGHIGIAVPDVYSACKRFEELGVKFVKKPDDGKMKGLAFIQDPDGYWIEILNPNKMATLMGGLTDEAALSCCSDADPSTKDFLLQQTMLRVKDPKKSLDFYTRVLGMTLIQKCDFPIMMKFSLYFLLAYEDKNDIPKEKDEKIAWALSRKATLLELTHNWGTEDDETQSYHNGNSDPRGFGHIGIAVPDVYSACKRFEELGVKFVKKPDDGKMKGLAFIQDPDGYWIEILNPNKMATLM